Protein AF-A0A7J6KYU4-F1 (afdb_monomer)

Secondary structure (DSSP, 8-state):
-HHHHHHHHHHHHHHHHHHHHHHHHHHHHHHHHHHHHHHHHHHTTSS--HHHHHHHHHHHHHHHHHHHHHHHHHHHHHHHHHHHHGGG-TT-HHHHHHHHHHHHHHHHHHHHHHHHHHHHHHHHHHHHHHHHHHHHHHHHHHHHHHHHHHHHHHHHHHHHHHHHHHHHHHHHHHHHHHHHHHHHHHHTTTS---HHHHHHHHHHHHHHS-S------TTSTT-EEEE--HHHHHHHHHHHHHGGGGGGS-SS-EEHHHHHT-SS--TTSHHHH-TTEEEEEEE-----TT---TTS--EEEEEETTSEEEEEE---SSHHHHHHHTTSPEEEEE-S-TT-TT-EEEEEHHHHHHHHHHHHHHHHHHHHHHHHT-TT-EEEEEEETHHHHHHHHHHHHHHTTS-TTSEEEEEEESPPP-B-S-THHHHS-SS--SS-TTEEEEEEEETT-SGGG--HHHHHHHHHHHHGGGS-------PPPPBEEEEEEEESS-TT-TTEEEEEEETSGGGSTTHHHHHHHHHHHHT-------SHHHHHHHHHHHHHT--TT-

Solvent-accessible surface area (backbone atoms only — not comparable to full-atom values): 29736 Å² total; per-residue (Å²): 109,74,73,59,54,55,50,52,53,51,52,52,51,52,52,51,51,49,52,56,51,49,53,53,50,53,54,53,51,53,52,51,52,56,50,51,55,50,54,55,53,62,67,66,69,70,86,80,52,74,65,58,56,51,52,49,54,53,52,54,53,53,51,51,53,51,54,52,51,52,51,52,53,50,53,53,49,54,52,49,54,54,60,58,65,64,73,80,58,97,81,53,63,74,66,49,51,57,49,51,52,54,50,50,52,52,50,49,54,52,49,54,51,51,51,52,52,50,51,52,52,51,53,51,52,52,52,50,49,55,52,52,52,50,53,52,51,51,53,48,52,53,51,52,51,52,48,50,53,53,49,51,52,51,51,51,51,50,50,52,51,52,51,51,52,47,52,51,50,53,41,48,51,41,50,54,38,53,51,47,53,50,43,54,60,35,67,75,56,89,50,97,64,55,72,68,56,52,52,52,52,51,49,48,51,35,63,66,49,73,89,75,61,77,81,78,51,61,84,46,83,71,32,37,86,39,82,57,60,42,68,66,49,49,58,50,46,31,44,20,53,29,26,71,30,61,82,71,52,74,93,59,66,46,42,46,71,60,57,69,69,46,92,78,70,59,78,61,27,48,58,62,58,30,73,58,45,43,32,37,67,40,62,58,76,87,51,51,97,89,57,53,54,81,46,56,60,48,33,36,34,32,31,31,78,87,42,36,27,37,39,20,23,14,37,56,84,45,71,47,58,44,56,61,44,44,71,48,62,70,37,78,44,74,49,63,62,92,87,54,82,86,40,63,41,39,20,33,36,44,45,45,46,19,13,52,47,47,44,67,67,46,45,65,56,49,52,53,46,31,63,76,39,48,89,64,20,36,40,40,28,19,7,30,34,55,9,5,32,19,20,50,51,23,40,58,45,44,42,67,74,44,62,80,62,36,40,32,37,15,45,19,32,35,28,29,36,36,33,33,66,64,49,71,73,58,75,67,59,86,79,72,89,80,73,49,91,42,48,46,48,37,31,39,33,49,67,89,48,60,50,36,16,45,39,52,59,13,50,50,44,49,55,48,63,68,51,52,84,61,86,58,88,73,78,74,76,93,69,64,67,45,21,37,74,50,43,31,33,39,29,51,82,46,58,92,42,26,47,44,24,41,37,33,41,28,81,35,60,74,30,28,48,61,21,40,47,54,50,53,24,50,36,63,66,68,70,49,80,86,69,81,68,70,46,61,70,54,49,56,48,51,50,50,34,24,42,70,27,67,69,83,85,127

Radius of gyration: 40.89 Å; Cα contacts (8 Å, |Δi|>4): 725; chains: 1; bounding box: 122×78×105 Å

Structure (mmCIF, N/CA/C/O backbone):
data_AF-A0A7J6KYU4-F1
#
_entry.id   AF-A0A7J6KYU4-F1
#
loop_
_atom_site.group_PDB
_atom_site.id
_atom_site.type_symbol
_atom_site.label_atom_id
_atom_site.label_alt_id
_atom_site.label_comp_id
_atom_site.label_asym_id
_atom_site.label_entity_id
_atom_site.label_seq_id
_atom_site.pdbx_PDB_ins_code
_atom_site.Cartn_x
_atom_site.Cartn_y
_atom_site.Cartn_z
_atom_site.occupancy
_atom_site.B_iso_or_equiv
_atom_site.auth_seq_id
_atom_site.auth_comp_id
_atom_site.auth_asym_id
_atom_site.auth_atom_id
_atom_site.pdbx_PDB_model_num
ATOM 1 N N . MET A 1 1 ? -4.358 27.054 -44.755 1.00 35.22 1 MET A N 1
ATOM 2 C CA . MET A 1 1 ? -4.736 26.045 -43.740 1.00 35.22 1 MET A CA 1
ATOM 3 C C . MET A 1 1 ? -4.065 26.305 -42.394 1.00 35.22 1 MET A C 1
ATOM 5 O O . MET A 1 1 ? -4.800 26.564 -41.459 1.00 35.22 1 MET A O 1
ATOM 9 N N . LEU A 1 2 ? -2.733 26.402 -42.296 1.00 28.89 2 LEU A N 1
ATOM 10 C CA . LEU A 1 2 ? -2.026 26.701 -41.029 1.00 28.89 2 LEU A CA 1
ATOM 11 C C . LEU A 1 2 ? -2.449 28.008 -40.315 1.00 28.89 2 LEU A C 1
ATOM 13 O O . LEU A 1 2 ? -2.556 28.034 -39.096 1.00 28.89 2 LEU A O 1
ATOM 17 N N . LEU A 1 3 ? -2.775 29.083 -41.045 1.00 27.23 3 LEU A N 1
ATOM 18 C CA . LEU A 1 3 ? -3.286 30.327 -40.435 1.00 27.23 3 LEU A CA 1
ATOM 19 C C . LEU A 1 3 ? -4.737 30.215 -39.918 1.00 27.23 3 LEU A C 1
ATOM 21 O O . LEU A 1 3 ? -5.135 30.980 -39.044 1.00 27.23 3 LEU A O 1
ATOM 25 N N . PHE A 1 4 ? -5.515 29.249 -40.420 1.00 29.77 4 PHE A N 1
ATOM 26 C CA . PHE A 1 4 ? -6.890 28.993 -39.971 1.00 29.77 4 PHE A CA 1
ATOM 27 C C . PHE A 1 4 ? -6.909 28.149 -38.679 1.00 29.77 4 PHE A C 1
ATOM 29 O O . PHE A 1 4 ? -7.741 28.381 -37.806 1.00 29.77 4 PHE A O 1
ATOM 36 N N . GLU A 1 5 ? -5.945 27.238 -38.507 1.00 34.97 5 GLU A N 1
ATOM 37 C CA . GLU A 1 5 ? -5.788 26.426 -37.286 1.00 34.97 5 GLU A CA 1
ATOM 38 C C . GLU A 1 5 ? -5.236 27.234 -36.101 1.00 34.97 5 GLU A C 1
ATOM 40 O O . GLU A 1 5 ? -5.725 27.100 -34.979 1.00 34.97 5 GLU A O 1
ATOM 45 N N . VAL A 1 6 ? -4.301 28.163 -36.338 1.00 38.41 6 VAL A N 1
ATOM 46 C CA . VAL A 1 6 ? -3.796 29.059 -35.276 1.00 38.41 6 VAL A CA 1
ATOM 47 C C . VAL A 1 6 ? -4.888 30.023 -34.789 1.00 38.41 6 VAL A C 1
ATOM 49 O O . VAL A 1 6 ? -4.987 30.295 -33.592 1.00 38.41 6 VAL A O 1
ATOM 52 N N . SER A 1 7 ? -5.767 30.483 -35.687 1.00 31.53 7 SER A N 1
ATOM 53 C CA . SER A 1 7 ? -6.923 31.317 -35.329 1.00 31.53 7 SER A CA 1
ATOM 54 C C . SER A 1 7 ? -7.958 30.554 -34.487 1.00 31.53 7 SER A C 1
ATOM 56 O O . SER A 1 7 ? -8.479 31.103 -33.515 1.00 31.53 7 SER A O 1
ATOM 58 N N . SER A 1 8 ? -8.193 29.271 -34.792 1.00 34.00 8 SER A N 1
ATOM 59 C CA . SER A 1 8 ? -9.068 28.383 -34.012 1.00 34.00 8 SER A CA 1
ATOM 60 C C . SER A 1 8 ? -8.556 28.159 -32.582 1.00 34.00 8 SER A C 1
ATOM 62 O O . SER A 1 8 ? -9.330 28.239 -31.624 1.00 34.00 8 SER A O 1
ATOM 64 N N . HIS A 1 9 ? -7.250 27.944 -32.406 1.00 39.84 9 HIS A N 1
ATOM 65 C CA . HIS A 1 9 ? -6.659 27.736 -31.083 1.00 39.84 9 HIS A CA 1
ATOM 66 C C . HIS A 1 9 ? -6.580 29.016 -30.242 1.00 39.84 9 HIS A C 1
ATOM 68 O O . HIS A 1 9 ? -6.842 28.953 -29.037 1.00 39.84 9 HIS A O 1
ATOM 74 N N . LEU A 1 10 ? -6.324 30.183 -30.853 1.00 39.00 10 LEU A N 1
ATOM 75 C CA . LEU A 1 10 ? -6.428 31.463 -30.140 1.00 39.00 10 LEU A CA 1
ATOM 76 C C . LEU A 1 10 ? -7.869 31.740 -29.691 1.00 39.00 10 LEU A C 1
ATOM 78 O O . LEU A 1 10 ? -8.074 32.138 -28.548 1.00 39.00 10 LEU A O 1
ATOM 82 N N . ALA A 1 11 ? -8.867 31.462 -30.538 1.00 37.16 11 ALA A N 1
ATOM 83 C CA . ALA A 1 11 ? -10.276 31.632 -30.181 1.00 37.16 11 ALA A CA 1
ATOM 84 C C . ALA A 1 11 ? -10.691 30.731 -29.000 1.00 37.16 11 ALA A C 1
ATOM 86 O O . ALA A 1 11 ? -11.354 31.199 -28.072 1.00 37.16 11 ALA A O 1
ATOM 87 N N . CYS A 1 12 ? -10.239 29.472 -28.967 1.00 40.00 12 CYS A N 1
ATOM 88 C CA . CYS A 1 12 ? -10.467 28.571 -27.830 1.00 40.00 12 CYS A CA 1
ATOM 89 C C . CYS A 1 12 ? -9.789 29.056 -26.537 1.00 40.00 12 CYS A C 1
ATOM 91 O O . CYS A 1 12 ? -10.395 28.982 -25.465 1.00 40.00 12 CYS A O 1
ATOM 93 N N . ALA A 1 13 ? -8.569 29.597 -26.620 1.00 38.53 13 ALA A N 1
ATOM 94 C CA . ALA A 1 13 ? -7.863 30.152 -25.464 1.00 38.53 13 ALA A CA 1
ATOM 95 C C . ALA A 1 13 ? -8.551 31.416 -24.915 1.00 38.53 13 ALA A C 1
ATOM 97 O O . ALA A 1 13 ? -8.692 31.567 -23.699 1.00 38.53 13 ALA A O 1
ATOM 98 N N . THR A 1 14 ? -9.056 32.292 -25.788 1.00 40.69 14 THR A N 1
ATOM 99 C CA . THR A 1 14 ? -9.817 33.485 -25.385 1.00 40.69 14 THR A CA 1
ATOM 100 C C . THR A 1 14 ? -11.151 33.116 -24.727 1.00 40.69 14 THR A C 1
ATOM 102 O O . THR A 1 14 ? -11.513 33.711 -23.712 1.00 40.69 14 THR A O 1
ATOM 105 N N . VAL A 1 15 ? -11.853 32.088 -25.222 1.00 46.72 15 VAL A N 1
ATOM 106 C CA . VAL A 1 15 ? -13.086 31.573 -24.592 1.00 46.72 15 VAL A CA 1
ATOM 107 C C . VAL A 1 15 ? -12.796 30.931 -23.229 1.00 46.72 15 VAL A C 1
ATOM 109 O O . VAL A 1 15 ? -13.562 31.130 -22.284 1.00 46.72 15 VAL A O 1
ATOM 112 N N . ALA A 1 16 ? -11.682 30.208 -23.084 1.00 42.34 16 ALA A N 1
ATOM 113 C CA . ALA A 1 16 ? -11.272 29.626 -21.805 1.00 42.34 16 ALA A CA 1
ATOM 114 C C . ALA A 1 16 ? -10.929 30.707 -20.764 1.00 42.34 16 ALA A C 1
ATOM 116 O O . ALA A 1 16 ? -11.392 30.634 -19.625 1.00 42.34 16 ALA A O 1
ATOM 117 N N . LEU A 1 17 ? -10.196 31.750 -21.164 1.00 42.00 17 LEU A N 1
ATOM 118 C CA . LEU A 1 17 ? -9.858 32.884 -20.297 1.00 42.00 17 LEU A CA 1
ATOM 119 C C . LEU A 1 17 ? -11.089 33.723 -19.929 1.00 42.00 17 LEU A C 1
ATOM 121 O O . LEU A 1 17 ? -11.232 34.112 -18.771 1.00 42.00 17 LEU A O 1
ATOM 125 N N . SER A 1 18 ? -12.019 33.928 -20.866 1.00 39.62 18 SER A N 1
ATOM 126 C CA . SER A 1 18 ? -13.302 34.589 -20.597 1.00 39.62 18 SER A CA 1
ATOM 127 C C . SER A 1 18 ? -14.148 33.797 -19.592 1.00 39.62 18 SER A C 1
ATOM 129 O O . SER A 1 18 ? -14.686 34.390 -18.663 1.00 39.62 18 SER A O 1
ATOM 131 N N . ARG A 1 19 ? -14.178 32.457 -19.673 1.00 44.88 19 ARG A N 1
ATOM 132 C CA . ARG A 1 19 ? -14.871 31.599 -18.688 1.00 44.88 19 ARG A CA 1
ATOM 133 C C . ARG A 1 19 ? -14.231 31.635 -17.299 1.00 44.88 19 ARG A C 1
ATOM 135 O O . ARG A 1 19 ? -14.954 31.604 -16.305 1.00 44.88 19 ARG A O 1
ATOM 142 N N . VAL A 1 20 ? -12.902 31.712 -17.211 1.00 47.94 20 VAL A N 1
ATOM 143 C CA . VAL A 1 20 ? -12.186 31.870 -15.929 1.00 47.94 20 VAL A CA 1
ATOM 144 C C . VAL A 1 20 ? -12.456 33.249 -15.322 1.00 47.94 20 VAL A C 1
ATOM 146 O O . VAL A 1 20 ? -12.681 33.352 -14.116 1.00 47.94 20 VAL A O 1
ATOM 149 N N . TYR A 1 21 ? -12.496 34.297 -16.148 1.00 41.00 21 TYR A N 1
ATOM 150 C CA . TYR A 1 21 ? -12.811 35.651 -15.702 1.00 41.00 21 TYR A CA 1
ATOM 151 C C . TYR A 1 21 ? -14.275 35.777 -15.253 1.00 41.00 21 TYR A C 1
ATOM 153 O O . TYR A 1 21 ? -14.523 36.252 -14.148 1.00 41.00 21 TYR A O 1
ATOM 161 N N . SER A 1 22 ? -15.235 35.246 -16.021 1.00 42.56 22 SER A N 1
ATOM 162 C CA . SER A 1 22 ? -16.652 35.202 -15.632 1.00 42.56 22 SER A CA 1
ATOM 163 C C . SER A 1 22 ? -16.868 34.439 -14.325 1.00 42.56 22 SER A C 1
ATOM 165 O O . SER A 1 22 ? -17.581 34.936 -13.467 1.00 42.56 22 SER A O 1
ATOM 167 N N . ARG A 1 23 ? -16.189 33.302 -14.101 1.00 47.69 23 ARG A N 1
ATOM 168 C CA . ARG A 1 23 ? -16.279 32.566 -12.821 1.00 47.69 23 ARG A CA 1
ATOM 169 C C . ARG A 1 23 ? -15.744 33.356 -11.624 1.00 47.69 23 ARG A C 1
ATOM 171 O O . ARG A 1 23 ? -16.259 33.196 -10.523 1.00 47.69 23 ARG A O 1
ATOM 178 N N . ARG A 1 24 ? -14.729 34.204 -11.819 1.00 45.91 24 ARG A N 1
ATOM 179 C CA . ARG A 1 24 ? -14.230 35.110 -10.770 1.00 45.91 24 ARG A CA 1
ATOM 180 C C . ARG A 1 24 ? -15.214 36.237 -10.462 1.00 45.91 24 ARG A C 1
ATOM 182 O O . ARG A 1 24 ? -15.358 36.587 -9.297 1.00 45.91 24 ARG A O 1
ATOM 189 N N . VAL A 1 25 ? -15.892 36.768 -11.480 1.00 52.66 25 VAL A N 1
ATOM 190 C CA . VAL A 1 25 ? -16.927 37.800 -11.309 1.00 52.66 25 VAL A CA 1
ATOM 191 C C . VAL A 1 25 ? -18.145 37.225 -10.581 1.00 52.66 25 VAL A C 1
ATOM 193 O O . VAL A 1 25 ? -18.539 37.787 -9.566 1.00 52.66 25 VAL A O 1
ATOM 196 N N . THR A 1 26 ? -18.642 36.049 -10.985 1.00 55.28 26 THR A N 1
ATOM 197 C CA . THR A 1 26 ? -19.772 35.377 -10.313 1.00 55.28 26 THR A CA 1
ATOM 198 C C . THR A 1 26 ? -19.462 35.050 -8.850 1.00 55.28 26 THR A C 1
ATOM 200 O O . THR A 1 26 ? -20.310 35.232 -7.988 1.00 55.28 26 THR A O 1
ATOM 203 N N . TYR A 1 27 ? -18.224 34.651 -8.534 1.00 48.34 27 TYR A N 1
ATOM 204 C CA . TYR A 1 27 ? -17.806 34.408 -7.149 1.00 48.34 27 TYR A CA 1
ATOM 205 C C . TYR A 1 27 ? -17.796 35.688 -6.294 1.00 48.34 27 TYR A C 1
ATOM 207 O O . TYR A 1 27 ? -18.160 35.653 -5.121 1.00 48.34 27 TYR A O 1
ATOM 215 N N . CYS A 1 28 ? -17.400 36.832 -6.861 1.00 50.03 28 CYS A N 1
ATOM 216 C CA . CYS A 1 28 ? -17.471 38.117 -6.160 1.00 50.03 28 CYS A CA 1
ATOM 217 C C . CYS A 1 28 ? -18.918 38.607 -5.981 1.00 50.03 28 CYS A C 1
ATOM 219 O O . CYS A 1 28 ? -19.239 39.136 -4.917 1.00 50.03 28 CYS A O 1
ATOM 221 N N . GLU A 1 29 ? -19.787 38.389 -6.970 1.00 56.81 29 GLU A N 1
ATOM 222 C CA . GLU A 1 29 ? -21.220 38.706 -6.885 1.00 56.81 29 GLU A CA 1
ATOM 223 C C . GLU A 1 29 ? -21.928 37.836 -5.831 1.00 56.81 29 GLU A C 1
ATOM 225 O O . GLU A 1 29 ? -22.673 38.363 -5.010 1.00 56.81 29 GLU A O 1
ATOM 230 N N . GLU A 1 30 ? -21.618 36.536 -5.754 1.00 61.12 30 GLU A N 1
ATOM 231 C CA . GLU A 1 30 ? -22.144 35.629 -4.718 1.00 61.12 30 GLU A CA 1
ATOM 232 C C . GLU A 1 30 ? -21.706 36.033 -3.300 1.00 61.12 30 GLU A C 1
ATOM 234 O O . GLU A 1 30 ? -22.487 35.919 -2.353 1.00 61.12 30 GLU A O 1
ATOM 239 N N . GLN A 1 31 ? -20.478 36.538 -3.131 1.00 65.00 31 GLN A N 1
ATOM 240 C CA . GLN A 1 31 ? -20.000 37.046 -1.838 1.00 65.00 31 GLN A CA 1
ATOM 241 C C . GLN A 1 31 ? -20.701 38.351 -1.434 1.00 65.00 31 GLN A C 1
ATOM 243 O O . GLN A 1 31 ? -21.065 38.506 -0.268 1.00 65.00 31 GLN A O 1
ATOM 248 N N . GLN A 1 32 ? -20.955 39.262 -2.380 1.00 63.25 32 GLN A N 1
ATOM 249 C CA . GLN A 1 32 ? -21.741 40.473 -2.111 1.00 63.25 32 GLN A CA 1
ATOM 250 C C . GLN A 1 32 ? -23.198 40.145 -1.771 1.00 63.25 32 GLN A C 1
ATOM 252 O O . GLN A 1 32 ? -23.746 40.710 -0.827 1.00 63.25 32 GLN A O 1
ATOM 257 N N . GLN A 1 33 ? -23.802 39.177 -2.463 1.00 61.59 33 GLN A N 1
ATOM 258 C CA . GLN A 1 33 ? -25.176 38.748 -2.202 1.00 61.59 33 GLN A CA 1
ATOM 259 C C . GLN A 1 33 ? -25.315 38.065 -0.829 1.00 61.59 33 GLN A C 1
ATOM 261 O O . GLN A 1 33 ? -26.285 38.303 -0.113 1.00 61.59 33 GLN A O 1
ATOM 266 N N . GLN A 1 34 ? -24.320 37.278 -0.402 1.00 60.97 34 GLN A N 1
ATOM 267 C CA . GLN A 1 34 ? -24.288 36.685 0.945 1.00 60.97 34 GLN A CA 1
ATOM 268 C C . GLN A 1 34 ? -24.109 37.723 2.058 1.00 60.97 34 GLN A C 1
ATOM 270 O O . GLN A 1 34 ? -24.632 37.531 3.158 1.00 60.97 34 GLN A O 1
ATOM 275 N N . GLN A 1 35 ? -23.381 38.807 1.793 1.00 65.12 35 GLN A N 1
ATOM 276 C CA . GLN A 1 35 ? -23.207 39.887 2.757 1.00 65.12 35 GLN A CA 1
ATOM 277 C C . GLN A 1 35 ? -24.474 40.744 2.884 1.00 65.12 35 GLN A C 1
ATOM 279 O O . GLN A 1 35 ? -24.899 41.021 4.001 1.00 65.12 35 GLN A O 1
ATOM 284 N N . GLN A 1 36 ? -25.149 41.030 1.769 1.00 64.31 36 GLN A N 1
ATOM 285 C CA . GLN A 1 36 ? -26.426 41.743 1.769 1.00 64.31 36 GLN A CA 1
ATOM 286 C C . GLN A 1 36 ? -27.531 40.963 2.507 1.00 64.31 36 GLN A C 1
ATOM 288 O O . GLN A 1 36 ? -28.262 41.538 3.305 1.00 64.31 36 GLN A O 1
ATOM 293 N N . VAL A 1 37 ? -27.595 39.634 2.343 1.00 62.78 37 VAL A N 1
ATOM 294 C CA . VAL A 1 37 ? -28.536 38.774 3.094 1.00 62.78 37 VAL A CA 1
ATOM 295 C C . VAL A 1 37 ? -28.235 38.755 4.600 1.00 62.78 37 VAL A C 1
ATOM 297 O O . VAL A 1 37 ? -29.153 38.611 5.406 1.00 62.78 37 VAL A O 1
ATOM 300 N N . ARG A 1 38 ? -26.967 38.901 5.009 1.00 55.62 38 ARG A N 1
ATOM 301 C CA . ARG A 1 38 ? -26.602 39.019 6.432 1.00 55.62 38 ARG A CA 1
ATOM 302 C C . ARG A 1 38 ? -27.013 40.364 7.018 1.00 55.62 38 ARG A C 1
ATOM 304 O O . ARG A 1 38 ? -27.556 40.384 8.115 1.00 55.62 38 ARG A O 1
ATOM 311 N N . GLU A 1 39 ? -26.796 41.446 6.281 1.00 60.03 39 GLU A N 1
ATOM 312 C CA . GLU A 1 39 ? -27.163 42.800 6.708 1.00 60.03 39 GLU A CA 1
ATOM 313 C C . GLU A 1 39 ? -28.699 42.957 6.785 1.00 60.03 39 GLU A C 1
ATOM 315 O O . GLU A 1 39 ? -29.214 43.452 7.786 1.00 60.03 39 GLU A O 1
ATOM 320 N N . GLU A 1 40 ? -29.454 42.393 5.833 1.00 55.66 40 GLU A N 1
ATOM 321 C CA . GLU A 1 40 ? -30.930 42.355 5.870 1.00 55.66 40 GLU A CA 1
ATOM 322 C C . GLU A 1 40 ? -31.497 41.451 6.986 1.00 55.66 40 GLU A C 1
ATOM 324 O O . GLU A 1 40 ? -32.599 41.691 7.492 1.00 55.66 40 GLU A O 1
ATOM 329 N N . ALA A 1 41 ? -30.766 40.408 7.396 1.00 52.25 41 ALA A N 1
ATOM 330 C CA . ALA A 1 41 ? -31.149 39.549 8.519 1.00 52.25 41 ALA A CA 1
ATOM 331 C C . ALA A 1 41 ? -30.901 40.217 9.883 1.00 52.25 41 ALA A C 1
ATOM 333 O O . ALA A 1 41 ? -31.644 39.957 10.833 1.00 52.25 41 ALA A O 1
ATOM 334 N N . GLU A 1 42 ? -29.893 41.088 9.979 1.00 52.47 42 GLU A N 1
ATOM 335 C CA . GLU A 1 42 ? -29.599 41.874 11.183 1.00 52.47 42 GLU A CA 1
ATOM 336 C C . GLU A 1 42 ? -30.544 43.082 11.329 1.00 52.47 42 GLU A C 1
ATOM 338 O O . GLU A 1 42 ? -30.963 43.391 12.444 1.00 52.47 42 GLU A O 1
ATOM 343 N N . GLU A 1 43 ? -30.987 43.705 10.230 1.00 48.19 43 GLU A N 1
ATOM 344 C CA . GLU A 1 43 ? -31.963 44.810 10.276 1.00 48.19 43 GLU A CA 1
ATOM 345 C C . GLU A 1 43 ? -33.396 44.357 10.625 1.00 48.19 43 GLU A C 1
ATOM 347 O O . GLU A 1 43 ? -34.134 45.073 11.307 1.00 48.19 43 GLU A O 1
ATOM 352 N N . ASN A 1 44 ? -33.792 43.137 10.244 1.00 46.41 44 ASN A N 1
ATOM 353 C CA . ASN A 1 44 ? -35.141 42.612 10.504 1.00 46.41 44 ASN A CA 1
ATOM 354 C C . ASN A 1 44 ? -35.330 41.977 11.897 1.00 46.41 44 ASN A C 1
ATOM 356 O O . ASN A 1 44 ? -36.426 41.508 12.217 1.00 46.41 44 ASN A O 1
ATOM 360 N N . SER A 1 45 ? -34.310 41.967 12.764 1.00 45.91 45 SER A N 1
ATOM 361 C CA . SER A 1 45 ? -34.400 41.346 14.096 1.00 45.91 45 SER A CA 1
ATOM 362 C C . SER A 1 45 ? -35.023 42.246 15.175 1.00 45.91 45 SER A C 1
ATOM 364 O O . SER A 1 45 ? -35.040 41.868 16.350 1.00 45.91 45 SER A O 1
ATOM 366 N N . SER A 1 46 ? -35.538 43.430 14.820 1.00 49.34 46 SER A N 1
ATOM 367 C CA . SER A 1 46 ? -36.187 44.338 15.772 1.00 49.34 46 SER A CA 1
ATOM 368 C C . SER A 1 46 ? -37.719 44.336 15.634 1.00 49.34 46 SER A C 1
ATOM 370 O O . SER A 1 46 ? -38.315 44.917 14.735 1.00 49.34 46 SER A O 1
ATOM 372 N N . SER A 1 47 ? -38.371 43.701 16.612 1.00 50.88 47 SER A N 1
ATOM 373 C CA . SER A 1 47 ? -39.793 43.843 16.970 1.00 50.88 47 SER A CA 1
ATOM 374 C C . SER A 1 47 ? -40.855 43.258 16.018 1.00 50.88 47 SER A C 1
ATOM 376 O O . SER A 1 47 ? -41.474 43.956 15.223 1.00 50.88 47 SER A O 1
ATOM 378 N N . ASN A 1 48 ? -41.151 41.965 16.188 1.00 57.25 48 ASN A N 1
ATOM 379 C CA . ASN A 1 48 ? -42.507 41.373 16.205 1.00 57.25 48 ASN A CA 1
ATOM 380 C C . ASN A 1 48 ? -42.402 39.859 16.008 1.00 57.25 48 ASN A C 1
ATOM 382 O O . ASN A 1 48 ? -42.885 39.306 15.015 1.00 57.25 48 ASN A O 1
ATOM 386 N N . THR A 1 49 ? -41.784 39.151 16.954 1.00 69.00 49 THR A N 1
ATOM 387 C CA . THR A 1 49 ? -41.918 37.696 16.908 1.00 69.00 49 THR A CA 1
ATOM 388 C C . THR A 1 49 ? -43.359 37.321 17.292 1.00 69.00 49 THR A C 1
ATOM 390 O O . THR A 1 49 ? -43.971 37.985 18.136 1.00 69.00 49 THR A O 1
ATOM 393 N N . PRO A 1 50 ? -43.944 36.258 16.713 1.00 57.72 50 PRO A N 1
ATOM 394 C CA . PRO A 1 50 ? -45.240 35.732 17.151 1.00 57.72 50 PRO A CA 1
ATOM 395 C C . PRO A 1 50 ? -45.303 35.467 18.667 1.00 57.72 50 PRO A C 1
ATOM 397 O O . PRO A 1 50 ? -46.349 35.649 19.285 1.00 57.72 50 PRO A O 1
ATOM 400 N N . SER A 1 51 ? -44.160 35.130 19.279 1.00 57.47 51 SER A N 1
ATOM 401 C CA . SER A 1 51 ? -43.989 35.001 20.731 1.00 57.47 51 SER A CA 1
ATOM 402 C C . SER A 1 51 ? -44.266 36.313 21.479 1.00 57.47 51 SER A C 1
ATOM 404 O O . SER A 1 51 ? -44.943 36.298 22.504 1.00 57.47 51 SER A O 1
ATOM 406 N N . ASP A 1 52 ? -43.803 37.458 20.971 1.00 59.28 52 ASP A N 1
ATOM 407 C CA . ASP A 1 52 ? -44.018 38.759 21.625 1.00 59.28 52 ASP A CA 1
ATOM 408 C C . ASP A 1 52 ? -45.490 39.187 21.568 1.00 59.28 52 ASP A C 1
ATOM 410 O O . ASP A 1 52 ? -46.024 39.734 22.535 1.00 59.28 52 ASP A O 1
ATOM 414 N N . ARG A 1 53 ? -46.184 38.861 20.469 1.00 61.81 53 ARG A N 1
ATOM 415 C CA . ARG A 1 53 ? -47.632 39.088 20.340 1.00 61.81 53 ARG A CA 1
ATOM 416 C C . ARG A 1 53 ? -48.437 38.229 21.316 1.00 61.81 53 ARG A C 1
ATOM 418 O O . ARG A 1 53 ? -49.362 38.741 21.939 1.00 61.81 53 ARG A O 1
ATOM 425 N N . LEU A 1 54 ? -48.071 36.957 21.483 1.00 59.66 54 LEU A N 1
ATOM 426 C CA . LEU A 1 54 ? -48.733 36.057 22.433 1.00 59.66 54 LEU A CA 1
ATOM 427 C C . LEU A 1 54 ? -48.496 36.478 23.890 1.00 59.66 54 LEU A C 1
ATOM 429 O O . LEU A 1 54 ? -49.441 36.484 24.675 1.00 59.66 54 LEU A O 1
ATOM 433 N N . LYS A 1 55 ? -47.276 36.909 24.240 1.00 62.12 55 LYS A N 1
ATOM 434 C CA . LYS A 1 55 ? -46.974 37.461 25.574 1.00 62.12 55 LYS A CA 1
ATOM 435 C C . LYS A 1 55 ? -47.791 38.714 25.881 1.00 62.12 55 LYS A C 1
ATOM 437 O O . LYS A 1 55 ? -48.284 38.858 26.994 1.00 62.12 55 LYS A O 1
ATOM 442 N N . LYS A 1 56 ? -47.971 39.599 24.895 1.00 71.50 56 LYS A N 1
ATOM 443 C CA . LYS A 1 56 ? -48.808 40.792 25.055 1.00 71.50 56 LYS A CA 1
ATOM 444 C C . LYS A 1 56 ? -50.271 40.427 25.329 1.00 71.50 56 LYS A C 1
ATOM 446 O O . LYS A 1 56 ? -50.839 40.930 26.287 1.00 71.50 56 LYS A O 1
ATOM 451 N N . ILE A 1 57 ? -50.847 39.510 24.546 1.00 65.19 57 ILE A N 1
ATOM 452 C CA . ILE A 1 57 ? -52.234 39.052 24.742 1.00 65.19 57 ILE A CA 1
ATOM 453 C C . ILE A 1 57 ? -52.417 38.413 26.127 1.00 65.19 57 ILE A C 1
ATOM 455 O O . ILE A 1 57 ? -53.427 38.659 26.781 1.00 65.19 57 ILE A O 1
ATOM 459 N N . ALA A 1 58 ? -51.443 37.625 26.594 1.00 62.62 58 ALA A N 1
ATOM 460 C CA . ALA A 1 58 ? -51.485 37.030 27.929 1.00 62.62 58 ALA A CA 1
ATOM 461 C C . ALA A 1 58 ? -51.490 38.095 29.044 1.00 62.62 58 ALA A C 1
ATOM 463 O O . ALA A 1 58 ? -52.328 38.024 29.941 1.00 62.62 58 ALA A O 1
ATOM 464 N N . ASN A 1 59 ? -50.626 39.112 28.948 1.00 66.38 59 ASN A N 1
ATOM 465 C CA . ASN A 1 59 ? -50.585 40.218 29.912 1.00 66.38 59 ASN A CA 1
ATOM 466 C C . ASN A 1 59 ? -51.872 41.063 29.897 1.00 66.38 59 ASN A C 1
ATOM 468 O O . ASN A 1 59 ? -52.343 41.487 30.954 1.00 66.38 59 ASN A O 1
ATOM 472 N N . ASP A 1 60 ? -52.450 41.300 28.715 1.00 71.56 60 ASP A N 1
ATOM 473 C CA . ASP A 1 60 ? -53.701 42.055 28.571 1.00 71.56 60 ASP A CA 1
ATOM 474 C C . ASP A 1 60 ? -54.873 41.302 29.245 1.00 71.56 60 ASP A C 1
ATOM 476 O O . ASP A 1 60 ? -55.681 41.909 29.948 1.00 71.56 60 ASP A O 1
ATOM 480 N N . LEU A 1 61 ? -54.929 39.968 29.110 1.00 65.75 61 LEU A N 1
ATOM 481 C CA . LEU A 1 61 ? -55.937 39.122 29.769 1.00 65.75 61 LEU A CA 1
ATOM 482 C C . LEU A 1 61 ? -55.770 39.062 31.295 1.00 65.75 61 LEU A C 1
ATOM 484 O O . LEU A 1 61 ? -56.766 39.096 32.019 1.00 65.75 61 LEU A O 1
ATOM 488 N N . GLU A 1 62 ? -54.536 38.984 31.795 1.00 70.81 62 GLU A N 1
ATOM 489 C CA . GLU A 1 62 ? -54.257 39.002 33.238 1.00 70.81 62 GLU A CA 1
ATOM 490 C C . GLU A 1 62 ? -54.660 40.344 33.869 1.00 70.81 62 GLU A C 1
ATOM 492 O O . GLU A 1 62 ? -55.308 40.375 34.919 1.00 70.81 62 GLU A O 1
ATOM 497 N N . THR A 1 63 ? -54.366 41.451 33.179 1.00 75.00 63 THR A N 1
ATOM 498 C CA . THR A 1 63 ? -54.750 42.806 33.603 1.00 75.00 63 THR A CA 1
ATOM 499 C C . THR A 1 63 ? -56.272 42.964 33.672 1.00 75.00 63 THR A C 1
ATOM 501 O O . THR A 1 63 ? -56.794 43.481 34.662 1.00 75.00 63 THR A O 1
ATOM 504 N N . GLU A 1 64 ? -57.003 42.480 32.663 1.00 72.00 64 GLU A N 1
ATOM 505 C CA . GLU A 1 64 ? -58.470 42.540 32.663 1.00 72.00 64 GLU A CA 1
ATOM 506 C C . GLU A 1 64 ? -59.079 41.644 33.756 1.00 72.00 64 GLU A C 1
ATOM 508 O O . GLU A 1 64 ? -60.044 42.034 34.413 1.00 72.00 64 GLU A O 1
ATOM 513 N N . SER A 1 65 ? -58.480 40.479 34.031 1.00 63.59 65 SER A N 1
ATOM 514 C CA . SER A 1 65 ? -58.911 39.603 35.129 1.00 63.59 65 SER A CA 1
ATOM 515 C C . SER A 1 65 ? -58.764 40.267 36.503 1.00 63.59 65 SER A C 1
ATOM 517 O O . SER A 1 65 ? -59.659 40.130 37.339 1.00 63.59 65 SER A O 1
ATOM 519 N N . LEU A 1 66 ? -57.657 40.975 36.752 1.00 72.19 66 LEU A N 1
ATOM 520 C CA . LEU A 1 66 ? -57.439 41.738 37.989 1.00 72.19 66 LEU A CA 1
ATOM 521 C C . LEU A 1 66 ? -58.477 42.855 38.136 1.00 72.19 66 LEU A C 1
ATOM 523 O O . LEU A 1 66 ? -59.140 42.954 39.167 1.00 72.19 66 LEU A O 1
ATOM 527 N N . ARG A 1 67 ? -58.704 43.621 37.064 1.00 78.38 67 ARG A N 1
ATOM 528 C CA . ARG A 1 67 ? -59.696 44.704 37.027 1.00 78.38 67 ARG A CA 1
ATOM 529 C C . ARG A 1 67 ? -61.120 44.211 37.318 1.00 78.38 67 ARG A C 1
ATOM 531 O O . ARG A 1 67 ? -61.866 44.876 38.036 1.00 78.38 67 ARG A O 1
ATOM 538 N N . LEU A 1 68 ? -61.510 43.053 36.782 1.00 68.88 68 LEU A N 1
ATOM 539 C CA . LEU A 1 68 ? -62.817 42.443 37.059 1.00 68.88 68 LEU A CA 1
ATOM 540 C C . LEU A 1 68 ? -62.934 41.949 38.509 1.00 68.88 68 LEU A C 1
ATOM 542 O O . LEU A 1 68 ? -63.999 42.089 39.113 1.00 68.88 68 LEU A O 1
ATOM 546 N N . SER A 1 69 ? -61.850 41.415 39.079 1.00 68.00 69 SER A N 1
ATOM 547 C CA . SER A 1 69 ? -61.795 41.008 40.489 1.00 68.00 69 SER A CA 1
ATOM 548 C C . SER A 1 69 ? -61.976 42.201 41.432 1.00 68.00 69 SER A C 1
ATOM 550 O O . SER A 1 69 ? -62.774 42.124 42.369 1.00 68.00 69 SER A O 1
ATOM 552 N N . ASP A 1 70 ? -61.297 43.318 41.163 1.00 76.12 70 ASP A N 1
ATOM 553 C CA . ASP A 1 70 ? -61.429 44.547 41.953 1.00 76.12 70 ASP A CA 1
ATOM 554 C C . ASP A 1 70 ? -62.860 45.097 41.876 1.00 76.12 70 ASP A C 1
ATOM 556 O O . ASP A 1 70 ? -63.468 45.406 42.902 1.00 76.12 70 ASP A O 1
ATOM 560 N N . ARG A 1 71 ? -63.463 45.109 40.678 1.00 74.75 71 ARG A N 1
ATOM 561 C CA . ARG A 1 71 ? -64.852 45.560 40.503 1.00 74.75 71 ARG A CA 1
ATOM 562 C C . ARG A 1 71 ? -65.861 44.678 41.243 1.00 74.75 71 ARG A C 1
ATOM 564 O O . ARG A 1 71 ? -66.851 45.186 41.765 1.00 74.75 71 ARG A O 1
ATOM 571 N N . ALA A 1 72 ? -65.628 43.369 41.305 1.00 64.88 72 ALA A N 1
ATOM 572 C CA . ALA A 1 72 ? -66.464 42.462 42.088 1.00 64.88 72 ALA A CA 1
ATOM 573 C C . ALA A 1 72 ? -66.358 42.742 43.599 1.00 64.88 72 ALA A C 1
ATOM 575 O O . ALA A 1 72 ? -67.368 42.688 44.303 1.00 64.88 72 ALA A O 1
ATOM 576 N N . ALA A 1 73 ? -65.163 43.079 44.097 1.00 71.81 73 ALA A N 1
ATOM 577 C CA . ALA A 1 73 ? -64.965 43.473 45.492 1.00 71.81 73 ALA A CA 1
ATOM 578 C C . ALA A 1 73 ? -65.662 44.806 45.821 1.00 71.81 73 ALA A C 1
ATOM 580 O O . ALA A 1 73 ? -66.319 44.901 46.859 1.00 71.81 73 ALA A O 1
ATOM 581 N N . GLU A 1 74 ? -65.595 45.792 44.920 1.00 77.38 74 GLU A N 1
ATOM 582 C CA . GLU A 1 74 ? -66.323 47.064 45.046 1.00 77.38 74 GLU A CA 1
ATOM 583 C C . GLU A 1 74 ? -67.837 46.849 45.118 1.00 77.38 74 GLU A C 1
ATOM 585 O O . GLU A 1 74 ? -68.478 47.322 46.052 1.00 77.38 74 GLU A O 1
ATOM 590 N N . LEU A 1 75 ? -68.412 46.080 44.187 1.00 72.81 75 LEU A N 1
ATOM 591 C CA . LEU A 1 75 ? -69.853 45.795 44.169 1.00 72.81 75 LEU A CA 1
ATOM 592 C C . LEU A 1 75 ? -70.313 45.055 45.432 1.00 72.81 75 LEU A C 1
ATOM 594 O O . LEU A 1 75 ? -71.417 45.286 45.924 1.00 72.81 75 LEU A O 1
ATOM 598 N N . LYS A 1 76 ? -69.465 44.179 45.984 1.00 71.38 76 LYS A N 1
ATOM 599 C CA . LYS A 1 76 ? -69.737 43.499 47.255 1.00 71.38 76 LYS A CA 1
ATOM 600 C C . LYS A 1 76 ? -69.768 44.483 48.426 1.00 71.38 76 LYS A C 1
ATOM 602 O O . LYS A 1 76 ? -70.618 44.337 49.302 1.00 71.38 76 LYS A O 1
ATOM 607 N N . GLN A 1 77 ? -68.868 45.465 48.440 1.00 74.75 77 GLN A N 1
ATOM 608 C CA . GLN A 1 77 ? -68.850 46.517 49.454 1.00 74.75 77 GLN A CA 1
ATOM 609 C C . GLN A 1 77 ? -70.062 47.447 49.310 1.00 74.75 77 GLN A C 1
ATOM 611 O O . GLN A 1 77 ? -70.746 47.688 50.299 1.00 74.75 77 GLN A O 1
ATOM 616 N N . GLU A 1 78 ? -70.395 47.875 48.087 1.00 77.31 78 GLU A N 1
ATOM 617 C CA . GLU A 1 78 ? -71.591 48.680 47.797 1.00 77.31 78 GLU A CA 1
ATOM 618 C C . GLU A 1 78 ? -72.873 47.968 48.265 1.00 77.31 78 GLU A C 1
ATOM 620 O O . GLU A 1 78 ? -73.726 48.579 48.906 1.00 77.31 78 GLU A O 1
ATOM 625 N N . ALA A 1 79 ? -72.996 46.659 48.015 1.00 66.75 79 ALA A N 1
ATOM 626 C CA . ALA A 1 79 ? -74.122 45.862 48.502 1.00 66.75 79 ALA A CA 1
ATOM 627 C C . ALA A 1 79 ? -74.176 45.791 50.040 1.00 66.75 79 ALA A C 1
ATOM 629 O O . ALA A 1 79 ? -75.262 45.834 50.621 1.00 66.75 79 ALA A O 1
ATOM 630 N N . PHE A 1 80 ? -73.019 45.707 50.706 1.00 69.69 80 PHE A N 1
ATOM 631 C CA . PHE A 1 80 ? -72.928 45.695 52.168 1.00 69.69 80 PHE A CA 1
ATOM 632 C C . PHE A 1 80 ? -73.329 47.047 52.773 1.00 69.69 80 PHE A C 1
ATOM 634 O O . PHE A 1 80 ? -74.065 47.094 53.759 1.00 69.69 80 PHE A O 1
ATOM 641 N N . ASP A 1 81 ? -72.898 48.144 52.151 1.00 73.75 81 ASP A N 1
ATOM 642 C CA . ASP A 1 81 ? -73.219 49.505 52.578 1.00 73.75 81 ASP A CA 1
ATOM 643 C C . ASP A 1 81 ? -74.709 49.824 52.362 1.00 73.75 81 ASP A C 1
ATOM 645 O O . ASP A 1 81 ? -75.343 50.433 53.227 1.00 73.75 81 ASP A O 1
ATOM 649 N N . LEU A 1 82 ? -75.305 49.350 51.260 1.00 71.44 82 LEU A N 1
ATOM 650 C CA . LEU A 1 82 ? -76.749 49.451 51.013 1.00 71.44 82 LEU A CA 1
ATOM 651 C C . LEU A 1 82 ? -77.563 48.659 52.048 1.00 71.44 82 LEU A C 1
ATOM 653 O O . LEU A 1 82 ? -78.535 49.184 52.591 1.00 71.44 82 LEU A O 1
ATOM 657 N N . ALA A 1 83 ? -77.133 47.440 52.389 1.00 63.28 83 ALA A N 1
ATOM 658 C CA . ALA A 1 83 ? -77.769 46.638 53.437 1.00 63.28 83 ALA A CA 1
ATOM 659 C C . ALA A 1 83 ? -77.654 47.293 54.829 1.00 63.28 83 ALA A C 1
ATOM 661 O O . ALA A 1 83 ? -78.564 47.179 55.651 1.00 63.28 83 ALA A O 1
ATOM 662 N N . ALA A 1 84 ? -76.559 48.014 55.097 1.00 66.25 84 ALA A N 1
ATOM 663 C CA . ALA A 1 84 ? -76.379 48.766 56.337 1.00 66.25 84 ALA A CA 1
ATOM 664 C C . ALA A 1 84 ? -77.296 50.003 56.416 1.00 66.25 84 ALA A C 1
ATOM 666 O O . ALA A 1 84 ? -77.800 50.318 57.498 1.00 66.25 84 ALA A O 1
ATOM 667 N N . GLN A 1 85 ? -77.560 50.674 55.289 1.00 66.62 85 GLN A N 1
ATOM 668 C CA . GLN A 1 85 ? -78.446 51.846 55.220 1.00 66.62 85 GLN A CA 1
ATOM 669 C C . GLN A 1 85 ? -79.937 51.507 55.406 1.00 66.62 85 GLN A C 1
ATOM 671 O O . GLN A 1 85 ? -80.690 52.344 55.899 1.00 66.62 85 GLN A O 1
ATOM 676 N N . GLU A 1 86 ? -80.373 50.280 55.108 1.00 57.16 86 GLU A N 1
ATOM 677 C CA . GLU A 1 86 ? -81.760 49.841 55.351 1.00 57.16 86 GLU A CA 1
ATOM 678 C C . GLU A 1 86 ? -82.077 49.529 56.828 1.00 57.16 86 GLU A C 1
ATOM 680 O O . GLU A 1 86 ? -83.236 49.298 57.180 1.00 57.16 86 GLU A O 1
ATOM 685 N N . SER A 1 87 ? -81.085 49.577 57.726 1.00 50.91 87 SER A N 1
ATOM 686 C CA . SER A 1 87 ? -81.281 49.287 59.154 1.00 50.91 87 SER A CA 1
ATOM 687 C C . SER A 1 87 ? -81.963 50.406 59.969 1.00 50.91 87 SER A C 1
ATOM 689 O O . SER A 1 87 ? -82.271 50.179 61.139 1.00 50.91 87 SER A O 1
ATOM 691 N N . ASP A 1 88 ? -82.290 51.561 59.363 1.00 53.16 88 ASP A N 1
ATOM 692 C CA . ASP A 1 88 ? -82.856 52.739 60.057 1.00 53.16 88 ASP A CA 1
ATOM 693 C C . ASP A 1 88 ? -84.230 53.210 59.526 1.00 53.16 88 ASP A C 1
ATOM 695 O O . ASP A 1 88 ? -84.544 54.400 59.481 1.00 53.16 88 ASP A O 1
ATOM 699 N N . ILE A 1 89 ? -85.094 52.272 59.110 1.00 52.78 89 ILE A N 1
ATOM 700 C CA . ILE A 1 89 ? -86.504 52.565 58.783 1.00 52.78 89 ILE A CA 1
ATOM 701 C C . ILE A 1 89 ? -87.437 51.550 59.461 1.00 52.78 89 ILE A C 1
ATOM 703 O O . ILE A 1 89 ? -88.027 50.653 58.851 1.00 52.78 89 ILE A O 1
ATOM 707 N N . THR A 1 90 ? -87.651 51.721 60.765 1.00 50.88 90 THR A N 1
ATOM 708 C CA . THR A 1 90 ? -88.790 51.118 61.475 1.00 50.88 90 THR A CA 1
ATOM 709 C C . THR A 1 90 ? -90.091 51.820 61.088 1.00 50.88 90 THR A C 1
ATOM 711 O O . THR A 1 90 ? -90.570 52.698 61.799 1.00 50.88 90 THR A O 1
ATOM 714 N N . SER A 1 91 ? -90.679 51.423 59.955 1.00 51.94 91 SER A N 1
ATOM 715 C CA . SER A 1 91 ? -92.116 51.625 59.688 1.00 51.94 91 SER A CA 1
ATOM 716 C C . SER A 1 91 ? -92.705 50.716 58.597 1.00 51.94 91 SER A C 1
ATOM 718 O O . SER A 1 91 ? -93.921 50.585 58.534 1.00 51.94 91 SER A O 1
ATOM 720 N N . HIS A 1 92 ? -91.919 50.044 57.744 1.00 54.00 92 HIS A N 1
ATOM 721 C CA . HIS A 1 92 ? -92.450 49.192 56.652 1.00 54.00 92 HIS A CA 1
ATOM 722 C C . HIS A 1 92 ? -91.756 47.813 56.571 1.00 54.00 92 HIS A C 1
ATOM 724 O O . HIS A 1 92 ? -91.450 47.305 55.492 1.00 54.00 92 HIS A O 1
ATOM 730 N N . LYS A 1 93 ? -91.526 47.198 57.738 1.00 53.72 93 LYS A N 1
ATOM 731 C CA . LYS A 1 93 ? -90.677 46.008 57.930 1.00 53.72 93 LYS A CA 1
ATOM 732 C C . LYS A 1 93 ? -91.047 44.807 57.041 1.00 53.72 93 LYS A C 1
ATOM 734 O O . LYS A 1 93 ? -90.151 44.170 56.508 1.00 53.72 93 LYS A O 1
ATOM 739 N N . ASP A 1 94 ? -92.335 44.556 56.802 1.00 56.22 94 ASP A N 1
ATOM 740 C CA . ASP A 1 94 ? -92.773 43.349 56.078 1.00 56.22 94 ASP A CA 1
ATOM 741 C C . ASP A 1 94 ? -92.686 43.470 54.546 1.00 56.22 94 ASP A C 1
ATOM 743 O O . ASP A 1 94 ? -92.478 42.475 53.858 1.00 56.22 94 ASP A O 1
ATOM 747 N N . LYS A 1 95 ? -92.792 44.686 53.987 1.00 58.44 95 LYS A N 1
ATOM 748 C CA . LYS A 1 95 ? -92.598 44.909 52.539 1.00 58.44 95 LYS A CA 1
ATOM 749 C C . LYS A 1 95 ? -91.119 45.008 52.170 1.00 58.44 95 LYS A C 1
ATOM 751 O O . LYS A 1 95 ? -90.738 44.575 51.089 1.00 58.44 95 LYS A O 1
ATOM 756 N N . ILE A 1 96 ? -90.304 45.551 53.076 1.00 58.81 96 ILE A N 1
ATOM 757 C CA . ILE A 1 96 ? -88.852 45.656 52.902 1.00 58.81 96 ILE A CA 1
ATOM 758 C C . ILE A 1 96 ? -88.205 44.274 53.030 1.00 58.81 96 ILE A C 1
ATOM 760 O O . ILE A 1 96 ? -87.376 43.944 52.195 1.00 58.81 96 ILE A O 1
ATOM 764 N N . LEU A 1 97 ? -88.640 43.419 53.971 1.00 60.06 97 LEU A N 1
ATOM 765 C CA . LEU A 1 97 ? -88.104 42.054 54.079 1.00 60.06 97 LEU A CA 1
ATOM 766 C C . LEU A 1 97 ? -88.287 41.256 52.780 1.00 60.06 97 LEU A C 1
ATOM 768 O O . LEU A 1 97 ? -87.347 40.626 52.313 1.00 60.06 97 LEU A O 1
ATOM 772 N N . HIS A 1 98 ? -89.478 41.323 52.176 1.00 64.44 98 HIS A N 1
ATOM 773 C CA . HIS A 1 98 ? -89.778 40.561 50.964 1.00 64.44 98 HIS A CA 1
ATOM 774 C C . HIS A 1 98 ? -89.040 41.106 49.726 1.00 64.44 98 HIS A C 1
ATOM 776 O O . HIS A 1 98 ? -88.647 40.332 48.855 1.00 64.44 98 HIS A O 1
ATOM 782 N N . ALA A 1 99 ? -88.820 42.424 49.652 1.00 64.12 99 ALA A N 1
ATOM 783 C CA . ALA A 1 99 ? -88.026 43.045 48.592 1.00 64.12 99 ALA A CA 1
ATOM 784 C C . ALA A 1 99 ? -86.519 42.778 48.768 1.00 64.12 99 ALA A C 1
ATOM 786 O O . ALA A 1 99 ? -85.838 42.480 47.792 1.00 64.12 99 ALA A O 1
ATOM 787 N N . ALA A 1 100 ? -86.006 42.822 50.000 1.00 63.34 100 ALA A N 1
ATOM 788 C CA . ALA A 1 100 ? -84.613 42.513 50.318 1.00 63.34 100 ALA A CA 1
ATOM 789 C C . ALA A 1 100 ? -84.280 41.035 50.057 1.00 63.34 100 ALA A C 1
ATOM 791 O O . ALA A 1 100 ? -83.198 40.728 49.565 1.00 63.34 100 ALA A O 1
ATOM 792 N N . GLU A 1 101 ? -85.217 40.120 50.317 1.00 71.44 101 GLU A N 1
ATOM 793 C CA . GLU A 1 101 ? -85.055 38.692 50.022 1.00 71.44 101 GLU A CA 1
ATOM 794 C C . GLU A 1 101 ? -85.073 38.421 48.505 1.00 71.44 101 GLU A C 1
ATOM 796 O O . GLU A 1 101 ? -84.251 37.658 47.995 1.00 71.44 101 GLU A O 1
ATOM 801 N N . GLU A 1 102 ? -85.930 39.111 47.744 1.00 71.44 102 GLU A N 1
ATOM 802 C CA . GLU A 1 102 ? -85.952 39.021 46.278 1.00 71.44 102 GLU A CA 1
ATOM 803 C C . GLU A 1 102 ? -84.691 39.633 45.639 1.00 71.44 102 GLU A C 1
ATOM 805 O O . GLU A 1 102 ? -84.107 39.046 44.724 1.00 71.44 102 GLU A O 1
ATOM 810 N N . VAL A 1 103 ? -84.213 40.773 46.149 1.00 70.19 103 VAL A N 1
ATOM 811 C CA . VAL A 1 103 ? -82.944 41.386 45.723 1.00 70.19 103 VAL A CA 1
ATOM 812 C C . VAL A 1 103 ? -81.761 40.494 46.099 1.00 70.19 103 VAL A C 1
ATOM 814 O O . VAL A 1 103 ? -80.904 40.255 45.252 1.00 70.19 103 VAL A O 1
ATOM 817 N N . GLY A 1 104 ? -81.736 39.931 47.308 1.00 69.38 104 GLY A N 1
ATOM 818 C CA . GLY A 1 104 ? -80.701 38.999 47.759 1.00 69.38 104 GLY A CA 1
ATOM 819 C C . GLY A 1 104 ? -80.609 37.753 46.878 1.00 69.38 104 GLY A C 1
ATOM 820 O O . GLY A 1 104 ? -79.512 37.376 46.465 1.00 69.38 104 GLY A O 1
ATOM 821 N N . ASN A 1 105 ? -81.750 37.171 46.499 1.00 70.94 105 ASN A N 1
ATOM 822 C CA . ASN A 1 105 ? -81.795 36.019 45.597 1.00 70.94 105 ASN A CA 1
ATOM 823 C C . ASN A 1 105 ? -81.304 36.366 44.183 1.00 70.94 105 ASN A C 1
ATOM 825 O O . ASN A 1 105 ? -80.512 35.619 43.612 1.00 70.94 105 ASN A O 1
ATOM 829 N N . ARG A 1 106 ? -81.693 37.525 43.632 1.00 68.81 106 ARG A N 1
ATOM 830 C CA . ARG A 1 106 ? -81.224 37.970 42.303 1.00 68.81 106 ARG A CA 1
ATOM 831 C C . ARG A 1 106 ? -79.738 38.325 42.300 1.00 68.81 106 ARG A C 1
ATOM 833 O O . ARG A 1 106 ? -79.047 38.040 41.323 1.00 68.81 106 ARG A O 1
ATOM 840 N N . VAL A 1 107 ? -79.232 38.918 43.382 1.00 69.25 107 VAL A N 1
ATOM 841 C CA . VAL A 1 107 ? -77.800 39.196 43.556 1.00 69.25 107 VAL A CA 1
ATOM 842 C C . VAL A 1 107 ? -77.021 37.887 43.684 1.00 69.25 107 VAL A C 1
ATOM 844 O O . VAL A 1 107 ? -76.017 37.737 42.995 1.00 69.25 107 VAL A O 1
ATOM 847 N N . SER A 1 108 ? -77.502 36.918 44.471 1.00 71.31 108 SER A N 1
ATOM 848 C CA . SER A 1 108 ? -76.869 35.596 44.591 1.00 71.31 108 SER A CA 1
ATOM 849 C C . SER A 1 108 ? -76.798 34.879 43.244 1.00 71.31 108 SER A C 1
ATOM 851 O O . SER A 1 108 ? -75.729 34.423 42.856 1.00 71.31 108 SER A O 1
ATOM 853 N N . GLU A 1 109 ? -77.896 34.851 42.484 1.00 75.00 109 GLU A N 1
ATOM 854 C CA . GLU A 1 109 ? -77.930 34.209 41.165 1.00 75.00 109 GLU A CA 1
ATOM 855 C C . GLU A 1 109 ? -76.991 34.902 40.163 1.00 75.00 109 GLU A C 1
ATOM 857 O O . GLU A 1 109 ? -76.284 34.243 39.400 1.00 75.00 109 GLU A O 1
ATOM 862 N N . THR A 1 110 ? -76.917 36.236 40.202 1.00 72.44 110 THR A N 1
ATOM 863 C CA . THR A 1 110 ? -75.995 37.008 39.354 1.00 72.44 110 THR A CA 1
ATOM 864 C C . THR A 1 110 ? -74.533 36.748 39.734 1.00 72.44 110 THR A C 1
ATOM 866 O O . THR A 1 110 ? -73.679 36.630 38.853 1.00 72.44 110 THR A O 1
ATOM 869 N N . VAL A 1 111 ? -74.233 36.620 41.031 1.00 69.94 111 VAL A N 1
ATOM 870 C CA . VAL A 1 111 ? -72.892 36.281 41.530 1.00 69.94 111 VAL A CA 1
ATOM 871 C C . VAL A 1 111 ? -72.508 34.859 41.121 1.00 69.94 111 VAL A C 1
ATOM 873 O O . VAL A 1 111 ? -71.412 34.668 40.600 1.00 69.94 111 VAL A O 1
ATOM 876 N N . ASP A 1 112 ? -73.402 33.880 41.255 1.00 73.06 112 ASP A N 1
ATOM 877 C CA . ASP A 1 112 ? -73.136 32.490 40.862 1.00 73.06 112 ASP A CA 1
ATOM 878 C C . ASP A 1 112 ? -72.922 32.350 39.344 1.00 73.06 112 ASP A C 1
ATOM 880 O O . ASP A 1 112 ? -72.017 31.636 38.890 1.00 73.06 112 ASP A O 1
ATOM 884 N N . GLN A 1 113 ? -73.692 33.090 38.538 1.00 75.06 113 GLN A N 1
ATOM 885 C CA . GLN A 1 113 ? -73.475 33.175 37.091 1.00 75.06 113 GLN A CA 1
ATOM 886 C C . GLN A 1 113 ? -72.126 33.828 36.761 1.00 75.06 113 GLN A C 1
ATOM 888 O O . GLN A 1 113 ? -71.384 33.305 35.925 1.00 75.06 113 GLN A O 1
ATOM 893 N N . ALA A 1 114 ? -71.761 34.920 37.439 1.00 66.94 114 ALA A N 1
ATOM 894 C CA . ALA A 1 114 ? -70.474 35.585 37.245 1.00 66.94 114 ALA A CA 1
ATOM 895 C C . ALA A 1 114 ? -69.288 34.685 37.637 1.00 66.94 114 ALA A C 1
ATOM 897 O O . ALA A 1 114 ? -68.304 34.617 36.899 1.00 66.94 114 ALA A O 1
ATOM 898 N N . VAL A 1 115 ? -69.396 33.937 38.740 1.00 72.44 115 VAL A N 1
ATOM 899 C CA . VAL A 1 115 ? -68.387 32.955 39.176 1.00 72.44 115 VAL A CA 1
ATOM 900 C C . VAL A 1 115 ? -68.246 31.834 38.148 1.00 72.44 115 VAL A C 1
ATOM 902 O O . VAL A 1 115 ? -67.128 31.492 37.764 1.00 72.44 115 VAL A O 1
ATOM 905 N N . THR A 1 116 ? -69.357 31.312 37.626 1.00 77.19 116 THR A N 1
ATOM 906 C CA . THR A 1 116 ? -69.338 30.257 36.599 1.00 77.19 116 THR A CA 1
ATOM 907 C C . THR A 1 116 ? -68.669 30.738 35.306 1.00 77.19 116 THR A C 1
ATOM 909 O O . THR A 1 116 ? -67.845 30.026 34.722 1.00 77.19 116 THR A O 1
ATOM 912 N N . VAL A 1 117 ? -68.971 31.965 34.867 1.00 74.31 117 VAL A N 1
ATOM 913 C CA . VAL A 1 117 ? -68.334 32.582 33.692 1.00 74.31 117 VAL A CA 1
ATOM 914 C C . VAL A 1 117 ? -66.840 32.810 33.938 1.00 74.31 117 VAL A C 1
ATOM 916 O O . VAL A 1 117 ? -66.031 32.487 33.066 1.00 74.31 117 VAL A O 1
ATOM 919 N N . ALA A 1 118 ? -66.453 33.284 35.125 1.00 67.88 118 ALA A N 1
ATOM 920 C CA . ALA A 1 118 ? -65.053 33.489 35.495 1.00 67.88 118 ALA A CA 1
ATOM 921 C C . ALA A 1 118 ? -64.261 32.169 35.541 1.00 67.88 118 ALA A C 1
ATOM 923 O O . ALA A 1 118 ? -63.149 32.091 35.013 1.00 67.88 118 ALA A O 1
ATOM 924 N N . GLU A 1 119 ? -64.834 31.099 36.097 1.00 77.81 119 GLU A N 1
ATOM 925 C CA . GLU A 1 119 ? -64.209 29.775 36.086 1.00 77.81 119 GLU A CA 1
ATOM 926 C C . GLU A 1 119 ? -64.061 29.212 34.671 1.00 77.81 119 GLU A C 1
ATOM 928 O O . GLU A 1 119 ? -63.018 28.641 34.339 1.00 77.81 119 GLU A O 1
ATOM 933 N N . SER A 1 120 ? -65.081 29.379 33.826 1.00 76.56 120 SER A N 1
ATOM 934 C CA . SER A 1 120 ? -65.025 28.954 32.426 1.00 76.56 120 SER A CA 1
ATOM 935 C C . SER A 1 120 ? -63.942 29.718 31.658 1.00 76.56 120 SER A C 1
ATOM 937 O O . SER A 1 120 ? -63.159 29.105 30.929 1.00 76.56 120 SER A O 1
ATOM 939 N N . ALA A 1 121 ? -63.840 31.035 31.862 1.00 68.44 121 ALA A N 1
ATOM 940 C CA . ALA A 1 121 ? -62.794 31.865 31.269 1.00 68.44 121 ALA A CA 1
ATOM 941 C C . ALA A 1 121 ? -61.393 31.443 31.743 1.00 68.44 121 ALA A C 1
ATOM 943 O O . ALA A 1 121 ? -60.486 31.297 30.925 1.00 68.44 121 ALA A O 1
ATOM 944 N N . LYS A 1 122 ? -61.228 31.141 33.038 1.00 78.12 122 LYS A N 1
ATOM 945 C CA . LYS A 1 122 ? -59.968 30.633 33.600 1.00 78.12 122 LYS A CA 1
ATOM 946 C C . LYS A 1 122 ? -59.554 29.293 32.984 1.00 78.12 122 LYS A C 1
ATOM 948 O O . LYS A 1 122 ? -58.391 29.119 32.626 1.00 78.12 122 LYS A O 1
ATOM 953 N N . ARG A 1 123 ? -60.490 28.348 32.822 1.00 79.44 123 ARG A N 1
ATOM 954 C CA . ARG A 1 123 ? -60.212 27.047 32.178 1.00 79.44 123 ARG A CA 1
ATOM 955 C C . ARG A 1 123 ? -59.839 27.214 30.703 1.00 79.44 123 ARG A C 1
ATOM 957 O O . ARG A 1 123 ? -58.921 26.544 30.237 1.00 79.44 123 ARG A O 1
ATOM 964 N N . ALA A 1 124 ? -60.510 28.116 29.985 1.00 71.69 124 ALA A N 1
ATOM 965 C CA . ALA A 1 124 ? -60.189 28.422 28.592 1.00 71.69 124 ALA A CA 1
ATOM 966 C C . ALA A 1 124 ? -58.800 29.070 28.447 1.00 71.69 124 ALA A C 1
ATOM 968 O O . ALA A 1 124 ? -58.038 28.681 27.561 1.00 71.69 124 ALA A O 1
ATOM 969 N N . ALA A 1 125 ? -58.443 29.996 29.342 1.00 69.00 125 ALA A N 1
ATOM 970 C CA . ALA A 1 125 ? -57.120 30.616 29.375 1.00 69.00 125 ALA A CA 1
ATOM 971 C C . ALA A 1 125 ? -56.008 29.587 29.647 1.00 69.00 125 ALA A C 1
ATOM 973 O O . ALA A 1 125 ? -54.996 29.578 28.948 1.00 69.00 125 ALA A O 1
ATOM 974 N N . GLU A 1 126 ? -56.217 28.666 30.593 1.00 80.06 126 GLU A N 1
ATOM 975 C CA . GLU A 1 126 ? -55.239 27.613 30.891 1.00 80.06 126 GLU A CA 1
ATOM 976 C C . GLU A 1 126 ? -55.087 26.617 29.730 1.00 80.06 126 GLU A C 1
ATOM 978 O O . GLU A 1 126 ? -53.969 26.250 29.368 1.00 80.06 126 GLU A O 1
ATOM 983 N N . ALA A 1 127 ? -56.186 26.233 29.073 1.00 76.19 127 ALA A N 1
ATOM 984 C CA . ALA A 1 127 ? -56.132 25.384 27.882 1.00 76.19 127 ALA A CA 1
ATOM 985 C C . ALA A 1 127 ? -55.378 26.060 26.721 1.00 76.19 127 ALA A C 1
ATOM 987 O O . ALA A 1 127 ? -54.568 25.415 26.049 1.00 76.19 127 ALA A O 1
ATOM 988 N N . ALA A 1 128 ? -55.593 27.363 26.509 1.00 69.56 128 ALA A N 1
ATOM 989 C CA . ALA A 1 128 ? -54.869 28.141 25.506 1.00 69.56 128 ALA A CA 1
ATOM 990 C C . ALA A 1 128 ? -53.369 28.240 25.826 1.00 69.56 128 ALA A C 1
ATOM 992 O O . ALA A 1 128 ? -52.541 28.104 24.923 1.00 69.56 128 ALA A O 1
ATOM 993 N N . ARG A 1 129 ? -53.009 28.404 27.107 1.00 80.88 129 ARG A N 1
ATOM 994 C CA . ARG A 1 129 ? -51.614 28.414 27.571 1.00 80.88 129 ARG A CA 1
ATOM 995 C C . ARG A 1 129 ? -50.916 27.083 27.287 1.00 80.88 129 ARG A C 1
ATOM 997 O O . ARG A 1 129 ? -49.856 27.073 26.668 1.00 80.88 129 ARG A O 1
ATOM 1004 N N . VAL A 1 130 ? -51.541 25.960 27.649 1.00 82.56 130 VAL A N 1
ATOM 1005 C CA . VAL A 1 130 ? -50.999 24.610 27.394 1.00 82.56 130 VAL A CA 1
ATOM 1006 C C . VAL A 1 130 ? -50.828 24.344 25.893 1.00 82.56 130 VAL A C 1
ATOM 1008 O O . VAL A 1 130 ? -49.811 23.788 25.472 1.00 82.56 130 VAL A O 1
ATOM 1011 N N . ALA A 1 131 ? -51.783 24.774 25.063 1.00 74.44 131 ALA A N 1
ATOM 1012 C CA . ALA A 1 131 ? -51.672 24.652 23.610 1.00 74.44 131 ALA A CA 1
ATOM 1013 C C . ALA A 1 131 ? -50.518 25.500 23.042 1.00 74.44 131 ALA A C 1
ATOM 1015 O O . ALA A 1 131 ? -49.754 25.017 22.203 1.00 74.44 131 ALA A O 1
ATOM 1016 N N . ALA A 1 132 ? -50.345 26.735 23.524 1.00 69.75 132 ALA A N 1
ATOM 1017 C CA . ALA A 1 132 ? -49.245 27.608 23.116 1.00 69.75 132 ALA A CA 1
ATOM 1018 C C . ALA A 1 132 ? -47.871 27.038 23.514 1.00 69.75 132 ALA A C 1
ATOM 1020 O O . ALA A 1 132 ? -46.937 27.063 22.705 1.00 69.75 132 ALA A O 1
ATOM 1021 N N . ASP A 1 133 ? -47.754 26.462 24.714 1.00 75.94 133 ASP A N 1
ATOM 1022 C CA . ASP A 1 133 ? -46.532 25.800 25.186 1.00 75.94 133 ASP A CA 1
ATOM 1023 C C . ASP A 1 133 ? -46.197 24.562 24.332 1.00 75.94 133 ASP A C 1
ATOM 1025 O O . ASP A 1 133 ? -45.033 24.342 23.974 1.00 75.94 133 ASP A O 1
ATOM 1029 N N . SER A 1 134 ? -47.211 23.786 23.930 1.00 79.75 134 SER A N 1
ATOM 1030 C CA . SER A 1 134 ? -47.052 22.621 23.048 1.00 79.75 134 SER A CA 1
ATOM 1031 C C . SER A 1 134 ? -46.576 23.012 21.645 1.00 79.75 134 SER A C 1
ATOM 1033 O O . SER A 1 134 ? -45.589 22.456 21.157 1.00 79.75 134 SER A O 1
ATOM 1035 N N . VAL A 1 135 ? -47.201 24.019 21.023 1.00 73.25 135 VAL A N 1
ATOM 1036 C CA . VAL A 1 135 ? -46.796 24.529 19.699 1.00 73.25 135 VAL A CA 1
ATOM 1037 C C . VAL A 1 135 ? -45.384 25.112 19.746 1.00 73.25 135 VAL A C 1
ATOM 1039 O O . VAL A 1 135 ? -44.574 24.835 18.863 1.00 73.25 135 VAL A O 1
ATOM 1042 N N . THR A 1 136 ? -45.052 25.864 20.798 1.00 73.38 136 THR A N 1
ATOM 1043 C CA . THR A 1 136 ? -43.706 26.431 20.980 1.00 73.38 136 THR A CA 1
ATOM 1044 C C . THR A 1 136 ? -42.654 25.334 21.137 1.00 73.38 136 THR A C 1
ATOM 1046 O O . THR A 1 136 ? -41.569 25.429 20.562 1.00 73.38 136 THR A O 1
ATOM 1049 N N . SER A 1 137 ? -42.969 24.269 21.877 1.00 72.56 137 SER A N 1
ATOM 1050 C CA . SER A 1 137 ? -42.071 23.124 22.061 1.00 72.56 137 SER A CA 1
ATOM 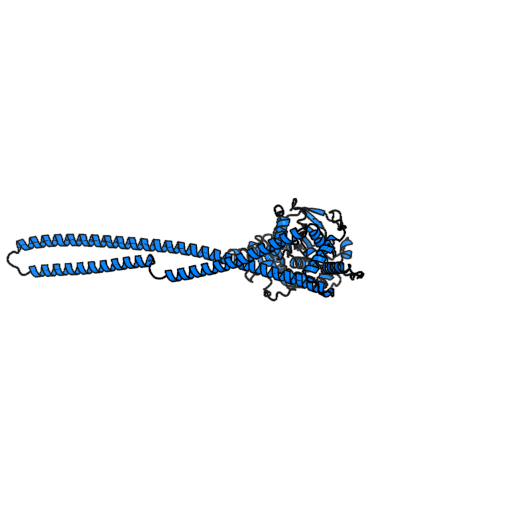1051 C C . SER A 1 137 ? -41.870 22.339 20.761 1.00 72.56 137 SER A C 1
ATOM 1053 O O . SER A 1 137 ? -40.737 22.003 20.424 1.00 72.56 137 SER A O 1
ATOM 1055 N N . ALA A 1 138 ? -42.939 22.111 19.991 1.00 70.56 138 ALA A N 1
ATOM 1056 C CA . ALA A 1 138 ? -42.865 21.448 18.689 1.00 70.56 138 ALA A CA 1
ATOM 1057 C C . ALA A 1 138 ? -42.067 22.270 17.660 1.00 70.56 138 ALA A C 1
ATOM 1059 O O . ALA A 1 138 ? -41.222 21.722 16.952 1.00 70.56 138 ALA A O 1
ATOM 1060 N N . ALA A 1 139 ? -42.276 23.589 17.623 1.00 65.69 139 ALA A N 1
ATOM 1061 C CA . ALA A 1 139 ? -41.531 24.492 16.749 1.00 65.69 139 ALA A CA 1
ATOM 1062 C C . ALA A 1 139 ? -40.034 24.532 17.100 1.00 65.69 139 ALA A C 1
ATOM 1064 O O . ALA A 1 139 ? -39.197 24.519 16.199 1.00 65.69 139 ALA A O 1
ATOM 1065 N N . ARG A 1 140 ? -39.680 24.524 18.395 1.00 71.12 140 ARG A N 1
ATOM 1066 C CA . ARG A 1 140 ? -38.278 24.419 18.841 1.00 71.12 140 ARG A CA 1
ATOM 1067 C C . ARG A 1 140 ? -37.642 23.098 18.418 1.00 71.12 140 ARG A C 1
ATOM 1069 O O . ARG A 1 140 ? -36.556 23.123 17.857 1.00 71.12 140 ARG A O 1
ATOM 1076 N N . ALA A 1 141 ? -38.338 21.976 18.606 1.00 74.38 141 ALA A N 1
ATOM 1077 C CA . ALA A 1 141 ? -37.832 20.663 18.208 1.00 74.38 141 ALA A CA 1
ATOM 1078 C C . ALA A 1 141 ? -37.551 20.577 16.695 1.00 74.38 141 ALA A C 1
ATOM 1080 O O . ALA A 1 141 ? -36.478 20.127 16.296 1.00 74.38 141 ALA A O 1
ATOM 1081 N N . GLN A 1 142 ? -38.464 21.080 15.853 1.00 69.38 142 GLN A N 1
ATOM 1082 C CA . GLN A 1 142 ? -38.246 21.140 14.401 1.00 69.38 142 GLN A CA 1
ATOM 1083 C C . GLN A 1 142 ? -37.085 22.067 14.017 1.00 69.38 142 GLN A C 1
ATOM 1085 O O . GLN A 1 142 ? -36.309 21.751 13.114 1.00 69.38 142 GLN A O 1
ATOM 1090 N N . TRP A 1 143 ? -36.941 23.205 14.701 1.00 69.62 143 TRP A N 1
ATOM 1091 C CA . TRP A 1 143 ? -35.836 24.131 14.455 1.00 69.62 143 TRP A CA 1
ATOM 1092 C C . TRP A 1 143 ? -34.480 23.534 14.848 1.00 69.62 143 TRP A C 1
ATOM 1094 O O . TRP A 1 143 ? -33.494 23.701 14.128 1.00 69.62 143 TRP A O 1
ATOM 1104 N N . ASP A 1 144 ? -34.429 22.792 15.953 1.00 76.81 144 ASP A N 1
ATOM 1105 C CA . ASP A 1 144 ? -33.224 22.102 16.411 1.00 76.81 144 ASP A CA 1
ATOM 1106 C C . ASP A 1 144 ? -32.813 20.973 15.455 1.00 76.81 144 ASP A C 1
ATOM 1108 O O . ASP A 1 144 ? -31.623 20.841 15.148 1.00 76.81 144 ASP A O 1
ATOM 1112 N N . GLU A 1 145 ? -33.777 20.215 14.923 1.00 77.56 145 GLU A N 1
ATOM 1113 C CA . GLU A 1 145 ? -33.555 19.167 13.916 1.00 77.56 145 GLU A CA 1
ATOM 1114 C C . GLU A 1 145 ? -33.046 19.744 12.584 1.00 77.56 145 GLU A C 1
ATOM 1116 O O . GLU A 1 145 ? -32.049 19.269 12.021 1.00 77.56 145 GLU A O 1
ATOM 1121 N N . PHE A 1 146 ? -33.667 20.828 12.106 1.00 77.31 146 PHE A N 1
ATOM 1122 C CA . PHE A 1 146 ? -33.204 21.537 10.913 1.00 77.31 146 PHE A CA 1
ATOM 1123 C C . PHE A 1 146 ? -31.800 22.117 11.124 1.00 77.31 146 PHE A C 1
ATOM 1125 O O . PHE A 1 146 ? -30.916 21.962 10.277 1.00 77.31 146 PHE A O 1
ATOM 1132 N N . GLY A 1 147 ? -31.554 22.711 12.295 1.00 80.31 147 GLY A N 1
ATOM 1133 C CA . GLY A 1 147 ? -30.243 23.209 12.692 1.00 80.31 147 GLY A CA 1
ATOM 1134 C C . GLY A 1 147 ? -29.185 22.106 12.747 1.00 80.31 147 GLY A C 1
ATOM 1135 O O . GLY A 1 147 ? -28.056 22.325 12.306 1.00 80.31 147 GLY A O 1
ATOM 1136 N N . ALA A 1 148 ? -29.522 20.915 13.247 1.00 73.25 148 ALA A N 1
ATOM 1137 C CA . ALA A 1 148 ? -28.613 19.771 13.290 1.00 73.25 148 ALA A CA 1
ATOM 1138 C C . ALA A 1 148 ? -28.245 19.288 11.879 1.00 73.25 148 ALA A C 1
ATOM 1140 O O . ALA A 1 148 ? -27.061 19.124 11.577 1.00 73.25 148 ALA A O 1
ATOM 1141 N N . THR A 1 149 ? -29.237 19.164 10.996 1.00 75.06 149 THR A N 1
ATOM 1142 C CA . THR A 1 149 ? -29.037 18.766 9.594 1.00 75.06 149 THR A CA 1
ATOM 1143 C C . THR A 1 149 ? -28.184 19.786 8.836 1.00 75.06 149 THR A C 1
ATOM 1145 O O . THR A 1 149 ? -27.216 19.419 8.168 1.00 75.06 149 THR A O 1
ATOM 1148 N N . ALA A 1 150 ? -28.471 21.082 8.993 1.00 68.56 150 ALA A N 1
ATOM 1149 C CA . ALA A 1 150 ? -27.688 22.152 8.378 1.00 68.56 150 ALA A CA 1
ATOM 1150 C C . ALA A 1 150 ? -26.238 22.175 8.895 1.00 68.56 150 ALA A C 1
ATOM 1152 O O . ALA A 1 150 ? -25.302 22.307 8.103 1.00 68.56 150 ALA A O 1
ATOM 1153 N N . ARG A 1 151 ? -26.021 21.980 10.205 1.00 74.69 151 ARG A N 1
ATOM 1154 C CA . ARG A 1 151 ? -24.672 21.876 10.791 1.00 74.69 151 ARG A CA 1
ATOM 1155 C C . ARG A 1 151 ? -23.900 20.676 10.239 1.00 74.69 151 ARG A C 1
ATOM 1157 O O . ARG A 1 151 ? -22.732 20.841 9.890 1.00 74.69 151 ARG A O 1
ATOM 1164 N N . ALA A 1 152 ? -24.539 19.513 10.101 1.00 69.00 152 ALA A N 1
ATOM 1165 C CA . ALA A 1 152 ? -23.923 18.324 9.509 1.00 69.00 152 ALA A CA 1
ATOM 1166 C C . ALA A 1 152 ? -23.552 18.544 8.030 1.00 69.00 152 ALA A C 1
ATOM 1168 O O . ALA A 1 152 ? -22.437 18.222 7.613 1.00 69.00 152 ALA A O 1
ATOM 1169 N N . ALA A 1 153 ? -24.437 19.171 7.248 1.00 64.44 153 ALA A N 1
ATOM 1170 C CA . ALA A 1 153 ? -24.171 19.512 5.851 1.00 64.44 153 ALA A CA 1
ATOM 1171 C C . ALA A 1 153 ? -22.995 20.495 5.710 1.00 64.44 153 ALA A C 1
ATOM 1173 O O . ALA A 1 153 ? -22.105 20.281 4.885 1.00 64.44 153 ALA A O 1
ATOM 1174 N N . VAL A 1 154 ? -22.938 21.534 6.553 1.00 70.81 154 VAL A N 1
ATOM 1175 C CA . VAL A 1 154 ? -21.822 22.495 6.583 1.00 70.81 154 VAL A CA 1
ATOM 1176 C C . VAL A 1 154 ? -20.518 21.821 7.013 1.00 70.81 154 VAL A C 1
ATOM 1178 O O . VAL A 1 154 ? -19.474 22.100 6.422 1.00 70.81 154 VAL A O 1
ATOM 1181 N N . ALA A 1 155 ? -20.547 20.924 8.001 1.00 67.12 155 ALA A N 1
ATOM 1182 C CA . ALA A 1 155 ? -19.370 20.165 8.424 1.00 67.12 155 ALA A CA 1
ATOM 1183 C C . ALA A 1 155 ? -18.836 19.268 7.292 1.00 67.12 155 ALA A C 1
ATOM 1185 O O . ALA A 1 155 ? -17.642 19.305 6.994 1.00 67.12 155 ALA A O 1
ATOM 1186 N N . ASN A 1 156 ? -19.719 18.549 6.592 1.00 64.06 156 ASN A N 1
ATOM 1187 C CA . ASN A 1 156 ? -19.353 17.717 5.443 1.00 64.06 156 ASN A CA 1
ATOM 1188 C C . ASN A 1 156 ? -18.807 18.566 4.277 1.00 64.06 156 ASN A C 1
ATOM 1190 O O . ASN A 1 156 ? -17.775 18.243 3.691 1.00 64.06 156 ASN A O 1
ATOM 1194 N N . ALA A 1 157 ? -19.429 19.711 3.979 1.00 63.03 157 ALA A N 1
ATOM 1195 C CA . ALA A 1 157 ? -18.935 20.640 2.961 1.00 63.03 157 ALA A CA 1
ATOM 1196 C C . ALA A 1 157 ? -17.546 21.204 3.311 1.00 63.03 157 ALA A C 1
ATOM 1198 O O . ALA A 1 157 ? -16.665 21.237 2.450 1.00 63.03 157 ALA A O 1
ATOM 1199 N N . LYS A 1 158 ? -17.313 21.585 4.576 1.00 68.94 158 LYS A N 1
ATOM 1200 C CA . LYS A 1 158 ? -15.993 22.021 5.067 1.00 68.94 158 LYS A CA 1
ATOM 1201 C C . LYS A 1 158 ? -14.948 20.916 4.943 1.00 68.94 158 LYS A C 1
ATOM 1203 O O . LYS A 1 158 ? -13.839 21.192 4.491 1.00 68.94 158 LYS A O 1
ATOM 1208 N N . LEU A 1 159 ? -15.304 19.678 5.284 1.00 66.69 159 LEU A N 1
ATOM 1209 C CA . LEU A 1 159 ? -14.429 18.516 5.137 1.00 66.69 159 LEU A CA 1
ATOM 1210 C C . LEU A 1 159 ? -14.060 18.273 3.663 1.00 66.69 159 LEU A C 1
ATOM 1212 O O . LEU A 1 159 ? -12.880 18.138 3.343 1.00 66.69 159 LEU A O 1
ATOM 1216 N N . LYS A 1 160 ? -15.038 18.301 2.748 1.00 61.94 160 LYS A N 1
ATOM 1217 C CA . LYS A 1 160 ? -14.796 18.179 1.297 1.00 61.94 160 LYS A CA 1
ATOM 1218 C C . LYS A 1 160 ? -13.922 19.314 0.756 1.00 61.94 160 LYS A C 1
ATOM 1220 O O . LYS A 1 160 ? -13.021 19.058 -0.039 1.00 61.94 160 LYS A O 1
ATOM 1225 N N . ALA A 1 161 ? -14.146 20.551 1.199 1.00 62.50 161 ALA A N 1
ATOM 1226 C CA . ALA A 1 161 ? -13.337 21.702 0.801 1.00 62.50 161 ALA A CA 1
ATOM 1227 C C . ALA A 1 161 ? -11.889 21.596 1.311 1.00 62.50 161 ALA A C 1
ATOM 1229 O O . ALA A 1 161 ? -10.952 21.864 0.558 1.00 62.50 161 ALA A O 1
ATOM 1230 N N . ALA A 1 162 ? -11.692 21.152 2.556 1.00 62.47 162 ALA A N 1
ATOM 1231 C CA . ALA A 1 162 ? -10.366 20.894 3.114 1.00 62.47 162 ALA A CA 1
ATOM 1232 C C . ALA A 1 162 ? -9.623 19.803 2.324 1.00 62.47 162 ALA A C 1
ATOM 1234 O O . ALA A 1 162 ? -8.468 19.996 1.953 1.00 62.47 162 ALA A O 1
ATOM 1235 N N . GLN A 1 163 ? -10.305 18.709 1.972 1.00 60.88 163 GLN A N 1
ATOM 1236 C CA . GLN A 1 163 ? -9.739 17.639 1.141 1.00 60.88 163 GLN A CA 1
ATOM 1237 C C . GLN A 1 163 ? -9.382 18.116 -0.269 1.00 60.88 163 GLN A C 1
ATOM 1239 O O . GLN A 1 163 ? -8.333 17.753 -0.792 1.00 60.88 163 GLN A O 1
ATOM 1244 N N . ALA A 1 164 ? -10.232 18.932 -0.897 1.00 57.69 164 ALA A N 1
ATOM 1245 C CA . ALA A 1 164 ? -9.944 19.496 -2.212 1.00 57.69 164 ALA A CA 1
ATOM 1246 C C . ALA A 1 164 ? -8.707 20.408 -2.176 1.00 57.69 164 ALA A C 1
ATOM 1248 O O . ALA A 1 164 ? -7.862 20.334 -3.069 1.00 57.69 164 ALA A O 1
ATOM 1249 N N . LYS A 1 165 ? -8.570 21.221 -1.121 1.00 66.00 165 LYS A N 1
ATOM 1250 C CA . LYS A 1 165 ? -7.395 22.070 -0.900 1.00 66.00 165 LYS A CA 1
ATOM 1251 C C . LYS A 1 165 ? -6.125 21.242 -0.683 1.00 66.00 165 LYS A C 1
ATOM 1253 O O . LYS A 1 165 ? -5.090 21.589 -1.245 1.00 66.00 165 LYS A O 1
ATOM 1258 N N . GLU A 1 166 ? -6.209 20.147 0.070 1.00 59.62 166 GLU A N 1
ATOM 1259 C CA . GLU A 1 166 ? -5.071 19.245 0.277 1.00 59.62 166 GLU A CA 1
ATOM 1260 C C . GLU A 1 166 ? -4.651 18.562 -1.028 1.00 59.62 166 GLU A C 1
ATOM 1262 O O . GLU A 1 166 ? -3.486 18.635 -1.404 1.00 59.62 166 GLU A O 1
ATOM 1267 N N . ARG A 1 167 ? -5.603 18.038 -1.813 1.00 58.03 167 ARG A N 1
ATOM 1268 C CA . ARG A 1 167 ? -5.318 17.488 -3.154 1.00 58.03 167 ARG A CA 1
ATOM 1269 C C . ARG A 1 167 ? -4.665 18.515 -4.076 1.00 58.03 167 ARG A C 1
ATOM 1271 O O . ARG A 1 167 ? -3.774 18.171 -4.846 1.00 58.03 167 ARG A O 1
ATOM 1278 N N . GLN A 1 168 ? -5.094 19.777 -4.017 1.00 61.59 168 GLN A N 1
ATOM 1279 C CA . GLN A 1 168 ? -4.484 20.847 -4.807 1.00 61.59 168 GLN A CA 1
ATOM 1280 C C . GLN A 1 168 ? -3.041 21.122 -4.365 1.00 61.59 168 GLN A C 1
ATOM 1282 O O . GLN A 1 168 ? -2.170 21.318 -5.212 1.00 61.59 168 GLN A O 1
ATOM 1287 N N . ARG A 1 169 ? -2.776 21.113 -3.055 1.00 63.22 169 ARG A N 1
ATOM 1288 C CA . ARG A 1 169 ? -1.426 21.257 -2.503 1.00 63.22 169 ARG A CA 1
ATOM 1289 C C . ARG A 1 169 ? -0.537 20.077 -2.906 1.00 63.22 169 ARG A C 1
ATOM 1291 O O . ARG A 1 169 ? 0.564 20.312 -3.393 1.00 63.22 169 ARG A O 1
ATOM 1298 N N . GLU A 1 170 ? -1.018 18.842 -2.783 1.00 53.16 170 GLU A N 1
ATOM 1299 C CA . GLU A 1 170 ? -0.316 17.636 -3.246 1.00 53.16 170 GLU A CA 1
ATOM 1300 C C . GLU A 1 170 ? -0.011 17.702 -4.749 1.00 53.16 170 GLU A C 1
ATOM 1302 O O . GLU A 1 170 ? 1.110 17.422 -5.172 1.00 53.16 170 GLU A O 1
ATOM 1307 N N . ALA A 1 171 ? -0.985 18.112 -5.568 1.00 50.91 171 ALA A N 1
ATOM 1308 C CA . ALA A 1 171 ? -0.795 18.285 -7.004 1.00 50.91 171 ALA A CA 1
ATOM 1309 C C . ALA A 1 171 ? 0.272 19.344 -7.315 1.00 50.91 171 ALA A C 1
ATOM 1311 O O . ALA A 1 171 ? 1.125 19.102 -8.167 1.00 50.91 171 ALA A O 1
ATOM 1312 N N . GLN A 1 172 ? 0.273 20.478 -6.606 1.00 61.19 172 GLN A N 1
ATOM 1313 C CA . GLN A 1 172 ? 1.283 21.522 -6.786 1.00 61.19 172 GLN A CA 1
ATOM 1314 C C . GLN A 1 172 ? 2.680 21.042 -6.377 1.00 61.19 172 GLN A C 1
ATOM 1316 O O . GLN A 1 172 ? 3.620 21.230 -7.140 1.00 61.19 172 GLN A O 1
ATOM 1321 N N . VAL A 1 173 ? 2.815 20.353 -5.238 1.00 54.25 173 VAL A N 1
ATOM 1322 C CA . VAL A 1 173 ? 4.090 19.753 -4.801 1.00 54.25 173 VAL A CA 1
ATOM 1323 C C . VAL A 1 173 ? 4.598 18.747 -5.835 1.00 54.25 173 VAL A C 1
ATOM 1325 O O . VAL A 1 173 ? 5.776 18.768 -6.186 1.00 54.25 173 VAL A O 1
ATOM 1328 N N . ASN A 1 174 ? 3.717 17.906 -6.383 1.00 50.34 174 ASN A N 1
ATOM 1329 C CA . ASN A 1 174 ? 4.082 16.963 -7.440 1.00 50.34 174 ASN A CA 1
ATOM 1330 C C . ASN A 1 174 ? 4.515 17.684 -8.727 1.00 50.34 174 ASN A C 1
ATOM 1332 O O . ASN A 1 174 ? 5.494 17.269 -9.341 1.00 50.34 174 ASN A O 1
ATOM 1336 N N . ILE A 1 175 ? 3.835 18.767 -9.126 1.00 54.66 175 ILE A N 1
ATOM 1337 C CA . ILE A 1 175 ? 4.222 19.594 -10.282 1.00 54.66 175 ILE A CA 1
ATOM 1338 C C . ILE A 1 175 ? 5.593 20.235 -10.052 1.00 54.66 175 ILE A C 1
ATOM 1340 O O . ILE A 1 175 ? 6.466 20.105 -10.908 1.00 54.66 175 ILE A O 1
ATOM 1344 N N . ASP A 1 176 ? 5.806 20.882 -8.907 1.00 56.56 176 ASP A N 1
ATOM 1345 C CA . ASP A 1 176 ? 7.063 21.556 -8.569 1.00 56.56 176 ASP A CA 1
ATOM 1346 C C . ASP A 1 176 ? 8.226 20.560 -8.489 1.00 56.56 176 ASP A C 1
ATOM 1348 O O . ASP A 1 176 ? 9.346 20.866 -8.899 1.00 56.56 176 ASP A O 1
ATOM 1352 N N . MET A 1 177 ? 7.957 19.344 -8.010 1.00 57.06 177 MET A N 1
ATOM 1353 C CA . MET A 1 177 ? 8.923 18.255 -7.911 1.00 57.06 177 MET A CA 1
ATOM 1354 C C . MET A 1 177 ? 9.247 17.649 -9.272 1.00 57.06 177 MET A C 1
ATOM 1356 O O . MET A 1 177 ? 10.423 17.534 -9.601 1.00 57.06 177 MET A O 1
ATOM 1360 N N . VAL A 1 178 ? 8.246 17.371 -10.112 1.00 54.91 178 VAL A N 1
ATOM 1361 C CA . VAL A 1 178 ? 8.463 16.999 -11.517 1.00 54.91 178 VAL A CA 1
ATOM 1362 C C . VAL A 1 178 ? 9.305 18.079 -12.195 1.00 54.91 178 VAL A C 1
ATOM 1364 O O . VAL A 1 178 ? 10.327 17.770 -12.797 1.00 54.91 178 VAL A O 1
ATOM 1367 N N . GLN A 1 179 ? 8.970 19.358 -12.014 1.00 58.28 179 GLN A N 1
ATOM 1368 C CA . GLN A 1 179 ? 9.764 20.478 -12.525 1.00 58.28 179 GLN A CA 1
ATOM 1369 C C . GLN A 1 179 ? 11.169 20.573 -11.913 1.00 58.28 179 GLN A C 1
ATOM 1371 O O . GLN A 1 179 ? 12.070 21.059 -12.586 1.00 58.28 179 GLN A O 1
ATOM 1376 N N . SER A 1 180 ? 11.375 20.168 -10.660 1.00 57.19 180 SER A N 1
ATOM 1377 C CA . SER A 1 180 ? 12.680 20.148 -9.983 1.00 57.19 180 SER A CA 1
ATOM 1378 C C . SER A 1 180 ? 13.556 19.008 -10.494 1.00 57.19 180 SER A C 1
ATOM 1380 O O . SER A 1 180 ? 14.721 19.230 -10.810 1.00 57.19 180 SER A O 1
ATOM 1382 N N . VAL A 1 181 ? 12.989 17.810 -10.658 1.00 59.81 181 VAL A N 1
ATOM 1383 C CA . VAL A 1 181 ? 13.642 16.671 -11.312 1.00 59.81 181 VAL A CA 1
ATOM 1384 C C . VAL A 1 181 ? 14.005 17.063 -12.739 1.00 59.81 181 VAL A C 1
ATOM 1386 O O . VAL A 1 181 ? 15.169 16.972 -13.101 1.00 59.81 181 VAL A O 1
ATOM 1389 N N . TRP A 1 182 ? 13.069 17.616 -13.516 1.00 60.97 182 TRP A N 1
ATOM 1390 C CA . TRP A 1 182 ? 13.352 18.106 -14.868 1.00 60.97 182 TRP A CA 1
ATOM 1391 C C . TRP A 1 182 ? 14.377 19.240 -14.899 1.00 60.97 182 TRP A C 1
ATOM 1393 O O . TRP A 1 182 ? 15.208 19.251 -15.801 1.00 60.97 182 TRP A O 1
ATOM 1403 N N . ARG A 1 183 ? 14.368 20.161 -13.924 1.00 62.50 183 ARG A N 1
ATOM 1404 C CA . ARG A 1 183 ? 15.411 21.188 -13.783 1.00 62.50 183 ARG A CA 1
ATOM 1405 C C . ARG A 1 183 ? 16.764 20.558 -13.522 1.00 62.50 183 ARG A C 1
ATOM 1407 O O . ARG A 1 183 ? 17.681 20.854 -14.261 1.00 62.50 183 ARG A O 1
ATOM 1414 N N . ARG A 1 184 ? 16.879 19.622 -12.577 1.00 62.41 184 ARG A N 1
ATOM 1415 C CA . ARG A 1 184 ? 18.133 18.895 -12.331 1.00 62.41 184 ARG A CA 1
ATOM 1416 C C . ARG A 1 184 ? 18.594 18.158 -13.583 1.00 62.41 184 ARG A C 1
ATOM 1418 O O . ARG A 1 184 ? 19.765 18.245 -13.926 1.00 62.41 184 ARG A O 1
ATOM 1425 N N . ILE A 1 185 ? 17.687 17.490 -14.296 1.00 57.84 185 ILE A N 1
ATOM 1426 C CA . ILE A 1 185 ? 18.00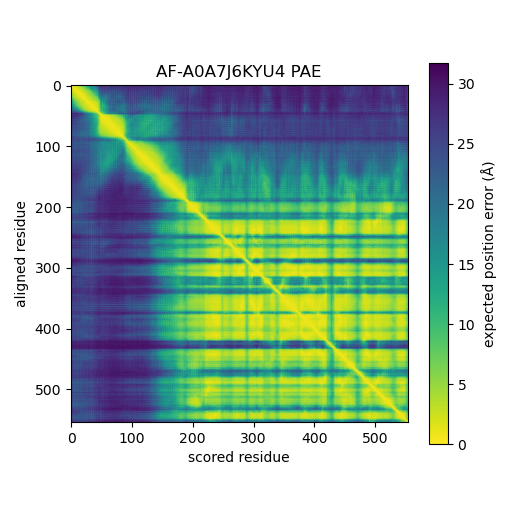1 16.837 -15.572 1.00 57.84 185 ILE A CA 1
ATOM 1427 C C . ILE A 1 185 ? 18.511 17.868 -16.603 1.00 57.84 185 ILE A C 1
ATOM 1429 O O . ILE A 1 185 ? 19.490 17.592 -17.297 1.00 57.84 185 ILE A O 1
ATOM 1433 N N . GLY A 1 186 ? 17.886 19.049 -16.684 1.00 54.97 186 GLY A N 1
ATOM 1434 C CA . GLY A 1 186 ? 18.280 20.153 -17.567 1.00 54.97 186 GLY A CA 1
ATOM 1435 C C . GLY A 1 186 ? 19.616 20.806 -17.189 1.00 54.97 186 GLY A C 1
ATOM 1436 O O . GLY A 1 186 ? 20.473 20.983 -18.051 1.00 54.97 186 GLY A O 1
ATOM 1437 N N . ASP A 1 187 ? 19.846 21.067 -15.901 1.00 61.97 187 ASP A N 1
ATOM 1438 C CA . ASP A 1 187 ? 21.086 21.616 -15.333 1.00 61.97 187 ASP A CA 1
ATOM 1439 C C . ASP A 1 187 ? 22.279 20.697 -15.629 1.00 61.97 187 ASP A C 1
ATOM 1441 O O . ASP A 1 187 ? 23.398 21.143 -15.899 1.00 61.97 187 ASP A O 1
ATOM 1445 N N . TYR A 1 188 ? 22.027 19.388 -15.667 1.00 53.91 188 TYR A N 1
ATOM 1446 C CA . TYR A 1 188 ? 22.995 18.375 -16.070 1.00 53.91 188 TYR A CA 1
ATOM 1447 C C . TYR A 1 188 ? 23.419 18.484 -17.547 1.00 53.91 188 TYR A C 1
ATOM 1449 O O . TYR A 1 188 ? 24.391 17.838 -17.949 1.00 53.91 188 TYR A O 1
ATOM 1457 N N . GLY A 1 189 ? 22.729 19.286 -18.359 1.00 54.91 189 GLY A N 1
ATOM 1458 C CA . GLY A 1 189 ? 22.964 19.448 -19.786 1.00 54.91 189 GLY A CA 1
ATOM 1459 C C . GLY A 1 189 ? 23.227 20.877 -20.250 1.00 54.91 189 GLY A C 1
ATOM 1460 O O . GLY A 1 189 ? 22.872 21.145 -21.377 1.00 54.91 189 GLY A O 1
ATOM 1461 N N . LYS A 1 190 ? 23.860 21.771 -19.469 1.00 56.69 190 LYS A N 1
ATOM 1462 C CA . LYS A 1 190 ? 24.449 23.083 -19.887 1.00 56.69 190 LYS A CA 1
ATOM 1463 C C . LYS A 1 190 ? 23.596 24.067 -20.730 1.00 56.69 190 LYS A C 1
ATOM 1465 O O . LYS A 1 190 ? 24.069 25.172 -20.985 1.00 56.69 190 LYS A O 1
ATOM 1470 N N . GLU A 1 191 ? 22.389 23.722 -21.155 1.00 61.53 191 GLU A N 1
ATOM 1471 C CA . GLU A 1 191 ? 21.509 24.524 -22.000 1.00 61.53 191 GLU A CA 1
ATOM 1472 C C . GLU A 1 191 ? 20.299 24.973 -21.182 1.00 61.53 191 GLU A C 1
ATOM 1474 O O . GLU A 1 191 ? 19.617 24.160 -20.561 1.00 61.53 191 GLU A O 1
ATOM 1479 N N . ASP A 1 192 ? 20.023 26.275 -21.214 1.00 71.56 192 ASP A N 1
ATOM 1480 C CA . ASP A 1 192 ? 18.971 26.958 -20.453 1.00 71.56 192 ASP A CA 1
ATOM 1481 C C . ASP A 1 192 ? 17.577 26.690 -21.069 1.00 71.56 192 ASP A C 1
ATOM 1483 O O . ASP A 1 192 ? 16.877 27.580 -21.559 1.00 71.56 192 ASP A O 1
ATOM 1487 N N . LYS A 1 193 ? 17.196 25.411 -21.164 1.00 73.38 193 LYS A N 1
ATOM 1488 C CA . LYS A 1 193 ? 15.927 24.964 -21.752 1.00 73.38 193 LYS A CA 1
ATOM 1489 C C . LYS A 1 193 ? 14.827 24.953 -20.695 1.00 73.38 193 LYS A C 1
ATOM 1491 O O . LYS A 1 193 ? 14.923 24.277 -19.675 1.00 73.38 193 LYS A O 1
ATOM 1496 N N . GLY A 1 194 ? 13.720 25.641 -20.975 1.00 74.62 194 GLY A N 1
ATOM 1497 C CA . GLY A 1 194 ? 12.528 25.591 -20.125 1.00 74.62 194 GLY A CA 1
ATOM 1498 C C . GLY A 1 194 ? 11.873 24.192 -20.100 1.00 74.62 194 GLY A C 1
ATOM 1499 O O . GLY A 1 194 ? 11.937 23.473 -21.100 1.00 74.62 194 GLY A O 1
ATOM 1500 N N . PRO A 1 195 ? 11.157 23.806 -19.021 1.00 64.06 195 PRO A N 1
ATOM 1501 C CA . PRO A 1 195 ? 10.549 22.472 -18.867 1.00 64.06 195 PRO A CA 1
ATOM 1502 C C . PRO A 1 195 ? 9.626 22.034 -20.017 1.00 64.06 195 PRO A C 1
ATOM 1504 O O . PRO A 1 195 ? 9.513 20.850 -20.324 1.00 64.06 195 PRO A O 1
ATOM 1507 N N . GLN A 1 196 ? 8.963 22.989 -20.673 1.00 71.31 196 GLN A N 1
ATOM 1508 C CA . GLN A 1 196 ? 8.085 22.730 -21.820 1.00 71.31 196 GLN A CA 1
ATOM 1509 C C . GLN A 1 196 ? 8.874 22.264 -23.049 1.00 71.31 196 GLN A C 1
ATOM 1511 O O . GLN A 1 196 ? 8.452 21.334 -23.731 1.00 71.31 196 GLN A O 1
ATOM 1516 N N . GLN A 1 197 ? 10.031 22.881 -23.303 1.00 76.50 197 GLN A N 1
ATOM 1517 C CA . GLN A 1 197 ? 10.922 22.510 -24.400 1.00 76.50 197 GLN A CA 1
ATOM 1518 C C . GLN A 1 197 ? 11.515 21.118 -24.160 1.00 76.50 197 GLN A C 1
ATOM 1520 O O . GLN A 1 197 ? 11.533 20.292 -25.068 1.00 76.50 197 GLN A O 1
ATOM 1525 N N . VAL A 1 198 ? 11.914 20.836 -22.917 1.00 70.19 198 VAL A N 1
ATOM 1526 C CA . VAL A 1 198 ? 12.382 19.515 -22.476 1.00 70.19 198 VAL A CA 1
ATOM 1527 C C . VAL A 1 198 ? 11.332 18.434 -22.734 1.00 70.19 198 VAL A C 1
ATOM 1529 O O . VAL A 1 198 ? 11.622 17.421 -23.367 1.00 70.19 198 VAL A O 1
ATOM 1532 N N . MET A 1 199 ? 10.088 18.673 -22.314 1.00 71.94 199 MET A N 1
ATOM 1533 C CA . MET A 1 199 ? 8.987 17.736 -22.541 1.00 71.94 199 MET A CA 1
ATOM 1534 C C . MET A 1 199 ? 8.694 17.542 -24.037 1.00 71.94 199 MET A C 1
ATOM 1536 O O . MET A 1 199 ? 8.457 16.422 -24.483 1.00 71.94 199 MET A O 1
ATOM 1540 N N . TYR A 1 200 ? 8.735 18.615 -24.831 1.00 80.25 200 TYR A N 1
ATOM 1541 C CA . TYR A 1 200 ? 8.545 18.543 -26.281 1.00 80.25 200 TYR A CA 1
ATOM 1542 C C . TYR A 1 200 ? 9.634 17.703 -26.968 1.00 80.25 200 TYR A C 1
ATOM 1544 O O . TYR A 1 200 ? 9.323 16.832 -27.784 1.00 80.25 200 TYR A O 1
ATOM 1552 N N . GLU A 1 201 ? 10.903 17.916 -26.616 1.00 81.12 201 GLU A N 1
ATOM 1553 C CA . GLU A 1 201 ? 12.033 17.124 -27.119 1.00 81.12 201 GLU A CA 1
ATOM 1554 C C . GLU A 1 201 ? 11.921 15.654 -26.708 1.00 81.12 201 GLU A C 1
ATOM 1556 O O . GLU A 1 201 ? 12.111 14.768 -27.544 1.00 81.12 201 GLU A O 1
ATOM 1561 N N . PHE A 1 202 ? 11.530 15.391 -25.460 1.00 78.75 202 PHE A N 1
ATOM 1562 C CA . PHE A 1 202 ? 11.295 14.045 -24.951 1.00 78.75 202 PHE A CA 1
ATOM 1563 C C . PHE A 1 202 ? 10.191 13.310 -25.731 1.00 78.75 202 PHE A C 1
ATOM 1565 O O . PHE A 1 202 ? 10.395 12.192 -26.211 1.00 78.75 202 PHE A O 1
ATOM 1572 N N . VAL A 1 203 ? 9.038 13.954 -25.936 1.00 80.56 203 VAL A N 1
ATOM 1573 C CA . VAL A 1 203 ? 7.930 13.391 -26.724 1.00 80.56 203 VAL A CA 1
ATOM 1574 C C . VAL A 1 203 ? 8.365 13.113 -28.166 1.00 80.56 203 VAL A C 1
ATOM 1576 O O . VAL A 1 203 ? 8.030 12.064 -28.720 1.00 80.56 203 VAL A O 1
ATOM 1579 N N . ASN A 1 204 ? 9.142 14.011 -28.775 1.00 82.25 204 ASN A N 1
ATOM 1580 C CA . ASN A 1 204 ? 9.658 13.814 -30.130 1.00 82.25 204 ASN A CA 1
ATOM 1581 C C . ASN A 1 204 ? 10.659 12.662 -30.218 1.00 82.25 204 ASN A C 1
ATOM 1583 O O . ASN A 1 204 ? 10.562 11.862 -31.147 1.00 82.25 204 ASN A O 1
ATOM 1587 N N . MET A 1 205 ? 11.564 12.530 -29.245 1.00 84.38 205 MET A N 1
ATOM 1588 C CA . MET A 1 205 ? 12.450 11.368 -29.126 1.00 84.38 205 MET A CA 1
ATOM 1589 C C . MET A 1 205 ? 11.636 10.072 -29.024 1.00 84.38 205 MET A C 1
ATOM 1591 O O . MET A 1 205 ? 11.922 9.094 -29.711 1.00 84.38 205 MET A O 1
ATOM 1595 N N . CYS A 1 206 ? 10.583 10.056 -28.209 1.00 82.38 206 CYS A N 1
ATOM 1596 C CA . CYS A 1 206 ? 9.728 8.882 -28.084 1.00 82.38 206 CYS A CA 1
ATOM 1597 C C . CYS A 1 206 ? 8.990 8.519 -29.379 1.00 82.38 206 CYS A C 1
ATOM 1599 O O . CYS A 1 206 ? 8.8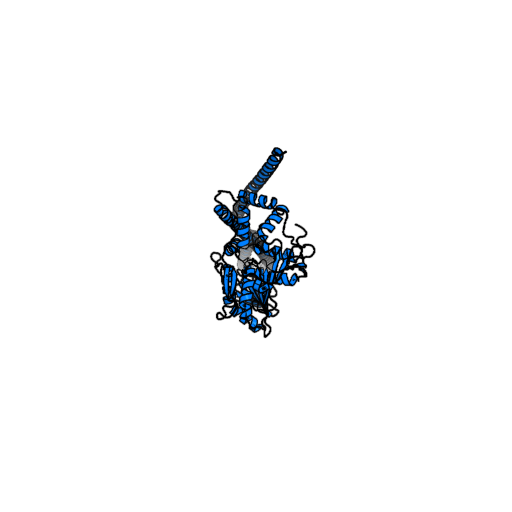38 7.336 -29.697 1.00 82.38 206 CYS A O 1
ATOM 1601 N N . ARG A 1 207 ? 8.563 9.524 -30.150 1.00 84.06 207 ARG A N 1
ATOM 1602 C CA . ARG A 1 207 ? 7.933 9.334 -31.464 1.00 84.06 207 ARG A CA 1
ATOM 1603 C C . ARG A 1 207 ? 8.922 8.866 -32.531 1.00 84.06 207 ARG A C 1
ATOM 1605 O O . ARG A 1 207 ? 8.527 8.088 -33.394 1.00 84.06 207 ARG A O 1
ATOM 1612 N N . SER A 1 208 ? 10.176 9.318 -32.481 1.00 82.00 208 SER A N 1
ATOM 1613 C CA . SER A 1 208 ? 11.211 8.957 -33.460 1.00 82.00 208 SER A CA 1
ATOM 1614 C C . SER A 1 208 ? 11.902 7.626 -33.163 1.00 82.00 208 SER A C 1
ATOM 1616 O O . SER A 1 208 ? 12.441 7.003 -34.079 1.00 82.00 208 SER A O 1
ATOM 1618 N N . ARG A 1 209 ? 11.880 7.160 -31.906 1.00 80.19 209 ARG A N 1
ATOM 1619 C CA . ARG A 1 209 ? 12.436 5.858 -31.522 1.00 80.19 209 ARG A CA 1
ATOM 1620 C C . ARG A 1 209 ? 11.731 4.747 -32.318 1.00 80.19 209 ARG A C 1
ATOM 1622 O O . ARG A 1 209 ? 10.497 4.680 -32.253 1.00 80.19 209 ARG A O 1
ATOM 1629 N N . PRO A 1 210 ? 12.472 3.864 -33.021 1.00 78.69 210 PRO A N 1
ATOM 1630 C CA . PRO A 1 210 ? 11.888 2.767 -33.787 1.00 78.69 210 PRO A CA 1
ATOM 1631 C C . PRO A 1 210 ? 10.914 1.959 -32.933 1.00 78.69 210 PRO A C 1
ATOM 1633 O O . PRO A 1 210 ? 11.165 1.740 -31.746 1.00 78.69 210 PRO A O 1
ATOM 1636 N N . SER A 1 211 ? 9.833 1.466 -33.536 1.00 67.50 211 SER A N 1
ATOM 1637 C CA . SER A 1 211 ? 8.841 0.602 -32.880 1.00 67.50 211 SER A CA 1
ATOM 1638 C C . SER A 1 211 ? 9.380 -0.794 -32.545 1.00 67.50 211 SER A C 1
ATOM 1640 O O . SER A 1 211 ? 8.605 -1.730 -32.381 1.00 67.50 211 SER A O 1
ATOM 1642 N N . ASN A 1 212 ? 10.699 -0.947 -32.418 1.00 65.12 212 ASN A N 1
ATOM 1643 C CA . ASN A 1 212 ? 11.359 -2.145 -31.918 1.00 65.12 212 ASN A CA 1
ATOM 1644 C C . ASN A 1 212 ? 11.168 -2.231 -30.397 1.00 65.12 212 ASN A C 1
ATOM 1646 O O . ASN A 1 212 ? 12.123 -2.476 -29.660 1.00 65.12 212 ASN A O 1
ATOM 1650 N N . THR A 1 213 ? 9.949 -1.962 -29.918 1.00 59.59 213 THR A N 1
ATOM 1651 C CA . THR A 1 213 ? 9.551 -2.294 -28.558 1.00 59.59 213 THR A CA 1
ATOM 1652 C C . THR A 1 213 ? 9.937 -3.748 -28.335 1.00 59.59 213 THR A C 1
ATOM 1654 O O . THR A 1 213 ? 9.644 -4.573 -29.214 1.00 59.59 213 THR A O 1
ATOM 1657 N N . PRO A 1 214 ? 10.614 -4.068 -27.220 1.00 61.88 214 PRO A N 1
ATOM 1658 C CA . PRO A 1 214 ? 10.856 -5.450 -26.857 1.00 61.88 214 PRO A CA 1
ATOM 1659 C C . PRO A 1 214 ? 9.546 -6.212 -27.029 1.00 61.88 214 PRO A C 1
ATOM 1661 O O . PRO A 1 214 ? 8.489 -5.727 -26.635 1.00 61.88 214 PRO A O 1
ATOM 1664 N N . ASP A 1 215 ? 9.585 -7.350 -27.712 1.00 64.69 215 ASP A N 1
ATOM 1665 C CA . ASP A 1 215 ? 8.397 -8.182 -27.845 1.00 64.69 215 ASP A CA 1
ATOM 1666 C C . ASP A 1 215 ? 8.001 -8.654 -26.438 1.00 64.69 215 ASP A C 1
ATOM 1668 O O . ASP A 1 215 ? 8.583 -9.590 -25.889 1.00 64.69 215 ASP A O 1
ATOM 1672 N N . TRP A 1 216 ? 7.041 -7.944 -25.849 1.00 65.75 216 TRP A N 1
ATOM 1673 C CA . TRP A 1 216 ? 6.488 -8.169 -24.519 1.00 65.75 216 TRP A CA 1
ATOM 1674 C C . TRP A 1 216 ? 5.485 -9.325 -24.498 1.00 65.75 216 TRP A C 1
ATOM 1676 O O . TRP A 1 216 ? 4.709 -9.450 -23.544 1.00 65.75 216 TRP A O 1
ATOM 1686 N N . SER A 1 217 ? 5.450 -10.154 -25.549 1.00 63.44 217 SER A N 1
ATOM 1687 C CA . SER A 1 217 ? 4.488 -11.241 -25.646 1.00 63.44 217 SER A CA 1
ATOM 1688 C C . SER A 1 217 ? 4.524 -12.143 -24.405 1.00 63.44 217 SER A C 1
ATOM 1690 O O . SER A 1 217 ? 5.589 -12.380 -23.821 1.00 63.44 217 SER A O 1
ATOM 1692 N N . PRO A 1 218 ? 3.365 -12.703 -24.007 1.00 58.19 218 PRO A N 1
ATOM 1693 C CA . PRO A 1 218 ? 3.238 -13.532 -22.809 1.00 58.19 218 PRO A CA 1
ATOM 1694 C C . PRO A 1 218 ? 4.158 -14.758 -22.759 1.00 58.19 218 PRO A C 1
ATOM 1696 O O . PRO A 1 218 ? 4.254 -15.380 -21.716 1.00 58.19 218 PRO A O 1
ATOM 1699 N N . ASN A 1 219 ? 4.828 -15.130 -23.853 1.00 62.03 219 ASN A N 1
ATOM 1700 C CA . ASN A 1 219 ? 5.696 -16.308 -23.905 1.00 62.03 219 ASN A CA 1
ATOM 1701 C C . ASN A 1 219 ? 7.172 -15.997 -23.604 1.00 62.03 219 ASN A C 1
ATOM 1703 O O . ASN A 1 219 ? 7.984 -16.919 -23.513 1.00 62.03 219 ASN A O 1
ATOM 1707 N N . LYS A 1 220 ? 7.541 -14.720 -23.442 1.00 63.84 220 LYS A N 1
ATOM 1708 C CA . LYS A 1 220 ? 8.907 -14.303 -23.097 1.00 63.84 220 LYS A CA 1
ATOM 1709 C C . LYS A 1 220 ? 9.031 -14.006 -21.600 1.00 63.84 220 LYS A C 1
ATOM 1711 O O . LYS A 1 220 ? 8.056 -13.701 -20.923 1.00 63.84 220 LYS A O 1
ATOM 1716 N N . PHE A 1 221 ? 10.243 -14.171 -21.065 1.00 69.06 221 PHE A N 1
ATOM 1717 C CA . PHE A 1 221 ? 10.593 -13.901 -19.657 1.00 69.06 221 PHE A CA 1
ATOM 1718 C C . PHE A 1 221 ? 9.814 -14.704 -18.597 1.00 69.06 221 PHE A C 1
ATOM 1720 O O . PHE A 1 221 ? 9.830 -14.365 -17.417 1.00 69.06 221 PHE A O 1
ATOM 1727 N N . GLY A 1 222 ? 9.182 -15.815 -18.990 1.00 77.94 222 GLY A N 1
ATOM 1728 C CA . GLY A 1 222 ? 8.432 -16.670 -18.068 1.00 77.94 222 GLY A CA 1
ATOM 1729 C C . GLY A 1 222 ? 7.076 -16.098 -17.653 1.00 77.94 222 GLY A C 1
ATOM 1730 O O . GLY A 1 222 ? 6.507 -16.575 -16.668 1.00 77.94 222 GLY A O 1
ATOM 1731 N N . ARG A 1 223 ? 6.561 -15.115 -18.403 1.00 87.50 223 ARG A N 1
ATOM 1732 C CA . ARG A 1 223 ? 5.204 -14.592 -18.251 1.00 87.50 223 ARG A CA 1
ATOM 1733 C C . ARG A 1 223 ? 4.177 -15.714 -18.413 1.00 87.50 223 ARG A C 1
ATOM 1735 O O . ARG A 1 223 ? 4.339 -16.625 -19.224 1.00 87.50 223 ARG A O 1
ATOM 1742 N N . LYS A 1 224 ? 3.128 -15.691 -17.596 1.00 91.19 224 LYS A N 1
ATOM 1743 C CA . LYS A 1 224 ? 2.010 -16.641 -17.668 1.00 91.19 224 LYS A CA 1
ATOM 1744 C C . LYS A 1 224 ? 0.718 -15.925 -17.335 1.00 91.19 224 LYS A C 1
ATOM 1746 O O . LYS A 1 224 ? 0.633 -15.287 -16.293 1.00 91.19 224 LYS A O 1
ATOM 1751 N N . LEU A 1 225 ? -0.297 -16.072 -18.178 1.00 92.25 225 LEU A N 1
ATOM 1752 C CA . LEU A 1 225 ? -1.638 -15.623 -17.825 1.00 92.25 225 LEU A CA 1
ATOM 1753 C C . LEU A 1 225 ? -2.199 -16.554 -16.743 1.00 92.25 225 LEU A C 1
ATOM 1755 O O . LEU A 1 225 ? -2.254 -17.769 -16.941 1.00 92.25 225 LEU A O 1
ATOM 1759 N N . VAL A 1 226 ? -2.585 -16.000 -15.598 1.00 94.81 226 VAL A N 1
ATOM 1760 C CA . VAL A 1 226 ? -3.106 -16.758 -14.453 1.00 94.81 226 VAL A CA 1
ATOM 1761 C C . VAL A 1 226 ? -4.384 -16.129 -13.924 1.00 94.81 226 VAL A C 1
ATOM 1763 O O . VAL A 1 226 ? -4.587 -14.924 -14.046 1.00 94.81 226 VAL A O 1
ATOM 1766 N N . ASP A 1 227 ? -5.230 -16.950 -13.308 1.00 95.81 227 ASP A N 1
ATOM 1767 C CA . ASP A 1 227 ? -6.344 -16.462 -12.502 1.00 95.81 227 ASP A CA 1
ATOM 1768 C C . ASP A 1 227 ? -5.833 -15.906 -11.169 1.00 95.81 227 ASP A C 1
ATOM 1770 O O . ASP A 1 227 ? -4.988 -16.512 -10.499 1.00 95.81 227 ASP A O 1
ATOM 1774 N N . ILE A 1 228 ? -6.372 -14.759 -10.775 1.00 96.19 228 ILE A N 1
ATOM 1775 C CA . ILE A 1 228 ? -6.215 -14.179 -9.442 1.00 96.19 228 ILE A CA 1
ATOM 1776 C C . ILE A 1 228 ? -7.554 -14.226 -8.705 1.00 96.19 228 ILE A C 1
ATOM 1778 O O . ILE A 1 228 ? -8.598 -14.469 -9.302 1.00 96.19 228 ILE A O 1
ATOM 1782 N N . ASN A 1 229 ? -7.526 -14.016 -7.388 1.00 96.38 229 ASN A N 1
ATOM 1783 C CA . ASN A 1 229 ? -8.732 -13.848 -6.579 1.00 96.38 229 ASN A CA 1
ATOM 1784 C C . ASN A 1 229 ? -8.899 -12.352 -6.266 1.00 96.38 229 ASN A C 1
ATOM 1786 O O . ASN A 1 229 ? -8.268 -11.878 -5.316 1.00 96.38 229 ASN A O 1
ATOM 1790 N N . PRO A 1 230 ? -9.717 -11.602 -7.034 1.00 94.94 230 PRO A N 1
ATOM 1791 C CA . PRO A 1 230 ? -9.854 -10.162 -6.846 1.00 94.94 230 PRO A CA 1
ATOM 1792 C C . PRO A 1 230 ? -10.320 -9.793 -5.442 1.00 94.94 230 PRO A C 1
ATOM 1794 O O . PRO A 1 230 ? -9.789 -8.855 -4.867 1.00 94.94 230 PRO A O 1
ATOM 1797 N N . SER A 1 231 ? -11.237 -10.562 -4.847 1.00 95.19 231 SER A N 1
ATOM 1798 C CA . SER A 1 231 ? -11.755 -10.292 -3.499 1.00 95.19 231 SER A CA 1
ATOM 1799 C C . SER A 1 231 ? -10.655 -10.367 -2.433 1.00 95.19 231 SER A C 1
ATOM 1801 O O . SER A 1 231 ? -10.503 -9.444 -1.632 1.00 95.19 231 SER A O 1
ATOM 1803 N N . ALA A 1 232 ? -9.823 -11.413 -2.462 1.00 95.31 232 ALA A N 1
ATOM 1804 C CA . ALA A 1 232 ? -8.699 -11.542 -1.532 1.00 95.31 232 ALA A CA 1
ATOM 1805 C C . ALA A 1 232 ? -7.640 -10.445 -1.748 1.00 95.31 232 ALA A C 1
ATOM 1807 O O . ALA A 1 232 ? -7.079 -9.908 -0.785 1.00 95.31 232 ALA A O 1
ATOM 1808 N N . THR A 1 233 ? -7.380 -10.087 -3.007 1.00 96.56 233 THR A N 1
ATOM 1809 C CA . THR A 1 233 ? -6.448 -9.010 -3.357 1.00 96.56 233 THR A CA 1
ATOM 1810 C C . THR A 1 233 ? -6.971 -7.646 -2.906 1.00 96.56 233 THR A C 1
ATOM 1812 O O . THR A 1 233 ? -6.220 -6.898 -2.290 1.00 96.56 233 THR A O 1
ATOM 1815 N N . LEU A 1 234 ? -8.254 -7.347 -3.124 1.00 96.12 234 LEU A N 1
ATOM 1816 C CA . LEU A 1 234 ? -8.917 -6.115 -2.686 1.00 96.12 234 LEU A CA 1
ATOM 1817 C C . LEU A 1 234 ? -8.946 -5.994 -1.161 1.00 96.12 234 LEU A C 1
ATOM 1819 O O . LEU A 1 234 ? -8.630 -4.931 -0.641 1.00 96.12 234 LEU A O 1
ATOM 1823 N N . SER A 1 235 ? -9.234 -7.081 -0.439 1.00 95.88 235 SER A N 1
ATOM 1824 C CA . SER A 1 235 ? -9.141 -7.115 1.031 1.00 95.88 235 SER A CA 1
ATOM 1825 C C . SER A 1 235 ? -7.726 -6.760 1.513 1.00 95.88 235 SER A C 1
ATOM 1827 O O . SER A 1 235 ? -7.550 -5.997 2.460 1.00 95.88 235 SER A O 1
ATOM 1829 N N . THR A 1 236 ? -6.692 -7.240 0.815 1.00 97.50 236 THR A N 1
ATOM 1830 C CA . THR A 1 236 ? -5.297 -6.907 1.147 1.00 97.50 236 THR A CA 1
ATOM 1831 C C . THR A 1 236 ? -4.923 -5.473 0.755 1.00 97.50 236 THR A C 1
ATOM 1833 O O . THR A 1 236 ? -4.160 -4.820 1.469 1.00 97.50 236 THR A O 1
ATOM 1836 N N . LEU A 1 237 ? -5.463 -4.965 -0.356 1.00 96.88 237 LEU A N 1
ATOM 1837 C CA . LEU A 1 237 ? -5.290 -3.577 -0.783 1.00 96.88 237 LEU A CA 1
ATOM 1838 C C . LEU A 1 237 ? -5.954 -2.608 0.202 1.00 96.88 237 LEU A C 1
ATOM 1840 O O . LEU A 1 237 ? -5.357 -1.588 0.526 1.00 96.88 237 LEU A O 1
ATOM 1844 N N . ALA A 1 238 ? -7.128 -2.951 0.738 1.00 96.19 238 ALA A N 1
ATOM 1845 C CA . ALA A 1 238 ? -7.813 -2.170 1.767 1.00 96.19 238 ALA A CA 1
ATOM 1846 C C . ALA A 1 238 ? -6.962 -2.035 3.042 1.00 96.19 238 ALA A C 1
ATOM 1848 O O . ALA A 1 238 ? -6.905 -0.963 3.634 1.00 96.19 238 ALA A O 1
ATOM 1849 N N . LEU A 1 239 ? -6.214 -3.079 3.425 1.00 96.75 239 LEU A N 1
ATOM 1850 C CA . LEU A 1 239 ? -5.249 -2.989 4.529 1.00 96.75 239 LEU A CA 1
ATOM 1851 C C . LEU A 1 239 ? -4.125 -1.988 4.223 1.00 96.75 239 LEU A C 1
ATOM 1853 O O . LEU A 1 239 ? -3.736 -1.225 5.109 1.00 96.75 239 LEU A O 1
ATOM 1857 N N . ALA A 1 240 ? -3.607 -1.975 2.990 1.00 95.94 240 ALA A N 1
ATOM 1858 C CA . ALA A 1 240 ? -2.596 -1.005 2.559 1.00 95.94 240 ALA A CA 1
ATOM 1859 C C . ALA A 1 240 ? -3.159 0.429 2.502 1.00 95.94 240 ALA A C 1
ATOM 1861 O O . ALA A 1 240 ? -2.471 1.371 2.888 1.00 95.94 240 ALA A O 1
ATOM 1862 N N . GLU A 1 241 ? -4.415 0.594 2.081 1.00 94.19 241 GLU A N 1
ATOM 1863 C CA . GLU A 1 241 ? -5.154 1.863 2.106 1.00 94.19 241 GLU A CA 1
ATOM 1864 C C . GLU A 1 241 ? -5.350 2.375 3.534 1.00 94.19 241 GLU A C 1
ATOM 1866 O O . GLU A 1 241 ? -5.040 3.528 3.822 1.00 94.19 241 GLU A O 1
ATOM 1871 N N . ALA A 1 242 ? -5.756 1.501 4.456 1.00 93.06 242 ALA A N 1
ATOM 1872 C CA . ALA A 1 242 ? -5.967 1.843 5.858 1.00 93.06 242 ALA A CA 1
ATOM 1873 C C . ALA A 1 242 ? -4.702 2.399 6.538 1.00 93.06 242 ALA A C 1
ATOM 1875 O O . ALA A 1 242 ? -4.807 3.194 7.469 1.00 93.06 242 ALA A O 1
ATOM 1876 N N . ALA A 1 243 ? -3.501 2.048 6.058 1.00 92.25 243 ALA A N 1
ATOM 1877 C CA . ALA A 1 243 ? -2.254 2.599 6.593 1.00 92.25 243 ALA A CA 1
ATOM 1878 C C . ALA A 1 243 ? -2.068 4.097 6.287 1.00 92.25 243 ALA A C 1
ATOM 1880 O O . ALA A 1 243 ? -1.333 4.781 7.003 1.00 92.25 243 ALA A O 1
ATOM 1881 N N . TYR A 1 244 ? -2.734 4.628 5.255 1.00 87.94 244 TYR A N 1
ATOM 1882 C CA . TYR A 1 244 ? -2.771 6.069 4.978 1.00 87.94 244 TYR A CA 1
ATOM 1883 C C . TYR A 1 244 ? -3.670 6.832 5.951 1.00 87.94 244 TYR A C 1
ATOM 1885 O O . TYR A 1 244 ? -3.440 8.017 6.172 1.00 87.94 244 TYR A O 1
ATOM 1893 N N . GLU A 1 245 ? -4.622 6.148 6.584 1.00 84.25 245 GLU A N 1
ATOM 1894 C CA . GLU A 1 245 ? -5.582 6.730 7.528 1.00 84.25 245 GLU A CA 1
ATOM 1895 C C . GLU A 1 245 ? -5.184 6.490 8.998 1.00 84.25 245 GLU A C 1
ATOM 1897 O O . GLU A 1 245 ? -5.959 6.757 9.916 1.00 84.25 245 GLU A O 1
ATOM 1902 N N . CYS A 1 246 ? -3.947 6.042 9.256 1.00 74.19 246 CYS A N 1
ATOM 1903 C CA . CYS A 1 246 ? -3.394 5.918 10.612 1.00 74.19 246 CYS A CA 1
ATOM 1904 C C . CYS A 1 246 ? -3.422 7.231 11.418 1.00 74.19 246 CYS A C 1
ATOM 1906 O O . CYS A 1 246 ? -3.294 7.196 12.636 1.00 74.19 246 CYS A O 1
ATOM 1908 N N . ASP A 1 247 ? -3.572 8.382 10.763 1.00 67.44 247 ASP A N 1
ATOM 1909 C CA . ASP A 1 247 ? -3.635 9.690 11.424 1.00 67.44 247 ASP A CA 1
ATOM 1910 C C . ASP A 1 247 ? -5.038 9.997 11.986 1.00 67.44 247 ASP A C 1
ATOM 1912 O O . ASP A 1 247 ? -5.205 10.905 12.795 1.00 67.44 247 ASP A O 1
ATOM 1916 N N . ALA A 1 248 ? -6.061 9.237 11.579 1.00 58.81 248 ALA A N 1
ATOM 1917 C CA . ALA A 1 248 ? -7.458 9.500 11.923 1.00 58.81 248 ALA A CA 1
ATOM 1918 C C . ALA A 1 248 ? -7.948 8.774 13.193 1.00 58.81 248 ALA A C 1
ATOM 1920 O O . ALA A 1 248 ? -9.119 8.912 13.549 1.00 58.81 248 ALA A O 1
ATOM 1921 N N . ILE A 1 249 ? -7.100 7.985 13.866 1.00 57.81 249 ILE A N 1
ATOM 1922 C CA . ILE A 1 249 ? -7.484 7.183 15.040 1.00 57.81 249 ILE A CA 1
ATOM 1923 C C . ILE A 1 249 ? -6.716 7.638 16.287 1.00 57.81 249 ILE A C 1
ATOM 1925 O O . ILE A 1 249 ? -5.586 8.118 16.214 1.00 57.81 249 ILE A O 1
ATOM 1929 N N . SER A 1 250 ? -7.370 7.475 17.442 1.00 55.62 250 SER A N 1
ATOM 1930 C CA . SER A 1 250 ? -6.774 7.496 18.781 1.00 55.62 250 SER A CA 1
ATOM 1931 C C . SER A 1 250 ? -5.370 6.874 18.798 1.00 55.62 250 SER A C 1
ATOM 1933 O O . SER A 1 250 ? -5.153 5.800 18.246 1.00 55.62 250 SER A O 1
ATOM 1935 N N . LYS A 1 251 ? -4.420 7.531 19.474 1.00 62.72 251 LYS A N 1
ATOM 1936 C CA . LYS A 1 251 ? -3.012 7.099 19.583 1.00 62.72 251 LYS A CA 1
ATOM 1937 C C . LYS A 1 251 ? -2.822 5.779 20.344 1.00 62.72 251 LYS A C 1
ATOM 1939 O O . LYS A 1 251 ? -1.694 5.300 20.441 1.00 62.72 251 LYS A O 1
ATOM 1944 N N . GLU A 1 252 ? -3.891 5.214 20.895 1.00 75.75 252 GLU A N 1
ATOM 1945 C CA . GLU A 1 252 ? -3.849 4.015 21.724 1.00 75.75 252 GLU A CA 1
ATOM 1946 C C . GLU A 1 252 ? -4.360 2.776 20.970 1.00 75.75 252 GLU A C 1
ATOM 1948 O O . GLU A 1 252 ? -5.287 2.890 20.162 1.00 75.75 252 GLU A O 1
ATOM 1953 N N . PRO A 1 253 ? -3.774 1.588 21.233 1.00 81.19 253 PRO A N 1
ATOM 1954 C CA . PRO A 1 253 ? -4.326 0.309 20.798 1.00 81.19 253 PRO A CA 1
ATOM 1955 C C . PRO A 1 253 ? -5.816 0.217 21.132 1.00 81.19 253 PRO A C 1
ATOM 1957 O O . PRO A 1 253 ? -6.243 0.640 22.203 1.00 81.19 253 PRO A O 1
ATOM 1960 N N . MET A 1 254 ? -6.603 -0.323 20.207 1.00 87.62 254 MET A N 1
ATOM 1961 C CA . MET A 1 254 ? -8.059 -0.329 20.311 1.00 87.62 254 MET A CA 1
ATOM 1962 C C . MET A 1 254 ? -8.615 -1.628 19.738 1.00 87.62 254 MET A C 1
ATOM 1964 O O . MET A 1 254 ? -8.131 -2.137 18.725 1.00 87.62 254 MET A O 1
ATOM 1968 N N . SER A 1 255 ? -9.651 -2.158 20.372 1.00 89.50 255 SER A N 1
ATOM 1969 C CA . SER A 1 255 ? -10.457 -3.269 19.874 1.00 89.50 255 SER A CA 1
ATOM 1970 C C . SER A 1 255 ? -11.642 -2.781 19.038 1.00 89.50 255 SER A C 1
ATOM 1972 O O . SER A 1 255 ? -12.122 -1.654 19.183 1.00 89.50 255 SER A O 1
ATOM 1974 N N . ARG A 1 256 ? -12.176 -3.665 18.193 1.00 87.81 256 ARG A N 1
ATOM 1975 C CA . ARG A 1 256 ? -13.421 -3.446 17.447 1.00 87.81 256 ARG A CA 1
ATOM 1976 C C . ARG A 1 256 ? -14.565 -3.041 18.373 1.00 87.81 256 ARG A C 1
ATOM 1978 O O . ARG A 1 256 ? -15.297 -2.113 18.064 1.00 87.81 256 ARG A O 1
ATOM 1985 N N . GLU A 1 257 ? -14.693 -3.710 19.516 1.00 87.31 257 GLU A N 1
ATOM 1986 C CA . GLU A 1 257 ? -15.755 -3.448 20.489 1.00 87.31 257 GLU A CA 1
ATOM 1987 C C . GLU A 1 257 ? -15.659 -2.050 21.107 1.00 87.31 257 GLU A C 1
ATOM 1989 O O . GLU A 1 257 ? -16.682 -1.423 21.380 1.00 87.31 257 GLU A O 1
ATOM 1994 N N . GLU A 1 258 ? -14.444 -1.559 21.354 1.00 85.88 258 GLU A N 1
ATOM 1995 C CA . GLU A 1 258 ? -14.213 -0.195 21.837 1.00 85.88 258 GLU A CA 1
ATOM 1996 C C . GLU A 1 258 ? -14.517 0.829 20.750 1.00 85.88 258 GLU A C 1
ATOM 1998 O O . GLU A 1 258 ? -15.234 1.795 21.012 1.00 85.88 258 GLU A O 1
ATOM 2003 N N . TYR A 1 259 ? -14.053 0.579 19.522 1.00 82.62 259 TYR A N 1
ATOM 2004 C CA . TYR A 1 259 ? -14.386 1.408 18.366 1.00 82.62 259 TYR A CA 1
ATOM 2005 C C . TYR A 1 259 ? -15.902 1.479 18.145 1.00 82.62 259 TYR A C 1
ATOM 2007 O O . TYR A 1 259 ? -16.457 2.547 17.885 1.00 82.62 259 TYR A O 1
ATOM 2015 N N . ASP A 1 260 ? -16.601 0.356 18.310 1.00 85.06 260 ASP A N 1
ATOM 2016 C CA . ASP A 1 260 ? -18.035 0.287 18.073 1.00 85.06 260 ASP A CA 1
ATOM 2017 C C . ASP A 1 260 ? -18.879 1.048 19.097 1.00 85.06 260 ASP A C 1
ATOM 2019 O O . ASP A 1 260 ? -20.016 1.415 18.782 1.00 85.06 260 ASP A O 1
ATOM 2023 N N . LYS A 1 261 ? -18.314 1.326 20.275 1.00 87.25 261 LYS A N 1
ATOM 2024 C CA . LYS A 1 261 ? -18.924 2.139 21.336 1.00 87.25 261 LYS A CA 1
ATOM 2025 C C . LYS A 1 261 ? -18.693 3.641 21.151 1.00 87.25 261 LYS A C 1
ATOM 2027 O O . LYS A 1 261 ? -19.303 4.425 21.877 1.00 87.25 261 LYS A O 1
ATOM 2032 N N . LEU A 1 262 ? -17.838 4.059 20.213 1.00 81.88 262 LEU A N 1
ATOM 2033 C CA . LEU A 1 262 ? -17.622 5.477 19.928 1.00 81.88 262 LEU A CA 1
ATOM 2034 C C . LEU A 1 262 ? -18.890 6.091 19.322 1.00 81.88 262 LEU A C 1
ATOM 2036 O O . LEU A 1 262 ? -19.468 5.553 18.378 1.00 81.88 262 LEU A O 1
ATOM 2040 N N . SER A 1 263 ? -19.313 7.234 19.865 1.00 67.62 263 SER A N 1
ATOM 2041 C CA . SER A 1 263 ? -20.476 7.984 19.376 1.00 67.62 263 SER A CA 1
ATOM 2042 C C . SER A 1 263 ? -20.222 8.675 18.034 1.00 67.62 263 SER A C 1
ATOM 2044 O O . SER A 1 263 ? -21.169 8.911 17.291 1.00 67.62 263 SER A O 1
ATOM 2046 N N . ASP A 1 264 ? -18.958 8.976 17.720 1.00 77.06 264 ASP A N 1
ATOM 2047 C CA . ASP A 1 264 ? -18.522 9.601 16.469 1.00 77.06 264 ASP A CA 1
ATOM 2048 C C . ASP A 1 264 ? -17.552 8.668 15.729 1.00 77.06 264 ASP A C 1
ATOM 2050 O O . ASP A 1 264 ? -16.331 8.701 15.912 1.00 77.06 264 ASP A O 1
ATOM 2054 N N . LYS A 1 265 ? -18.117 7.745 14.943 1.00 77.12 265 LYS A N 1
ATOM 2055 C CA . LYS A 1 265 ? -17.341 6.790 14.148 1.00 77.12 265 LYS A CA 1
ATOM 2056 C C . LYS A 1 265 ? -16.872 7.458 12.863 1.00 77.12 265 LYS A C 1
ATOM 2058 O O . LYS A 1 265 ? -17.665 7.726 11.966 1.00 77.12 265 LYS A O 1
ATOM 2063 N N . SER A 1 266 ? -15.563 7.651 12.734 1.00 75.88 266 SER A N 1
ATOM 2064 C CA . SER A 1 266 ? -14.976 8.087 11.466 1.00 75.88 266 SER A CA 1
ATOM 2065 C C . SER A 1 266 ? -15.130 7.000 10.394 1.00 75.88 266 SER A C 1
ATOM 2067 O O . SER A 1 266 ? -14.639 5.880 10.564 1.00 75.88 266 SER A O 1
ATOM 2069 N N . GLU A 1 267 ? -15.732 7.343 9.251 1.00 78.06 267 GLU A N 1
ATOM 2070 C CA . GLU A 1 267 ? -15.786 6.484 8.052 1.00 78.06 267 GLU A CA 1
ATOM 2071 C C . GLU A 1 267 ? -14.389 6.098 7.537 1.00 78.06 267 GLU A C 1
ATOM 2073 O O . GLU A 1 267 ? -14.242 5.120 6.811 1.00 78.06 267 GLU A O 1
ATOM 2078 N N . ARG A 1 268 ? -13.353 6.838 7.943 1.00 77.75 268 ARG A N 1
ATOM 2079 C CA . ARG A 1 268 ? -11.955 6.618 7.551 1.00 77.75 268 ARG A CA 1
ATOM 2080 C C . ARG A 1 268 ? -11.146 5.816 8.557 1.00 77.75 268 ARG A C 1
ATOM 2082 O O . ARG A 1 268 ? -9.941 5.675 8.401 1.00 77.75 268 ARG A O 1
ATOM 2089 N N . SER A 1 269 ? -11.772 5.304 9.610 1.00 85.44 269 SER A N 1
ATOM 2090 C CA . SER A 1 269 ? -11.047 4.456 10.547 1.00 85.44 269 SER A CA 1
ATOM 2091 C C . SER A 1 269 ? -10.549 3.174 9.857 1.00 85.44 269 SER A C 1
ATOM 2093 O O . SER A 1 269 ? -11.194 2.645 8.948 1.00 85.44 269 SER A O 1
ATOM 2095 N N . ILE A 1 270 ? -9.438 2.620 10.351 1.00 89.06 270 ILE A N 1
ATOM 2096 C CA . ILE A 1 270 ? -8.940 1.286 9.976 1.00 89.06 270 ILE A CA 1
ATOM 2097 C C . ILE A 1 270 ? -10.064 0.242 10.073 1.00 89.06 270 ILE A C 1
ATOM 2099 O O . ILE A 1 270 ? -10.195 -0.613 9.205 1.00 89.06 270 ILE A O 1
ATOM 2103 N N . PHE A 1 271 ? -10.908 0.343 11.099 1.00 91.31 271 PHE A N 1
ATOM 2104 C CA . PHE A 1 271 ? -12.038 -0.547 11.338 1.00 91.31 271 PHE A CA 1
ATOM 2105 C C . PHE A 1 271 ? -13.123 -0.444 10.254 1.00 91.31 271 PHE A C 1
ATOM 2107 O O . PHE A 1 271 ? -13.693 -1.468 9.871 1.00 91.31 271 PHE A O 1
ATOM 2114 N N . SER A 1 272 ? -13.388 0.755 9.736 1.00 89.56 272 SER A N 1
ATOM 2115 C CA . SER A 1 272 ? -14.357 0.995 8.658 1.00 89.56 272 SER A CA 1
ATOM 2116 C C . SER A 1 272 ? -13.838 0.492 7.311 1.00 89.56 272 SER A C 1
ATOM 2118 O O . SER A 1 272 ? -14.575 -0.140 6.559 1.00 89.56 272 SER A O 1
ATOM 2120 N N . ILE A 1 273 ? -12.554 0.726 7.025 1.00 91.31 273 ILE A N 1
ATOM 2121 C CA . ILE A 1 273 ? -11.906 0.306 5.773 1.00 91.31 273 ILE A CA 1
ATOM 2122 C C . ILE A 1 273 ? -11.692 -1.213 5.755 1.00 91.31 273 ILE A C 1
ATOM 2124 O O . ILE A 1 273 ? -11.841 -1.863 4.722 1.00 91.31 273 ILE A O 1
ATOM 2128 N N . CYS A 1 274 ? -11.343 -1.788 6.907 1.00 94.38 274 CYS A N 1
ATOM 2129 C CA . CYS A 1 274 ? -11.009 -3.198 7.073 1.00 94.38 274 CYS A CA 1
ATOM 2130 C C . CYS A 1 274 ? -11.931 -3.841 8.123 1.00 94.38 274 CYS A C 1
ATOM 2132 O O . CYS A 1 274 ? -11.553 -3.948 9.296 1.00 94.38 274 CYS A O 1
ATOM 2134 N N . PRO A 1 275 ? -13.132 -4.306 7.732 1.00 93.25 275 PRO A N 1
ATOM 2135 C CA . PRO A 1 275 ? -14.097 -4.897 8.663 1.00 93.25 275 PRO A CA 1
ATOM 2136 C C . PRO A 1 275 ? -13.595 -6.195 9.320 1.00 93.25 275 PRO A C 1
ATOM 2138 O O . PRO A 1 275 ? -14.022 -6.524 10.419 1.00 93.25 275 PRO A O 1
ATOM 2141 N N . ASP A 1 276 ? -12.636 -6.887 8.700 1.00 94.25 276 ASP A N 1
ATOM 2142 C CA . ASP A 1 276 ? -12.060 -8.132 9.226 1.00 94.25 276 ASP A CA 1
ATOM 2143 C C . ASP A 1 276 ? -11.052 -7.923 10.372 1.00 94.25 276 ASP A C 1
ATOM 2145 O O . ASP A 1 276 ? -10.554 -8.902 10.930 1.00 94.25 276 ASP A O 1
ATOM 2149 N N . ILE A 1 277 ? -10.685 -6.677 10.698 1.00 95.12 277 ILE A N 1
ATOM 2150 C CA . ILE A 1 277 ? -9.791 -6.380 11.826 1.00 95.12 277 ILE A CA 1
ATOM 2151 C C . ILE A 1 277 ? -10.570 -6.444 13.144 1.00 95.12 277 ILE A C 1
ATOM 2153 O O . ILE A 1 277 ? -11.545 -5.717 13.330 1.00 95.12 277 ILE A O 1
ATOM 2157 N N . ASP A 1 278 ? -10.084 -7.247 14.083 1.00 94.00 278 ASP A N 1
ATOM 2158 C CA . ASP A 1 278 ? -10.640 -7.348 15.435 1.00 94.00 278 ASP A CA 1
ATOM 2159 C C . ASP A 1 278 ? -10.005 -6.340 16.388 1.00 94.00 278 ASP A C 1
ATOM 2161 O O . ASP A 1 278 ? -10.662 -5.806 17.276 1.00 94.00 278 ASP A O 1
ATOM 2165 N N . GLU A 1 279 ? -8.704 -6.103 16.242 1.00 94.19 279 GLU A N 1
ATOM 2166 C CA . GLU A 1 279 ? -7.917 -5.369 17.230 1.00 94.19 279 GLU A CA 1
ATOM 2167 C C . GLU A 1 279 ? -6.700 -4.732 16.566 1.00 94.19 279 GLU A C 1
ATOM 2169 O O . GLU A 1 279 ? -5.961 -5.398 15.836 1.00 94.19 279 GLU A O 1
ATOM 2174 N N . VAL A 1 280 ? -6.464 -3.454 16.843 1.00 94.62 280 VAL A N 1
ATOM 2175 C CA . VAL A 1 280 ? -5.225 -2.755 16.498 1.00 94.62 280 VAL A CA 1
ATOM 2176 C C . VAL A 1 280 ? -4.309 -2.822 17.714 1.00 94.62 280 VAL A C 1
ATOM 2178 O O . VAL A 1 280 ? -4.597 -2.229 18.747 1.00 94.62 280 VAL A O 1
ATOM 2181 N N . LEU A 1 281 ? -3.207 -3.560 17.585 1.00 94.38 281 LEU A N 1
ATOM 2182 C CA . LEU A 1 281 ? -2.238 -3.808 18.656 1.00 94.38 281 LEU A CA 1
ATOM 2183 C C . LEU A 1 281 ? -1.246 -2.655 18.812 1.00 94.38 281 LEU A C 1
ATOM 2185 O O . LEU A 1 281 ? -0.750 -2.398 19.904 1.00 94.38 281 LEU A O 1
ATOM 2189 N N . PHE A 1 282 ? -0.914 -1.991 17.705 1.00 93.81 282 PHE A N 1
ATOM 2190 C CA . PHE A 1 282 ? 0.040 -0.893 17.700 1.00 93.81 282 PHE A CA 1
ATOM 2191 C C . PHE A 1 282 ? -0.140 0.002 16.485 1.00 93.81 282 PHE A C 1
ATOM 2193 O O . PHE A 1 282 ? -0.416 -0.473 15.383 1.00 93.81 282 PHE A O 1
ATOM 2200 N N . MET A 1 283 ? 0.125 1.288 16.674 1.00 91.12 283 MET A N 1
ATOM 2201 C CA . MET A 1 283 ? 0.258 2.265 15.604 1.00 91.12 283 MET A CA 1
ATOM 2202 C C . MET A 1 283 ? 1.539 3.057 15.829 1.00 91.12 283 MET A C 1
ATOM 2204 O O . MET A 1 283 ? 1.797 3.543 16.931 1.00 91.12 283 MET A O 1
ATOM 2208 N N . SER A 1 284 ? 2.359 3.190 14.788 1.00 88.56 284 SER A N 1
ATOM 2209 C CA . SER A 1 284 ? 3.575 3.997 14.882 1.00 88.56 284 SER A CA 1
ATOM 2210 C C . SER A 1 284 ? 3.221 5.459 15.193 1.00 88.56 284 SER A C 1
ATOM 2212 O O . SER A 1 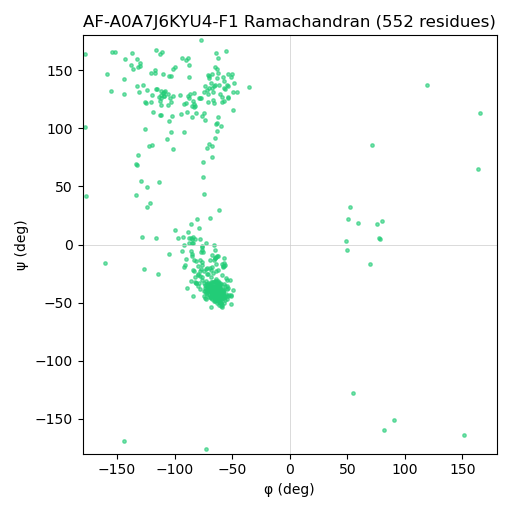284 ? 2.292 5.984 14.568 1.00 88.56 284 SER A O 1
ATOM 2214 N N . PRO A 1 285 ? 3.954 6.132 16.097 1.00 79.56 285 PRO A N 1
ATOM 2215 C CA . PRO A 1 285 ? 3.629 7.483 16.547 1.00 79.56 285 PRO A CA 1
ATOM 2216 C C . PRO A 1 285 ? 3.678 8.510 15.415 1.00 79.56 285 PRO A C 1
ATOM 2218 O O . PRO A 1 285 ? 4.315 8.295 14.382 1.00 79.56 285 PRO A O 1
ATOM 2221 N N . GLU A 1 286 ? 3.023 9.652 15.638 1.00 67.12 286 GLU A N 1
ATOM 2222 C CA . GLU A 1 286 ? 3.101 10.796 14.735 1.00 67.12 286 GLU A CA 1
ATOM 2223 C C . GLU A 1 286 ? 4.520 11.350 14.645 1.00 67.12 286 GLU A C 1
ATOM 2225 O O . GLU A 1 286 ? 4.983 12.058 15.533 1.00 67.12 286 GLU A O 1
ATOM 2230 N N . GLY A 1 287 ? 5.206 11.060 13.535 1.00 54.78 287 GLY A N 1
ATOM 2231 C CA . GLY A 1 287 ? 6.121 12.044 12.973 1.00 54.78 287 GLY A CA 1
ATOM 2232 C C . GLY A 1 287 ? 5.258 13.210 12.513 1.00 54.78 287 GLY A C 1
ATOM 2233 O O . GLY A 1 287 ? 4.312 12.986 11.757 1.00 54.78 287 GLY A O 1
ATOM 2234 N N . GLY A 1 288 ? 5.495 14.417 13.030 1.00 48.19 288 GLY A N 1
ATOM 2235 C CA . GLY A 1 288 ? 4.726 15.593 12.624 1.00 48.19 288 GLY A CA 1
ATOM 2236 C C . GLY A 1 288 ? 4.682 15.701 11.098 1.00 48.19 288 GLY A C 1
ATOM 2237 O O . GLY A 1 288 ? 5.638 15.322 10.427 1.00 48.19 288 GLY A O 1
ATOM 2238 N N . PHE A 1 289 ? 3.583 16.211 10.541 1.00 41.56 289 PHE A N 1
ATOM 2239 C CA . PHE A 1 289 ? 3.403 16.374 9.088 1.00 41.56 289 PHE A CA 1
ATOM 2240 C C . PHE A 1 289 ? 4.516 17.234 8.436 1.00 41.56 289 PHE A C 1
ATOM 2242 O O . PHE A 1 289 ? 4.702 17.197 7.227 1.00 41.56 289 PHE A O 1
ATOM 2249 N N . GLU A 1 290 ? 5.281 17.981 9.245 1.00 43.97 290 GLU A N 1
ATOM 2250 C CA . GLU A 1 290 ? 6.473 18.749 8.850 1.00 43.97 290 GLU A CA 1
ATOM 2251 C C . GLU A 1 290 ? 7.810 17.989 9.007 1.00 43.97 290 GLU A C 1
ATOM 2253 O O . GLU A 1 290 ? 8.875 18.574 8.832 1.00 43.97 290 GLU A O 1
ATOM 2258 N N . GLY A 1 291 ? 7.801 16.695 9.343 1.00 40.34 291 GLY A N 1
ATOM 2259 C CA . GLY A 1 291 ? 9.027 15.971 9.684 1.00 40.34 291 GLY A CA 1
ATOM 2260 C C . GLY A 1 291 ? 8.855 14.483 9.974 1.00 40.34 291 GLY A C 1
ATOM 2261 O O . GLY A 1 291 ? 9.484 13.973 10.905 1.00 40.34 291 GLY A O 1
ATOM 2262 N N . THR A 1 292 ? 8.036 13.755 9.208 1.00 50.91 292 THR A N 1
ATOM 2263 C CA . THR A 1 292 ? 8.221 12.300 9.153 1.00 50.91 292 THR A CA 1
ATOM 2264 C C . THR A 1 292 ? 9.603 12.052 8.572 1.00 50.91 292 THR A C 1
ATOM 2266 O O . THR A 1 292 ? 9.840 12.326 7.400 1.00 50.91 292 THR A O 1
ATOM 2269 N N . ASP A 1 293 ? 10.519 11.582 9.416 1.00 65.88 293 ASP A N 1
ATOM 2270 C CA . ASP A 1 293 ? 11.802 11.053 8.974 1.00 65.88 293 ASP A CA 1
ATOM 2271 C C . ASP A 1 293 ? 11.508 10.044 7.846 1.00 65.88 293 ASP A C 1
ATOM 2273 O O . ASP A 1 293 ? 10.811 9.059 8.114 1.00 65.88 293 ASP A O 1
ATOM 2277 N N . PRO A 1 294 ? 11.944 10.288 6.594 1.00 65.69 294 PRO A N 1
ATOM 2278 C CA . PRO A 1 294 ? 11.602 9.438 5.447 1.00 65.69 294 PRO A CA 1
ATOM 2279 C C . PRO A 1 294 ? 12.047 7.984 5.660 1.00 65.69 294 PRO A C 1
ATOM 2281 O O . PRO A 1 294 ? 11.500 7.048 5.081 1.00 65.69 294 PRO A O 1
ATOM 2284 N N . LEU A 1 295 ? 12.981 7.768 6.589 1.00 80.00 295 LEU A N 1
ATOM 2285 C CA . LEU A 1 295 ? 13.476 6.459 6.996 1.00 80.00 295 LEU A CA 1
ATOM 2286 C C . LEU A 1 295 ? 12.608 5.782 8.077 1.00 80.00 295 LEU A C 1
ATOM 2288 O O . LEU A 1 295 ? 12.982 4.725 8.587 1.00 80.00 295 LEU A O 1
ATOM 2292 N N . LYS A 1 296 ? 11.472 6.373 8.468 1.00 86.19 296 LYS A N 1
ATOM 2293 C CA . LYS A 1 296 ? 10.548 5.880 9.507 1.00 86.19 296 LYS A CA 1
ATOM 2294 C C . LYS A 1 296 ? 9.091 5.931 9.018 1.00 86.19 296 LYS A C 1
ATOM 2296 O O . LYS A 1 296 ? 8.301 6.743 9.509 1.00 86.19 296 LYS A O 1
ATOM 2301 N N . PRO A 1 297 ? 8.721 5.091 8.034 1.00 88.00 297 PRO A N 1
ATOM 2302 C CA . PRO A 1 297 ? 7.386 5.116 7.437 1.00 88.00 297 PRO A CA 1
ATOM 2303 C C . PRO A 1 297 ? 6.303 4.792 8.469 1.00 88.00 297 PRO A C 1
ATOM 2305 O O . PRO A 1 297 ? 6.511 3.989 9.369 1.00 88.00 297 PRO A O 1
ATOM 2308 N N . ARG A 1 298 ? 5.103 5.359 8.340 1.00 88.69 298 ARG A N 1
ATOM 2309 C CA . ARG A 1 298 ? 4.005 4.999 9.251 1.00 88.69 298 ARG A CA 1
ATOM 2310 C C . ARG A 1 298 ? 3.552 3.562 9.027 1.00 88.69 298 ARG A C 1
ATOM 2312 O O . ARG A 1 298 ? 3.529 3.082 7.898 1.00 88.69 298 ARG A O 1
ATOM 2319 N N . PHE A 1 299 ? 3.136 2.891 10.090 1.00 93.88 299 PHE A N 1
ATOM 2320 C CA . PHE A 1 299 ? 2.549 1.560 10.010 1.00 93.88 299 PHE A CA 1
ATOM 2321 C C . PHE A 1 299 ? 1.615 1.283 11.188 1.00 93.88 299 PHE A C 1
ATOM 2323 O O . PHE A 1 299 ? 1.660 1.966 12.216 1.00 93.88 299 PHE A O 1
ATOM 2330 N N . PHE A 1 300 ? 0.807 0.236 11.052 1.00 95.50 300 PHE A N 1
ATOM 2331 C CA . PHE A 1 300 ? 0.067 -0.350 12.163 1.00 95.50 300 PHE A CA 1
ATOM 2332 C C . PHE A 1 300 ? 0.258 -1.866 12.215 1.00 95.50 300 PHE A C 1
ATOM 2334 O O . PHE A 1 300 ? 0.522 -2.515 11.198 1.00 95.50 300 PHE A O 1
ATOM 2341 N N . VAL A 1 301 ? 0.110 -2.419 13.416 1.00 96.88 301 VAL A N 1
ATOM 2342 C CA . VAL A 1 301 ? 0.017 -3.856 13.668 1.00 96.88 301 VAL A CA 1
ATOM 2343 C C . VAL A 1 301 ? -1.385 -4.147 14.177 1.00 96.88 301 VAL A C 1
ATOM 2345 O O . VAL A 1 301 ? -1.836 -3.531 15.140 1.00 96.88 301 VAL A O 1
ATOM 2348 N N . ALA A 1 302 ? -2.072 -5.087 13.544 1.00 96.50 302 ALA A N 1
ATOM 2349 C CA . ALA A 1 302 ? -3.429 -5.473 13.900 1.00 96.50 302 ALA A CA 1
ATOM 2350 C C . ALA A 1 302 ? -3.603 -6.992 13.870 1.00 96.50 302 ALA A C 1
ATOM 2352 O O . ALA A 1 302 ? -2.792 -7.721 13.296 1.00 96.50 302 ALA A O 1
ATOM 2353 N N . ARG A 1 303 ? -4.685 -7.473 14.469 1.00 96.19 303 ARG A N 1
ATOM 2354 C CA . ARG A 1 303 ? -5.129 -8.863 14.400 1.00 96.19 303 ARG A CA 1
ATOM 2355 C C . ARG A 1 303 ? -6.481 -8.925 13.699 1.00 96.19 303 ARG A C 1
ATOM 2357 O O . ARG A 1 303 ? -7.376 -8.139 13.998 1.00 96.19 303 ARG A O 1
ATOM 2364 N N . ARG A 1 304 ? -6.609 -9.862 12.765 1.00 95.50 304 ARG A N 1
ATOM 2365 C CA . ARG A 1 304 ? -7.859 -10.182 12.069 1.00 95.50 304 ARG A CA 1
ATOM 2366 C C . ARG A 1 304 ? -8.682 -11.230 12.820 1.00 95.50 304 ARG A C 1
ATOM 2368 O O . ARG A 1 304 ? -8.113 -12.026 13.570 1.00 95.50 304 ARG A O 1
ATOM 2375 N N . ASN A 1 305 ? -9.974 -11.289 12.509 1.00 93.38 305 ASN A N 1
ATOM 2376 C CA . ASN A 1 305 ? -10.928 -12.298 12.994 1.00 93.38 305 ASN A CA 1
ATOM 2377 C C . ASN A 1 305 ? -10.517 -13.754 12.731 1.00 93.38 305 ASN A C 1
ATOM 2379 O O . ASN A 1 305 ? -10.834 -14.652 13.508 1.00 93.38 305 ASN A O 1
ATOM 2383 N N . ASP A 1 306 ? -9.751 -14.003 11.673 1.00 93.06 306 ASP A N 1
ATOM 2384 C CA . ASP A 1 306 ? -9.221 -15.322 11.326 1.00 93.06 306 ASP A CA 1
ATOM 2385 C C . ASP A 1 306 ? -7.858 -15.631 11.986 1.00 93.06 306 ASP A C 1
ATOM 2387 O O . ASP A 1 306 ? -7.174 -16.597 11.620 1.00 93.06 306 ASP A O 1
ATOM 2391 N N . GLY A 1 307 ? -7.438 -14.798 12.943 1.00 93.88 307 GLY A N 1
ATOM 2392 C CA . GLY A 1 307 ? -6.203 -14.942 13.712 1.00 93.88 307 GLY A CA 1
ATOM 2393 C C . GLY A 1 307 ? -4.929 -14.532 12.968 1.00 93.88 307 GLY A C 1
ATOM 2394 O O . GLY A 1 307 ? -3.834 -14.726 13.497 1.00 93.88 307 GLY A O 1
ATOM 2395 N N . VAL A 1 308 ? -5.030 -13.982 11.752 1.00 97.25 308 VAL A N 1
ATOM 2396 C CA . VAL A 1 308 ? -3.870 -13.430 11.034 1.00 97.25 308 VAL A CA 1
ATOM 2397 C C . VAL A 1 308 ? -3.424 -12.137 11.706 1.00 97.25 308 VAL A C 1
ATOM 2399 O O . VAL A 1 308 ? -4.220 -11.220 11.909 1.00 97.25 308 VAL A O 1
ATOM 2402 N N . VAL A 1 309 ? -2.131 -12.041 12.004 1.00 98.00 309 VAL A N 1
ATOM 2403 C CA . VAL A 1 309 ? -1.502 -10.777 12.388 1.00 98.00 309 VAL A CA 1
ATOM 2404 C C . VAL A 1 309 ? -1.145 -10.022 11.120 1.00 98.00 309 VAL A C 1
ATOM 2406 O O . VAL A 1 309 ? -0.530 -10.583 10.214 1.00 98.00 309 VAL A O 1
ATOM 2409 N N . VAL A 1 310 ? -1.531 -8.757 11.050 1.00 98.06 310 VAL A N 1
ATOM 2410 C CA . VAL A 1 310 ? -1.264 -7.873 9.923 1.00 98.06 310 VAL A CA 1
ATOM 2411 C C . VAL A 1 310 ? -0.284 -6.793 10.350 1.00 98.06 310 VAL A C 1
ATOM 2413 O O . VAL A 1 310 ? -0.488 -6.144 11.371 1.00 98.06 310 VAL A O 1
ATOM 2416 N N . LEU A 1 311 ? 0.743 -6.574 9.537 1.00 98.38 311 LEU A N 1
ATOM 2417 C CA . LEU A 1 311 ? 1.574 -5.378 9.538 1.00 98.38 311 LEU A CA 1
ATOM 2418 C C . LEU A 1 311 ? 1.299 -4.622 8.239 1.00 98.38 311 LEU A C 1
ATOM 2420 O O . LEU A 1 311 ? 1.649 -5.106 7.163 1.00 98.38 311 LEU A O 1
ATOM 2424 N N . SER A 1 312 ? 0.674 -3.453 8.327 1.00 97.69 312 SER A N 1
ATOM 2425 C CA . SER A 1 312 ? 0.419 -2.620 7.152 1.00 97.69 312 SER A CA 1
ATOM 2426 C C . SER A 1 312 ? 1.253 -1.352 7.204 1.00 97.69 312 SER A C 1
ATOM 2428 O O . SER A 1 312 ? 1.220 -0.629 8.202 1.00 97.69 312 SER A O 1
ATOM 2430 N N . ILE A 1 313 ? 2.018 -1.105 6.143 1.00 95.88 313 ILE A N 1
ATOM 2431 C CA . ILE A 1 313 ? 3.010 -0.036 6.053 1.00 95.88 313 ILE A CA 1
ATOM 2432 C C . ILE A 1 313 ? 2.535 0.989 5.029 1.00 95.88 313 ILE A C 1
ATOM 2434 O O . ILE A 1 313 ? 2.293 0.679 3.858 1.00 95.88 313 ILE A O 1
ATOM 2438 N N . ARG A 1 314 ? 2.420 2.232 5.482 1.00 91.81 314 ARG A N 1
ATOM 2439 C CA . ARG A 1 314 ? 2.037 3.377 4.665 1.00 91.81 314 ARG A CA 1
ATOM 2440 C C . ARG A 1 314 ? 3.149 3.681 3.665 1.00 91.81 314 ARG A C 1
ATOM 2442 O O . ARG A 1 314 ? 4.330 3.668 4.013 1.00 91.81 314 ARG A O 1
ATOM 2449 N N . GLY A 1 315 ? 2.767 3.997 2.432 1.00 84.88 315 GLY A N 1
ATOM 2450 C CA . GLY A 1 315 ? 3.682 4.641 1.495 1.00 84.88 315 GLY A CA 1
ATOM 2451 C C . GLY A 1 315 ? 3.943 6.100 1.858 1.00 84.88 315 GLY A C 1
ATOM 2452 O O . GLY A 1 315 ? 3.452 6.619 2.860 1.00 84.88 315 GLY A O 1
ATOM 2453 N N . THR A 1 316 ? 4.700 6.797 1.024 1.00 75.81 316 THR A N 1
ATOM 2454 C CA . THR A 1 316 ? 4.823 8.245 1.178 1.00 75.81 316 THR A CA 1
ATOM 2455 C C . THR A 1 316 ? 3.468 8.917 0.969 1.00 75.81 316 THR A C 1
ATOM 2457 O O . THR A 1 316 ? 2.661 8.483 0.140 1.00 75.81 316 THR A O 1
ATOM 2460 N N . ALA A 1 317 ? 3.198 9.970 1.743 1.00 63.03 317 ALA A N 1
ATOM 2461 C CA . ALA A 1 317 ? 2.003 10.789 1.551 1.00 63.03 317 ALA A CA 1
ATOM 2462 C C . ALA A 1 317 ? 2.060 11.524 0.203 1.00 63.03 317 ALA A C 1
ATOM 2464 O O . ALA A 1 317 ? 1.035 11.689 -0.454 1.00 63.03 317 ALA A O 1
ATOM 2465 N N . THR A 1 318 ? 3.268 11.888 -0.244 1.00 60.09 318 THR A N 1
ATOM 2466 C CA . THR A 1 318 ? 3.493 12.538 -1.533 1.00 60.09 318 THR A CA 1
ATOM 2467 C C . THR A 1 318 ? 4.361 11.679 -2.455 1.00 60.09 318 THR A C 1
ATOM 2469 O O . THR A 1 318 ? 5.250 10.946 -2.021 1.00 60.09 318 THR A O 1
ATOM 2472 N N . VAL A 1 319 ? 4.122 11.770 -3.765 1.00 54.38 319 VAL A N 1
ATOM 2473 C CA . VAL A 1 319 ? 4.985 11.133 -4.777 1.00 54.38 319 VAL A CA 1
ATOM 2474 C C . VAL A 1 319 ? 6.372 11.799 -4.785 1.00 54.38 319 VAL A C 1
ATOM 2476 O O . VAL A 1 319 ? 7.360 11.161 -5.130 1.00 54.38 319 VAL A O 1
ATOM 2479 N N . ALA A 1 320 ? 6.460 13.056 -4.337 1.00 52.88 320 ALA A N 1
ATOM 2480 C CA . ALA A 1 320 ? 7.702 13.810 -4.189 1.00 52.88 320 ALA A CA 1
ATOM 2481 C C . ALA A 1 320 ? 8.680 13.201 -3.179 1.00 52.88 320 ALA A C 1
ATOM 2483 O O . ALA A 1 320 ? 9.872 13.093 -3.482 1.00 52.88 320 ALA A O 1
ATOM 2484 N N . ASP A 1 321 ? 8.180 12.755 -2.027 1.00 60.16 321 ASP A N 1
ATOM 2485 C CA . ASP A 1 321 ? 9.008 12.063 -1.035 1.00 60.16 321 ASP A CA 1
ATOM 2486 C C . ASP A 1 321 ? 9.523 10.738 -1.616 1.00 60.16 321 ASP A C 1
ATOM 2488 O O . ASP A 1 321 ? 10.712 10.451 -1.533 1.00 60.16 321 ASP A O 1
ATOM 2492 N N . ALA A 1 322 ? 8.664 9.990 -2.328 1.00 59.47 322 ALA A N 1
ATOM 2493 C CA . ALA A 1 322 ? 9.055 8.726 -2.953 1.00 59.47 322 ALA A CA 1
ATOM 2494 C C . ALA A 1 322 ? 10.143 8.918 -4.015 1.00 59.47 322 ALA A C 1
ATOM 2496 O O . ALA A 1 322 ? 11.125 8.189 -4.004 1.00 59.47 322 ALA A O 1
ATOM 2497 N N . ILE A 1 323 ? 10.011 9.900 -4.913 1.00 57.81 323 ILE A N 1
ATOM 2498 C CA . ILE A 1 323 ? 11.018 10.131 -5.960 1.00 57.81 323 ILE A CA 1
ATOM 2499 C C . ILE A 1 323 ? 12.336 10.624 -5.359 1.00 57.81 323 ILE A C 1
ATOM 2501 O O . ILE A 1 323 ? 13.396 10.202 -5.810 1.00 57.81 323 ILE A O 1
ATOM 2505 N N . THR A 1 324 ? 12.294 11.477 -4.333 1.00 56.91 324 THR A N 1
ATOM 2506 C CA . THR A 1 324 ? 13.516 11.943 -3.659 1.00 56.91 324 THR A CA 1
ATOM 2507 C C . THR A 1 324 ? 14.214 10.797 -2.930 1.00 56.91 324 THR A C 1
ATOM 2509 O O . THR A 1 324 ? 15.438 10.693 -3.003 1.00 56.91 324 THR A O 1
ATOM 2512 N N . ASP A 1 325 ? 13.449 9.895 -2.311 1.00 60.34 325 ASP A N 1
ATOM 2513 C CA . ASP A 1 325 ? 13.987 8.680 -1.706 1.00 60.34 325 ASP A CA 1
ATOM 2514 C C . ASP A 1 325 ? 14.598 7.762 -2.767 1.00 60.34 325 ASP A C 1
ATOM 2516 O O . ASP A 1 325 ? 15.700 7.272 -2.550 1.00 60.34 325 ASP A O 1
ATOM 2520 N N . MET A 1 326 ? 13.955 7.601 -3.930 1.00 59.59 326 MET A N 1
ATOM 2521 C CA . MET A 1 326 ? 14.409 6.754 -5.050 1.00 59.59 326 MET A CA 1
ATOM 2522 C C . MET A 1 326 ? 15.730 7.190 -5.698 1.00 59.59 326 MET A C 1
ATOM 2524 O O . MET A 1 326 ? 16.296 6.435 -6.491 1.00 59.59 326 ME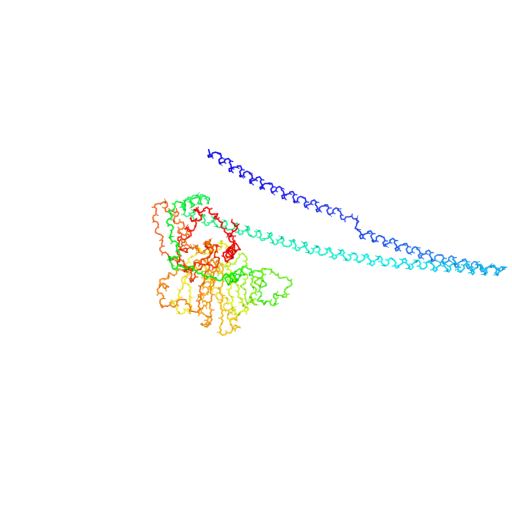T A O 1
ATOM 2528 N N . LEU A 1 327 ? 16.228 8.386 -5.367 1.00 59.00 327 LEU A N 1
ATOM 2529 C CA . LEU A 1 327 ? 17.524 8.897 -5.813 1.00 59.00 327 LEU A CA 1
ATOM 2530 C C . LEU A 1 327 ? 18.699 8.445 -4.916 1.00 59.00 327 LEU A C 1
ATOM 2532 O O . LEU A 1 327 ? 19.768 9.054 -4.960 1.00 59.00 327 LEU A O 1
ATOM 2536 N N . CYS A 1 328 ? 18.530 7.411 -4.090 1.00 62.12 328 CYS A N 1
ATOM 2537 C CA . CYS A 1 328 ? 19.561 6.959 -3.157 1.00 62.12 328 CYS A CA 1
ATOM 2538 C C . CYS A 1 328 ? 20.319 5.715 -3.649 1.00 62.12 328 CYS A C 1
ATOM 2540 O O . CYS A 1 328 ? 19.756 4.853 -4.322 1.00 62.12 328 CYS A O 1
ATOM 2542 N N . ASP A 1 329 ? 21.584 5.603 -3.229 1.00 70.81 329 ASP A N 1
ATOM 2543 C CA . ASP A 1 329 ? 22.415 4.403 -3.390 1.00 70.81 329 ASP A CA 1
ATOM 2544 C C . ASP A 1 329 ? 21.747 3.150 -2.794 1.00 70.81 329 ASP A C 1
ATOM 2546 O O . ASP A 1 329 ? 20.793 3.224 -2.009 1.00 70.81 329 ASP A O 1
ATOM 2550 N N . ASP A 1 330 ? 22.272 1.974 -3.118 1.00 77.19 330 ASP A N 1
ATOM 2551 C CA . ASP A 1 330 ? 21.930 0.746 -2.416 1.00 77.19 330 ASP A CA 1
ATOM 2552 C C . ASP A 1 330 ? 22.826 0.524 -1.183 1.00 77.19 330 ASP A C 1
ATOM 2554 O O . ASP A 1 330 ? 23.941 1.032 -1.070 1.00 77.19 330 ASP A O 1
ATOM 2558 N N . VAL A 1 331 ? 22.311 -0.214 -0.203 1.00 81.69 331 VAL A N 1
ATOM 2559 C CA . VAL A 1 331 ? 23.004 -0.569 1.040 1.00 81.69 331 VAL A CA 1
ATOM 2560 C C . VAL A 1 331 ? 22.776 -2.031 1.368 1.00 81.69 331 VAL A C 1
ATOM 2562 O O . VAL A 1 331 ? 21.729 -2.598 1.058 1.00 81.69 331 VAL A O 1
ATOM 2565 N N . GLU A 1 332 ? 23.743 -2.638 2.043 1.00 83.69 332 GLU A N 1
ATOM 2566 C CA . GLU A 1 332 ? 23.583 -3.980 2.586 1.00 83.69 332 GLU A CA 1
ATOM 2567 C C . GLU A 1 332 ? 22.677 -3.965 3.820 1.00 83.69 332 GLU A C 1
ATOM 2569 O O . GLU A 1 332 ? 22.864 -3.179 4.753 1.00 83.69 332 GLU A O 1
ATOM 2574 N N . VAL A 1 333 ? 21.706 -4.871 3.835 1.00 80.56 333 VAL A N 1
ATOM 2575 C CA . VAL A 1 333 ? 20.841 -5.148 4.975 1.00 80.56 333 VAL A CA 1
ATOM 2576 C C . VAL A 1 333 ? 20.948 -6.628 5.323 1.00 80.56 333 VAL A C 1
ATOM 2578 O O . VAL A 1 333 ? 20.880 -7.503 4.461 1.00 80.56 333 VAL A O 1
ATOM 2581 N N . TYR A 1 334 ? 21.120 -6.906 6.611 1.00 78.38 334 TYR A N 1
ATOM 2582 C CA . TYR A 1 334 ? 21.371 -8.245 7.129 1.00 78.38 334 TYR A CA 1
ATOM 2583 C C . TYR A 1 334 ? 20.070 -9.036 7.290 1.00 78.38 334 TYR A C 1
ATOM 2585 O O . TYR A 1 334 ? 19.196 -8.663 8.076 1.00 78.38 334 TYR A O 1
ATOM 2593 N N . THR A 1 335 ? 19.954 -10.164 6.585 1.00 67.62 335 THR A N 1
ATOM 2594 C CA . THR A 1 335 ? 18.866 -11.133 6.785 1.00 67.62 335 THR A CA 1
ATOM 2595 C C . THR A 1 335 ? 19.362 -12.324 7.603 1.00 67.62 335 THR A C 1
ATOM 2597 O O . THR A 1 335 ? 19.733 -13.362 7.059 1.00 67.62 335 THR A O 1
ATOM 2600 N N . GLY A 1 336 ? 19.398 -12.193 8.929 1.00 64.81 336 GLY A N 1
ATOM 2601 C CA . GLY A 1 336 ? 19.826 -13.284 9.808 1.00 64.81 336 GLY A CA 1
ATOM 2602 C C . GLY A 1 336 ? 20.457 -12.812 11.110 1.00 64.81 336 GLY A C 1
ATOM 2603 O O . GLY A 1 336 ? 20.298 -11.661 11.505 1.00 64.81 336 GLY A O 1
ATOM 2604 N N . ASP A 1 337 ? 21.155 -13.732 11.773 1.00 60.97 337 ASP A N 1
ATOM 2605 C CA . ASP A 1 337 ? 22.009 -13.405 12.912 1.00 60.97 337 ASP A CA 1
ATOM 2606 C C . ASP A 1 337 ? 23.212 -12.577 12.426 1.00 60.97 337 ASP A C 1
ATOM 2608 O O . ASP A 1 337 ? 23.835 -12.932 11.422 1.00 60.97 337 ASP A O 1
ATOM 2612 N N . GLU A 1 338 ? 23.547 -11.492 13.131 1.00 58.12 338 GLU A N 1
ATOM 2613 C CA . GLU A 1 338 ? 24.639 -10.562 12.777 1.00 58.12 338 GLU A CA 1
ATOM 2614 C C . GLU A 1 338 ? 26.001 -11.273 12.648 1.00 58.12 338 GLU A C 1
ATOM 2616 O O . GLU A 1 338 ? 26.932 -10.768 12.018 1.00 58.12 338 GLU A O 1
ATOM 2621 N N . SER A 1 339 ? 26.114 -12.476 13.218 1.00 54.09 339 SER A N 1
ATOM 2622 C CA . SER A 1 339 ? 27.287 -13.346 13.142 1.00 54.09 339 SER A CA 1
ATOM 2623 C C . SER A 1 339 ? 27.510 -13.991 11.761 1.00 54.09 339 SER A C 1
ATOM 2625 O O . SER A 1 339 ? 28.634 -14.400 11.453 1.00 54.09 339 SER A O 1
ATOM 2627 N N . SER A 1 340 ? 26.485 -14.063 10.901 1.00 54.53 340 SER A N 1
ATOM 2628 C CA . SER A 1 340 ? 26.545 -14.722 9.592 1.00 54.53 340 SER A CA 1
ATOM 2629 C C . SER A 1 340 ? 26.580 -13.701 8.449 1.00 54.53 340 SER A C 1
ATOM 2631 O O . SER A 1 340 ? 25.556 -13.305 7.899 1.00 54.53 340 SER A O 1
ATOM 2633 N N . LYS A 1 341 ? 27.791 -13.297 8.044 1.00 55.31 341 LYS A N 1
ATOM 2634 C CA . LYS A 1 341 ? 28.028 -12.372 6.912 1.00 55.31 341 LYS A CA 1
ATOM 2635 C C . LYS A 1 341 ? 27.624 -12.922 5.532 1.00 55.31 341 LYS A C 1
ATOM 2637 O O . LYS A 1 341 ? 27.839 -12.247 4.533 1.00 55.31 341 LYS A O 1
ATOM 2642 N N . SER A 1 342 ? 27.106 -14.149 5.437 1.00 56.22 342 SER A N 1
ATOM 2643 C CA . SER A 1 342 ? 26.797 -14.786 4.149 1.00 56.22 342 SER A CA 1
ATOM 2644 C C . SER A 1 342 ? 25.428 -14.414 3.572 1.00 56.22 342 SER A C 1
ATOM 2646 O O . SER A 1 342 ? 25.150 -14.796 2.441 1.00 56.22 342 SER A O 1
ATOM 2648 N N . ASN A 1 343 ? 24.577 -13.698 4.320 1.00 65.31 343 ASN A N 1
ATOM 2649 C CA . ASN A 1 343 ? 23.192 -13.399 3.932 1.00 65.31 343 ASN A CA 1
ATOM 2650 C C . ASN A 1 343 ? 22.910 -11.886 3.934 1.00 65.31 343 ASN A C 1
ATOM 2652 O O . ASN A 1 343 ? 21.938 -11.424 4.546 1.00 65.31 343 ASN A O 1
ATOM 2656 N N . ASN A 1 344 ? 23.779 -11.112 3.285 1.00 75.00 344 ASN A N 1
ATOM 2657 C CA . ASN A 1 344 ? 23.561 -9.681 3.092 1.00 75.00 344 ASN A CA 1
ATOM 2658 C C . ASN A 1 344 ? 22.724 -9.479 1.828 1.00 75.00 344 ASN A C 1
ATOM 2660 O O . ASN A 1 344 ? 23.040 -10.028 0.778 1.00 75.00 344 ASN A O 1
ATOM 2664 N N . LEU A 1 345 ? 21.651 -8.699 1.935 1.00 82.31 345 LEU A N 1
ATOM 2665 C CA . LEU A 1 345 ? 20.875 -8.248 0.786 1.00 82.31 345 LEU A CA 1
ATOM 2666 C C . LEU A 1 345 ? 21.264 -6.817 0.464 1.00 82.31 345 LEU A C 1
ATOM 2668 O O . LEU A 1 345 ? 21.174 -5.957 1.338 1.00 82.31 345 LEU A O 1
ATOM 2672 N N . ARG A 1 346 ? 21.623 -6.532 -0.785 1.00 86.31 346 ARG A N 1
ATOM 2673 C CA . ARG A 1 346 ? 21.741 -5.146 -1.235 1.00 86.31 346 ARG A CA 1
ATOM 2674 C C . ARG A 1 346 ? 20.368 -4.616 -1.631 1.00 86.31 346 ARG A C 1
ATOM 2676 O O . ARG A 1 346 ? 19.694 -5.164 -2.508 1.00 86.31 346 ARG A O 1
ATOM 2683 N N . VAL A 1 347 ? 19.925 -3.583 -0.925 1.00 88.12 347 VAL A N 1
ATOM 2684 C CA . VAL A 1 347 ? 18.600 -2.983 -1.083 1.00 88.12 347 VAL A CA 1
ATOM 2685 C C . VAL A 1 347 ? 18.725 -1.479 -1.237 1.00 88.12 347 VAL A C 1
ATOM 2687 O O . VAL A 1 347 ? 19.664 -0.867 -0.740 1.00 88.12 347 VAL A O 1
ATOM 2690 N N . HIS A 1 348 ? 17.739 -0.855 -1.859 1.00 87.25 348 HIS A N 1
ATOM 2691 C CA . HIS A 1 348 ? 17.655 0.596 -1.925 1.00 87.25 348 HIS A CA 1
ATOM 2692 C C . HIS A 1 348 ? 17.732 1.242 -0.520 1.00 87.25 348 HIS A C 1
ATOM 2694 O O . HIS A 1 348 ? 16.917 0.917 0.350 1.00 87.25 348 HIS A O 1
ATOM 2700 N N . ARG A 1 349 ? 18.648 2.198 -0.292 1.00 85.31 349 ARG A N 1
ATOM 2701 C CA . ARG A 1 349 ? 18.983 2.739 1.045 1.00 85.31 349 ARG A CA 1
ATOM 2702 C C . ARG A 1 349 ? 17.794 3.200 1.879 1.00 85.31 349 ARG A C 1
ATOM 2704 O O . ARG A 1 349 ? 17.675 2.784 3.030 1.00 85.31 349 ARG A O 1
ATOM 2711 N N . GLY A 1 350 ? 16.925 4.043 1.316 1.00 83.94 350 GLY A N 1
ATOM 2712 C CA . GLY A 1 350 ? 15.760 4.581 2.034 1.00 83.94 350 GLY A CA 1
ATOM 2713 C C . GLY A 1 350 ? 14.797 3.477 2.482 1.00 83.94 350 GLY A C 1
ATOM 2714 O O . GLY A 1 350 ? 14.492 3.334 3.663 1.00 83.94 350 GLY A O 1
ATOM 2715 N N . ILE A 1 351 ? 14.409 2.621 1.535 1.00 89.94 351 ILE A N 1
ATOM 2716 C CA . ILE A 1 351 ? 13.562 1.442 1.754 1.00 89.94 351 ILE A CA 1
ATOM 2717 C C . ILE A 1 351 ? 14.181 0.475 2.768 1.00 89.94 351 ILE A C 1
ATOM 2719 O O . ILE A 1 351 ? 13.477 0.000 3.657 1.00 89.94 351 ILE A O 1
ATOM 2723 N N . GLY A 1 352 ? 15.484 0.203 2.674 1.00 90.12 352 GLY A N 1
ATOM 2724 C CA . GLY A 1 352 ? 16.204 -0.654 3.614 1.00 90.12 352 GLY A CA 1
ATOM 2725 C C . GLY A 1 352 ? 16.177 -0.110 5.038 1.00 90.12 352 GLY A C 1
ATOM 2726 O O . GLY A 1 352 ? 15.815 -0.832 5.966 1.00 90.12 352 GLY A O 1
ATOM 2727 N N . ALA A 1 353 ? 16.492 1.175 5.211 1.00 88.62 353 ALA A N 1
ATOM 2728 C CA . ALA A 1 353 ? 16.437 1.838 6.511 1.00 88.62 353 ALA A CA 1
ATOM 2729 C C . ALA A 1 353 ? 15.015 1.826 7.100 1.00 88.62 353 ALA A C 1
ATOM 2731 O O . ALA A 1 353 ? 14.837 1.442 8.261 1.00 88.62 353 ALA A O 1
ATOM 2732 N N . GLY A 1 354 ? 14.007 2.145 6.280 1.00 90.25 354 GLY A N 1
ATOM 2733 C CA . GLY A 1 354 ? 12.596 2.042 6.650 1.00 90.25 354 GLY A CA 1
ATOM 2734 C C . GLY A 1 354 ? 12.215 0.631 7.087 1.00 90.25 354 GLY A C 1
ATOM 2735 O O . GLY A 1 354 ? 11.605 0.449 8.139 1.00 90.25 354 GLY A O 1
ATOM 2736 N N . ALA A 1 355 ? 12.638 -0.385 6.337 1.00 93.50 355 ALA A N 1
ATOM 2737 C CA . ALA A 1 355 ? 12.316 -1.777 6.622 1.00 93.50 355 ALA A CA 1
ATOM 2738 C C . ALA A 1 355 ? 12.948 -2.278 7.924 1.00 93.50 355 ALA A C 1
ATOM 2740 O O . ALA A 1 355 ? 12.277 -2.975 8.688 1.00 93.50 355 ALA A O 1
ATOM 2741 N N . VAL A 1 356 ? 14.199 -1.896 8.203 1.00 92.38 356 VAL A N 1
ATOM 2742 C CA . VAL A 1 356 ? 14.890 -2.201 9.467 1.00 92.38 356 VAL A CA 1
ATOM 2743 C C . VAL A 1 356 ? 14.176 -1.542 10.643 1.00 92.38 356 VAL A C 1
ATOM 2745 O O . VAL A 1 356 ? 13.924 -2.196 11.660 1.00 92.38 356 VAL A O 1
ATOM 2748 N N . TRP A 1 357 ? 13.813 -0.264 10.513 1.00 92.44 357 TRP A N 1
ATOM 2749 C CA . TRP A 1 357 ? 13.111 0.454 11.573 1.00 92.44 357 TRP A CA 1
ATOM 2750 C C . TRP A 1 357 ? 11.715 -0.131 11.836 1.00 92.44 357 TRP A C 1
ATOM 2752 O O . TRP A 1 357 ? 11.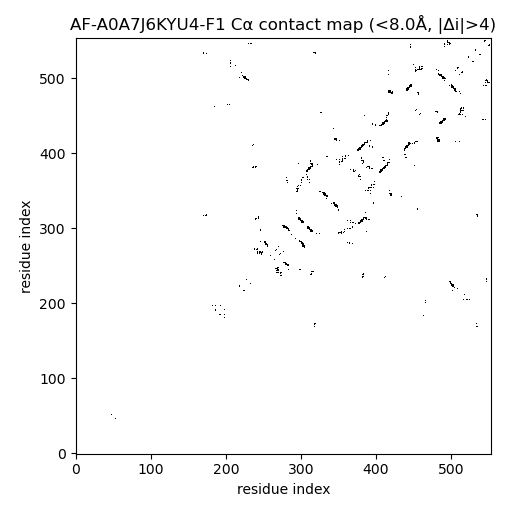376 -0.375 13.000 1.00 92.44 357 TRP A O 1
ATOM 2762 N N . VAL A 1 358 ? 10.940 -0.433 10.786 1.00 94.56 358 VAL A N 1
ATOM 2763 C CA . VAL A 1 358 ? 9.627 -1.088 10.914 1.00 94.56 358 VAL A CA 1
ATOM 2764 C C . VAL A 1 358 ? 9.784 -2.458 11.565 1.00 94.56 358 VAL A C 1
ATOM 2766 O O . VAL A 1 358 ? 9.105 -2.732 12.551 1.00 94.56 358 VAL A O 1
ATOM 2769 N N . ALA A 1 359 ? 10.698 -3.303 11.075 1.00 95.75 359 ALA A N 1
ATOM 2770 C CA . ALA A 1 359 ? 10.910 -4.645 11.616 1.00 95.75 359 ALA A CA 1
ATOM 2771 C C . ALA A 1 359 ? 11.235 -4.596 13.114 1.00 95.75 359 ALA A C 1
ATOM 2773 O O . ALA A 1 359 ? 10.606 -5.299 13.904 1.00 95.75 359 ALA A O 1
ATOM 2774 N N . LYS A 1 360 ? 12.162 -3.719 13.522 1.00 94.75 360 LYS A N 1
ATOM 2775 C CA . LYS A 1 360 ? 12.548 -3.538 14.928 1.00 94.75 360 LYS A CA 1
ATOM 2776 C C . LYS A 1 360 ? 11.380 -3.062 15.794 1.00 94.75 360 LYS A C 1
ATOM 2778 O O . LYS A 1 360 ? 11.192 -3.574 16.895 1.00 94.75 360 LYS A O 1
ATOM 2783 N N . THR A 1 361 ? 10.613 -2.089 15.308 1.00 94.94 361 THR A N 1
ATOM 2784 C CA . THR A 1 361 ? 9.547 -1.436 16.083 1.00 94.94 361 THR A CA 1
ATOM 2785 C C . THR A 1 361 ? 8.286 -2.302 16.164 1.00 94.94 361 THR A C 1
ATOM 2787 O O . THR A 1 361 ? 7.661 -2.377 17.216 1.00 94.94 361 THR A O 1
ATOM 2790 N N . ALA A 1 362 ? 7.927 -2.999 15.085 1.00 96.88 362 ALA A N 1
ATOM 2791 C CA . ALA A 1 362 ? 6.723 -3.826 15.003 1.00 96.88 362 ALA A CA 1
ATOM 2792 C C . ALA A 1 362 ? 6.876 -5.203 15.677 1.00 96.88 362 ALA A C 1
ATOM 2794 O O . ALA A 1 362 ? 5.878 -5.792 16.095 1.00 96.88 362 ALA A O 1
ATOM 2795 N N . MET A 1 363 ? 8.103 -5.738 15.782 1.00 97.00 363 MET A N 1
ATOM 2796 C CA . MET A 1 363 ? 8.353 -7.114 16.238 1.00 97.00 363 MET A CA 1
ATOM 2797 C C . MET A 1 363 ? 7.721 -7.466 17.599 1.00 97.00 363 MET A C 1
ATOM 2799 O O . MET A 1 363 ? 7.136 -8.548 17.685 1.00 97.00 363 MET A O 1
ATOM 2803 N N . PRO A 1 364 ? 7.789 -6.626 18.656 1.00 96.69 364 PRO A N 1
ATOM 2804 C CA . PRO A 1 364 ? 7.164 -6.953 19.941 1.00 96.69 364 PRO A CA 1
ATOM 2805 C C . PRO A 1 364 ? 5.653 -7.192 19.816 1.00 96.69 364 PRO A C 1
ATOM 2807 O O . PRO A 1 364 ? 5.151 -8.212 20.284 1.00 96.69 364 PRO A O 1
ATOM 2810 N N . TYR A 1 365 ? 4.957 -6.315 19.091 1.00 96.56 365 TYR A N 1
ATOM 2811 C CA . TYR A 1 365 ? 3.507 -6.378 18.882 1.00 96.56 365 TYR A CA 1
ATOM 2812 C C . TYR A 1 365 ? 3.100 -7.523 17.952 1.00 96.56 365 TYR A C 1
ATOM 2814 O O . TYR A 1 365 ? 2.072 -8.167 18.152 1.00 96.56 365 TYR A O 1
ATOM 2822 N N . ILE A 1 366 ? 3.934 -7.842 16.960 1.00 97.19 366 ILE A N 1
ATOM 2823 C CA . ILE A 1 366 ? 3.734 -9.022 16.113 1.00 97.19 366 ILE A CA 1
ATOM 2824 C C . ILE A 1 366 ? 3.869 -10.305 16.934 1.00 97.19 366 ILE A C 1
ATOM 2826 O O . ILE A 1 366 ? 3.034 -11.197 16.805 1.00 97.19 366 ILE A O 1
ATOM 2830 N N . ARG A 1 367 ? 4.882 -10.411 17.802 1.00 96.06 367 ARG A N 1
ATOM 2831 C CA . ARG A 1 367 ? 5.050 -11.573 18.691 1.00 96.06 367 ARG A CA 1
ATOM 2832 C C . ARG A 1 367 ? 3.878 -11.712 19.655 1.00 96.06 367 ARG A C 1
ATOM 2834 O O . ARG A 1 367 ? 3.396 -12.826 19.851 1.00 96.06 367 ARG A O 1
ATOM 2841 N N . GLU A 1 368 ? 3.399 -10.601 20.203 1.00 95.19 368 GLU A N 1
ATOM 2842 C CA . GLU A 1 368 ? 2.197 -10.574 21.030 1.00 95.19 368 GLU A CA 1
ATOM 2843 C C . GLU A 1 368 ? 0.979 -11.092 20.257 1.00 95.19 368 GLU A C 1
ATOM 2845 O O . GLU A 1 368 ? 0.358 -12.067 20.685 1.00 95.19 368 GLU A O 1
ATOM 2850 N N . GLY A 1 369 ? 0.686 -10.528 19.083 1.00 95.25 369 GLY A N 1
ATOM 2851 C CA . GLY A 1 369 ? -0.428 -10.971 18.246 1.00 95.25 369 GLY A CA 1
ATOM 2852 C C . GLY A 1 369 ? -0.331 -12.451 17.860 1.00 95.25 369 GLY A C 1
ATOM 2853 O O . GLY A 1 369 ? -1.314 -13.186 17.962 1.00 95.25 369 GLY A O 1
ATOM 2854 N N . LEU A 1 370 ? 0.864 -12.922 17.484 1.00 95.62 370 LEU A N 1
ATOM 2855 C CA . LEU A 1 370 ? 1.098 -14.315 17.090 1.00 95.62 370 LEU A CA 1
ATOM 2856 C C . LEU A 1 370 ? 0.955 -15.280 18.273 1.00 95.62 370 LEU A C 1
ATOM 2858 O O . LEU A 1 370 ? 0.465 -16.392 18.084 1.00 95.62 370 LEU A O 1
ATOM 2862 N N . SER A 1 371 ? 1.331 -14.869 19.489 1.00 93.50 371 SER A N 1
ATOM 2863 C CA . SER A 1 371 ? 1.174 -15.695 20.697 1.00 93.50 371 SER A CA 1
ATOM 2864 C C . SER A 1 371 ? -0.294 -16.016 20.995 1.00 93.50 371 SER A C 1
ATOM 2866 O O . SER A 1 371 ? -0.610 -17.122 21.433 1.00 93.50 371 SER A O 1
ATOM 2868 N N . ARG A 1 372 ? -1.200 -15.086 20.662 1.00 89.56 372 ARG A N 1
ATOM 2869 C CA . ARG A 1 372 ? -2.653 -15.246 20.803 1.00 89.56 372 ARG A CA 1
ATOM 2870 C C . ARG A 1 372 ? -3.263 -16.124 19.699 1.00 89.56 372 ARG A C 1
ATOM 2872 O O . ARG A 1 372 ? -4.342 -16.670 19.895 1.00 89.56 372 ARG A O 1
ATOM 2879 N N . ALA A 1 373 ? -2.586 -16.280 18.557 1.00 80.88 373 ALA A N 1
ATOM 2880 C CA . ALA A 1 373 ? -3.052 -17.073 17.411 1.00 80.88 373 ALA A CA 1
ATOM 2881 C C . ALA A 1 373 ? -2.706 -18.578 17.508 1.00 80.88 373 ALA A C 1
ATOM 2883 O O . ALA A 1 373 ? -3.133 -19.377 16.671 1.00 80.88 373 ALA A O 1
ATOM 2884 N N . GLY A 1 374 ? -1.936 -18.990 18.521 1.00 79.00 374 GLY A N 1
ATOM 2885 C CA . GLY A 1 374 ? -1.550 -20.385 18.742 1.00 79.00 374 GLY A CA 1
ATOM 2886 C C . GLY A 1 374 ? -0.358 -20.857 17.895 1.00 79.00 374 GLY A C 1
ATOM 2887 O O . GLY A 1 374 ? 0.461 -20.079 17.414 1.00 79.00 374 GLY A O 1
ATOM 2888 N N . SER A 1 375 ? -0.216 -22.177 17.731 1.00 72.81 375 SER A N 1
ATOM 2889 C CA . SER A 1 375 ? 1.014 -22.818 17.222 1.00 72.81 375 SER A CA 1
ATOM 2890 C C . SER A 1 375 ? 1.267 -22.689 15.710 1.00 72.81 375 SER A C 1
ATOM 2892 O O . SER A 1 375 ? 2.332 -23.099 15.239 1.00 72.81 375 SER A O 1
ATOM 2894 N N . ARG A 1 376 ? 0.315 -22.128 14.952 1.00 79.19 376 ARG A N 1
ATOM 2895 C CA . ARG A 1 376 ? 0.378 -21.906 13.494 1.00 79.19 376 ARG A CA 1
ATOM 2896 C C . ARG A 1 376 ? 0.032 -20.458 13.143 1.00 79.19 376 ARG A C 1
ATOM 2898 O O . ARG A 1 376 ? -0.880 -20.194 12.362 1.00 79.19 376 ARG A O 1
ATOM 2905 N N . GLY A 1 377 ? 0.749 -19.524 13.762 1.00 89.00 377 GLY A N 1
ATOM 2906 C CA . GLY A 1 377 ? 0.580 -18.101 13.495 1.00 89.00 377 GLY A CA 1
ATOM 2907 C C . GLY A 1 377 ? 0.815 -17.755 12.020 1.00 89.00 377 GLY A C 1
ATOM 2908 O O . GLY A 1 377 ? 1.678 -18.333 11.354 1.00 89.00 377 GLY A O 1
ATOM 2909 N N . ARG A 1 378 ? 0.037 -16.801 11.512 1.00 96.81 378 ARG A N 1
ATOM 2910 C CA . ARG A 1 378 ? 0.167 -16.254 10.159 1.00 96.81 378 ARG A CA 1
ATOM 2911 C C . ARG A 1 378 ? 0.441 -14.762 10.272 1.00 96.81 378 ARG A C 1
ATOM 2913 O O . ARG A 1 378 ? -0.300 -14.064 10.961 1.00 96.81 378 ARG A O 1
ATOM 2920 N N . LEU A 1 379 ? 1.488 -14.298 9.600 1.00 97.94 379 LEU A N 1
ATOM 2921 C CA . LEU A 1 379 ? 1.829 -12.885 9.481 1.00 97.94 379 LEU A CA 1
ATOM 2922 C C . LEU A 1 379 ? 1.616 -12.441 8.035 1.00 97.94 379 LEU A C 1
ATOM 2924 O O . LEU A 1 379 ? 2.254 -12.966 7.122 1.00 97.94 379 LEU A O 1
ATOM 2928 N N . LEU A 1 380 ? 0.739 -11.465 7.841 1.00 98.44 380 LEU A N 1
ATOM 2929 C CA . LEU A 1 380 ? 0.563 -10.751 6.585 1.00 98.44 380 LEU A CA 1
ATOM 2930 C C . LEU A 1 380 ? 1.235 -9.384 6.701 1.00 98.44 380 LEU A C 1
ATOM 2932 O O . LEU A 1 380 ? 0.886 -8.593 7.570 1.00 98.44 380 LEU A O 1
ATOM 2936 N N . ILE A 1 381 ? 2.178 -9.098 5.817 1.00 98.62 381 ILE A N 1
ATOM 2937 C CA . ILE A 1 381 ? 2.814 -7.790 5.684 1.00 98.62 381 ILE A CA 1
ATOM 2938 C C . ILE A 1 381 ? 2.316 -7.182 4.380 1.00 98.62 381 ILE A C 1
ATOM 2940 O O . ILE A 1 381 ? 2.307 -7.856 3.351 1.00 98.62 381 ILE A O 1
ATOM 2944 N N . THR A 1 382 ? 1.862 -5.938 4.409 1.00 98.62 382 THR A N 1
ATOM 2945 C CA . THR A 1 382 ? 1.342 -5.273 3.215 1.00 98.62 382 THR A CA 1
ATOM 2946 C C . THR A 1 382 ? 1.712 -3.802 3.181 1.00 98.62 382 THR A C 1
ATOM 2948 O O . THR A 1 382 ? 2.060 -3.209 4.201 1.00 98.62 382 THR A O 1
ATOM 2951 N N . GLY A 1 383 ? 1.661 -3.223 1.991 1.00 97.00 383 GLY A N 1
ATOM 2952 C CA . GLY A 1 383 ? 1.902 -1.809 1.766 1.00 97.00 383 GLY A CA 1
ATOM 2953 C C . GLY A 1 383 ? 1.725 -1.439 0.300 1.00 97.00 383 GLY A C 1
ATOM 2954 O O . GLY A 1 383 ? 1.708 -2.301 -0.584 1.00 97.00 383 GLY A O 1
ATOM 2955 N N . HIS A 1 384 ? 1.598 -0.140 0.046 1.00 94.94 384 HIS A N 1
ATOM 2956 C CA . HIS A 1 384 ? 1.458 0.427 -1.293 1.00 94.94 384 HIS A CA 1
ATOM 2957 C C . HIS A 1 384 ? 2.598 1.413 -1.599 1.00 94.94 384 HIS A C 1
ATOM 2959 O O . HIS A 1 384 ? 3.083 2.094 -0.691 1.00 94.94 384 HIS A O 1
ATOM 2965 N N . SER A 1 385 ? 3.020 1.513 -2.865 1.00 91.62 385 SER A N 1
ATOM 2966 C CA . SER A 1 385 ? 4.096 2.410 -3.315 1.00 91.62 385 SER A CA 1
ATOM 2967 C C . SER A 1 385 ? 5.387 2.173 -2.507 1.00 91.62 385 SER A C 1
ATOM 2969 O O . SER A 1 385 ? 5.799 1.018 -2.352 1.00 91.62 385 SER A O 1
ATOM 2971 N N . LEU A 1 386 ? 6.003 3.211 -1.921 1.00 90.50 386 LEU A N 1
ATOM 2972 C CA . LEU A 1 386 ? 7.159 3.072 -1.021 1.00 90.50 386 LEU A CA 1
ATOM 2973 C C . LEU A 1 386 ? 6.898 2.044 0.093 1.00 90.50 386 LEU A C 1
ATOM 2975 O O . LEU A 1 386 ? 7.746 1.197 0.365 1.00 90.50 386 LEU A O 1
ATOM 2979 N N . GLY A 1 387 ? 5.707 2.069 0.695 1.00 93.69 387 GLY A N 1
ATOM 2980 C CA . GLY A 1 387 ? 5.320 1.160 1.774 1.00 93.69 387 GLY A CA 1
ATOM 2981 C C . GLY A 1 387 ? 5.264 -0.292 1.309 1.00 93.69 387 GLY A C 1
ATOM 2982 O O . GLY A 1 387 ? 5.573 -1.195 2.080 1.00 93.69 387 GLY A O 1
ATOM 2983 N N . GLY A 1 388 ? 4.957 -0.525 0.029 1.00 95.44 388 GLY A N 1
ATOM 2984 C CA . GLY A 1 388 ? 5.047 -1.838 -0.606 1.00 95.44 388 GLY A CA 1
ATOM 2985 C C . GLY A 1 388 ? 6.494 -2.316 -0.731 1.00 95.44 388 GLY A C 1
ATOM 2986 O O . GLY A 1 388 ? 6.799 -3.456 -0.385 1.00 95.44 388 GLY A O 1
ATOM 2987 N N . GLY A 1 389 ? 7.407 -1.436 -1.150 1.00 93.88 389 GLY A N 1
ATOM 2988 C CA . GLY A 1 389 ? 8.842 -1.731 -1.164 1.00 93.88 389 GLY A CA 1
ATOM 2989 C C . GLY A 1 389 ? 9.379 -2.076 0.230 1.00 93.88 389 GLY A C 1
ATOM 2990 O O . GLY A 1 389 ? 10.044 -3.099 0.408 1.00 93.88 389 GLY A O 1
ATOM 2991 N N . VAL A 1 390 ? 9.015 -1.272 1.236 1.00 94.88 390 VAL A N 1
ATOM 2992 C CA . VAL A 1 390 ? 9.367 -1.512 2.645 1.00 94.88 390 VAL A CA 1
ATOM 2993 C C . VAL A 1 390 ? 8.773 -2.836 3.129 1.00 94.88 390 VAL A C 1
ATOM 2995 O O . VAL A 1 390 ? 9.493 -3.631 3.723 1.00 94.88 390 VAL A O 1
ATOM 2998 N N . ALA A 1 391 ? 7.511 -3.140 2.812 1.00 97.56 391 ALA A N 1
ATOM 2999 C CA . ALA A 1 391 ? 6.856 -4.396 3.179 1.00 97.56 391 ALA A CA 1
ATOM 3000 C C . ALA A 1 391 ? 7.587 -5.638 2.646 1.00 97.56 391 ALA A C 1
ATOM 3002 O O . ALA A 1 391 ? 7.707 -6.640 3.362 1.00 97.56 391 ALA A O 1
ATOM 3003 N N . LEU A 1 392 ? 8.088 -5.599 1.407 1.00 95.75 392 LEU A N 1
ATOM 3004 C CA . LEU A 1 392 ? 8.841 -6.713 0.820 1.00 95.75 392 LEU A CA 1
ATOM 3005 C C . LEU A 1 392 ? 10.153 -6.955 1.575 1.00 95.75 392 LEU A C 1
ATOM 3007 O O . LEU A 1 392 ? 10.432 -8.089 1.972 1.00 95.75 392 LEU A O 1
ATOM 3011 N N . VAL A 1 393 ? 10.922 -5.891 1.828 1.00 94.38 393 VAL A N 1
ATOM 3012 C CA . VAL A 1 393 ? 12.196 -5.982 2.559 1.00 94.38 393 VAL A CA 1
ATOM 3013 C C . VAL A 1 393 ? 11.960 -6.363 4.024 1.00 94.38 393 VAL A C 1
ATOM 3015 O O . VAL A 1 393 ? 12.629 -7.255 4.538 1.00 94.38 393 VAL A O 1
ATOM 3018 N N . THR A 1 394 ? 10.955 -5.796 4.693 1.00 96.00 394 THR A N 1
ATOM 3019 C CA . THR A 1 394 ? 10.573 -6.181 6.061 1.00 96.00 394 THR A CA 1
ATOM 3020 C C . THR A 1 394 ? 10.192 -7.661 6.143 1.00 96.00 394 THR A C 1
ATOM 3022 O O . THR A 1 394 ? 10.595 -8.336 7.088 1.00 96.00 394 THR A O 1
ATOM 3025 N N . GLY A 1 395 ? 9.487 -8.207 5.146 1.00 95.50 395 GLY A N 1
ATOM 3026 C CA . GLY A 1 395 ? 9.189 -9.641 5.081 1.00 95.50 395 GLY A CA 1
ATOM 3027 C C . GLY A 1 395 ? 10.441 -10.514 5.065 1.00 95.50 395 GLY A C 1
ATOM 3028 O O . GLY A 1 395 ? 10.510 -11.486 5.819 1.00 95.50 395 GLY A O 1
ATOM 3029 N N . LEU A 1 396 ? 11.446 -10.130 4.274 1.00 92.38 396 LEU A N 1
ATOM 3030 C CA . LEU A 1 396 ? 12.749 -10.803 4.228 1.00 92.38 396 LEU A CA 1
ATOM 3031 C C . LEU A 1 396 ? 13.473 -10.743 5.582 1.00 92.38 396 LEU A C 1
ATOM 3033 O O . LEU A 1 396 ? 13.994 -11.759 6.040 1.00 92.38 396 LEU A O 1
ATOM 3037 N N . LEU A 1 397 ? 13.447 -9.589 6.254 1.00 91.69 397 LEU A N 1
ATOM 3038 C CA . LEU A 1 397 ? 14.101 -9.398 7.554 1.00 91.69 397 LEU A CA 1
ATOM 3039 C C . LEU A 1 397 ? 13.420 -10.159 8.694 1.00 91.69 397 LEU A C 1
ATOM 3041 O O . LEU A 1 397 ? 14.097 -10.674 9.581 1.00 91.69 397 LEU A O 1
ATOM 3045 N N . MET A 1 398 ? 12.086 -10.207 8.706 1.00 93.38 398 MET A N 1
ATOM 3046 C CA . MET A 1 398 ? 11.327 -10.764 9.829 1.00 93.38 398 MET A CA 1
ATOM 3047 C C . MET A 1 398 ? 11.148 -12.275 9.739 1.00 93.38 398 MET A C 1
ATOM 3049 O O . MET A 1 398 ? 11.089 -12.934 10.777 1.00 93.38 398 MET A O 1
ATOM 3053 N N . ALA A 1 399 ? 11.064 -12.846 8.536 1.00 92.00 399 ALA A N 1
ATOM 3054 C CA . ALA A 1 399 ? 10.769 -14.269 8.383 1.00 92.00 399 ALA A CA 1
ATOM 3055 C C . ALA A 1 399 ? 11.831 -15.187 9.009 1.00 92.00 399 ALA A C 1
ATOM 3057 O O . ALA A 1 399 ? 11.474 -16.242 9.532 1.00 92.00 399 ALA A O 1
ATOM 3058 N N . SER A 1 400 ? 13.099 -14.765 9.027 1.00 86.00 400 SER A N 1
ATOM 3059 C CA . SER A 1 400 ? 14.198 -15.479 9.693 1.00 86.00 400 SER A CA 1
ATOM 3060 C C . SER A 1 400 ? 14.222 -15.300 11.218 1.00 86.00 400 SER A C 1
ATOM 3062 O O . SER A 1 400 ? 14.776 -16.138 11.923 1.00 86.00 400 SER A O 1
ATOM 3064 N N . GLN A 1 401 ? 13.612 -14.232 11.742 1.00 89.81 401 GLN A N 1
ATOM 3065 C CA . GLN A 1 401 ? 13.567 -13.918 13.178 1.00 89.81 401 GLN A CA 1
ATOM 3066 C C . GLN A 1 401 ? 12.351 -14.520 13.895 1.00 89.81 401 GLN A C 1
ATOM 3068 O O . GLN A 1 401 ? 12.265 -14.492 15.129 1.00 89.81 401 GLN A O 1
ATOM 3073 N N . LEU A 1 402 ? 11.375 -15.006 13.132 1.00 91.12 402 LEU A N 1
ATOM 3074 C CA . LEU A 1 402 ? 10.172 -15.648 13.641 1.00 91.12 402 LEU A CA 1
ATOM 3075 C C . LEU A 1 402 ? 10.360 -17.166 13.705 1.00 91.12 402 LEU A C 1
ATOM 3077 O O . LEU A 1 402 ? 11.225 -17.743 13.050 1.00 91.12 402 LEU A O 1
ATOM 3081 N N . SER A 1 403 ? 9.527 -17.831 14.511 1.00 88.88 403 SER A N 1
ATOM 3082 C CA . SER A 1 403 ? 9.505 -19.296 14.548 1.00 88.88 403 SER A CA 1
ATOM 3083 C C . SER A 1 403 ? 9.287 -19.844 13.132 1.00 88.88 403 SER A C 1
ATOM 3085 O O . SER A 1 403 ? 8.382 -19.359 12.452 1.00 88.88 403 SER A O 1
ATOM 3087 N N . PRO A 1 404 ? 10.003 -20.898 12.701 1.00 87.69 404 PRO A N 1
ATOM 3088 C CA . PRO A 1 404 ? 9.807 -21.485 11.375 1.00 87.69 404 PRO A CA 1
ATOM 3089 C C . PRO A 1 404 ? 8.374 -21.997 11.136 1.00 87.69 404 PRO A C 1
ATOM 3091 O O . PRO A 1 404 ? 7.964 -22.212 10.004 1.00 87.69 404 PRO A O 1
ATOM 3094 N N . ARG A 1 405 ? 7.580 -22.187 12.200 1.00 91.00 405 ARG A N 1
ATOM 3095 C CA . ARG A 1 405 ? 6.154 -22.552 12.107 1.00 91.00 405 ARG A CA 1
ATOM 3096 C C . ARG A 1 405 ? 5.235 -21.378 11.758 1.00 91.00 405 ARG A C 1
ATOM 3098 O O . ARG A 1 405 ? 4.068 -21.613 11.454 1.00 91.00 405 ARG A O 1
ATOM 3105 N N . VAL A 1 406 ? 5.728 -20.145 11.844 1.00 94.88 406 VAL A N 1
ATOM 3106 C CA . VAL A 1 406 ? 4.984 -18.943 11.467 1.00 94.88 406 VAL A CA 1
ATOM 3107 C C . VAL A 1 406 ? 5.117 -18.749 9.969 1.00 94.88 406 VAL A C 1
ATOM 3109 O O . VAL A 1 406 ? 6.223 -18.589 9.453 1.00 94.88 406 VAL A O 1
ATOM 3112 N N . TRP A 1 407 ? 3.980 -18.745 9.283 1.00 95.94 407 TRP A N 1
ATOM 3113 C CA . TRP A 1 407 ? 3.932 -18.447 7.858 1.00 95.94 407 TRP A CA 1
ATOM 3114 C C . TRP A 1 407 ? 3.895 -16.936 7.646 1.00 95.94 407 TRP A C 1
ATOM 3116 O O . TRP A 1 407 ? 2.996 -16.266 8.159 1.00 95.94 407 TRP A O 1
ATOM 3126 N N . VAL A 1 408 ? 4.852 -16.408 6.887 1.00 96.94 408 VAL A N 1
ATOM 3127 C CA . VAL A 1 408 ? 4.965 -14.985 6.566 1.00 96.94 408 VAL A CA 1
ATOM 3128 C C . VAL A 1 408 ? 4.617 -14.770 5.101 1.00 96.94 408 VAL A C 1
ATOM 3130 O O . VAL A 1 408 ? 5.178 -15.392 4.199 1.00 96.94 408 VAL A O 1
ATOM 3133 N N . GLN A 1 409 ? 3.697 -13.855 4.844 1.00 97.81 409 GLN A N 1
ATOM 3134 C CA . GLN A 1 409 ? 3.329 -13.444 3.502 1.00 97.81 409 GLN A CA 1
ATOM 3135 C C . GLN A 1 409 ? 3.485 -11.935 3.391 1.00 97.81 409 GLN A C 1
ATOM 3137 O O . GLN A 1 409 ? 2.844 -11.208 4.138 1.00 97.81 409 GLN A O 1
ATOM 3142 N N . SER A 1 410 ? 4.314 -11.468 2.462 1.00 98.19 410 SER A N 1
ATOM 3143 C CA . SER A 1 410 ? 4.407 -10.050 2.120 1.00 98.19 410 SER A CA 1
ATOM 3144 C C . SER A 1 410 ? 3.730 -9.809 0.775 1.00 98.19 410 SER A C 1
ATOM 3146 O O . SER A 1 410 ? 4.094 -10.442 -0.221 1.00 98.19 410 SER A O 1
ATOM 3148 N N . ILE A 1 411 ? 2.707 -8.957 0.763 1.00 98.38 411 ILE A N 1
ATOM 3149 C CA . ILE A 1 411 ? 1.940 -8.580 -0.426 1.00 98.38 411 ILE A CA 1
ATOM 3150 C C . ILE A 1 411 ? 2.090 -7.078 -0.630 1.00 98.38 411 ILE A C 1
ATOM 3152 O O . ILE A 1 411 ? 1.611 -6.293 0.174 1.00 98.38 411 ILE A O 1
ATOM 3156 N N . ALA A 1 412 ? 2.732 -6.676 -1.717 1.00 97.81 412 ALA A N 1
ATOM 3157 C CA . ALA A 1 412 ? 2.943 -5.273 -2.039 1.00 97.81 412 ALA A CA 1
ATOM 3158 C C . ALA A 1 412 ? 2.109 -4.837 -3.245 1.00 97.81 412 ALA A C 1
ATOM 3160 O O . ALA A 1 412 ? 1.924 -5.602 -4.192 1.00 97.81 412 ALA A O 1
ATOM 3161 N N . PHE A 1 413 ? 1.662 -3.587 -3.233 1.00 97.06 413 PHE A N 1
ATOM 3162 C CA . PHE A 1 413 ? 0.992 -2.936 -4.357 1.00 97.06 413 PHE A CA 1
ATOM 3163 C C . PHE A 1 413 ? 1.850 -1.782 -4.850 1.00 97.06 413 PHE A C 1
ATOM 3165 O O . PHE A 1 413 ? 2.347 -1.008 -4.033 1.00 97.06 413 PHE A O 1
ATOM 3172 N N . ALA A 1 414 ? 2.046 -1.665 -6.160 1.00 94.38 414 ALA A N 1
ATOM 3173 C CA . ALA A 1 414 ? 2.900 -0.624 -6.732 1.00 94.38 414 ALA A CA 1
ATOM 3174 C C . ALA A 1 414 ? 4.325 -0.532 -6.131 1.00 94.38 414 ALA A C 1
ATOM 3176 O O . ALA A 1 414 ? 4.833 0.586 -6.017 1.00 94.38 414 ALA A O 1
ATOM 3177 N N . PRO A 1 415 ? 4.990 -1.618 -5.674 1.00 93.94 415 PRO A N 1
ATOM 3178 C CA . PRO A 1 415 ? 6.320 -1.454 -5.101 1.00 93.94 415 PRO A CA 1
ATOM 3179 C C . PRO A 1 415 ? 7.295 -0.997 -6.195 1.00 93.94 415 PRO A C 1
ATOM 3181 O O . PRO A 1 415 ? 7.269 -1.572 -7.287 1.00 93.94 415 PRO A O 1
ATOM 3184 N N . PRO A 1 416 ? 8.180 -0.022 -5.927 1.00 91.44 416 PRO A N 1
ATOM 3185 C CA . PRO A 1 416 ? 9.309 0.216 -6.815 1.00 91.44 416 PRO A CA 1
ATOM 3186 C C . PRO A 1 416 ? 10.248 -1.006 -6.818 1.00 91.44 416 PRO A C 1
ATOM 3188 O O . PRO A 1 416 ? 10.169 -1.848 -5.918 1.00 91.44 416 PRO A O 1
ATOM 3191 N N . PRO A 1 417 ? 11.169 -1.130 -7.783 1.00 90.38 417 PRO A N 1
ATOM 3192 C CA . PRO A 1 417 ? 12.278 -2.071 -7.692 1.00 90.38 417 PRO A CA 1
ATOM 3193 C C . PRO A 1 417 ? 13.161 -1.744 -6.474 1.00 90.38 417 PRO A C 1
ATOM 3195 O O . PRO A 1 417 ? 13.545 -0.591 -6.279 1.00 90.38 417 PRO A O 1
ATOM 3198 N N . VAL A 1 418 ? 13.470 -2.740 -5.633 1.00 89.19 418 VAL A N 1
ATOM 3199 C CA . VAL A 1 418 ? 14.087 -2.511 -4.305 1.00 89.19 418 VAL A CA 1
ATOM 3200 C C . VAL A 1 418 ? 15.370 -3.288 -4.030 1.00 89.19 418 VAL A C 1
ATOM 3202 O O . VAL A 1 418 ? 16.107 -2.880 -3.136 1.00 89.19 418 VAL A O 1
ATOM 3205 N N . LEU A 1 419 ? 15.648 -4.387 -4.737 1.00 88.00 419 LEU A N 1
ATOM 3206 C CA . LEU A 1 419 ? 16.847 -5.213 -4.517 1.00 88.00 419 LEU A CA 1
ATOM 3207 C C . LEU A 1 419 ? 17.825 -5.064 -5.676 1.00 88.00 419 LEU A C 1
ATOM 3209 O O . LEU A 1 419 ? 17.405 -5.267 -6.808 1.00 88.00 419 LEU A O 1
ATOM 3213 N N . SER A 1 420 ? 19.096 -4.759 -5.414 1.00 79.31 420 SER A N 1
ATOM 3214 C CA . SER A 1 420 ? 20.135 -4.650 -6.456 1.00 79.31 420 SER A CA 1
ATOM 3215 C C . SER A 1 420 ? 20.867 -5.951 -6.705 1.00 79.31 420 SER A C 1
ATOM 3217 O O . SER A 1 420 ? 21.503 -6.082 -7.738 1.00 79.31 420 SER A O 1
ATOM 3219 N N . ASP A 1 421 ? 20.806 -6.921 -5.797 1.00 66.56 421 ASP A N 1
ATOM 3220 C CA . ASP A 1 421 ? 21.570 -8.145 -5.995 1.00 66.56 421 ASP A CA 1
ATOM 3221 C C . ASP A 1 421 ? 20.924 -8.998 -7.096 1.00 66.56 421 ASP A C 1
ATOM 3223 O O . ASP A 1 421 ? 19.835 -9.565 -6.930 1.00 66.56 421 ASP A O 1
ATOM 3227 N N . THR A 1 422 ? 21.573 -9.034 -8.266 1.00 54.19 422 THR A N 1
ATOM 3228 C CA . THR A 1 422 ? 21.099 -9.807 -9.410 1.00 54.19 422 THR A CA 1
ATOM 3229 C C . THR A 1 422 ? 20.945 -11.260 -9.018 1.00 54.19 422 THR A C 1
ATOM 3231 O O . THR A 1 422 ? 21.827 -11.902 -8.450 1.00 54.19 422 THR A O 1
ATOM 3234 N N . LEU A 1 423 ? 19.815 -11.809 -9.436 1.00 47.66 423 LEU A N 1
ATOM 3235 C CA . LEU A 1 423 ? 19.454 -13.200 -9.302 1.00 47.66 423 LEU A CA 1
ATOM 3236 C C . LEU A 1 423 ? 20.402 -14.179 -10.033 1.00 47.66 423 LEU A C 1
ATOM 3238 O O . LEU A 1 423 ? 19.926 -15.234 -10.417 1.00 47.66 423 LEU A O 1
ATOM 3242 N N . GLU A 1 424 ? 21.702 -13.960 -10.242 1.00 45.03 424 GLU A N 1
ATOM 3243 C CA . GLU A 1 424 ? 22.576 -15.120 -10.518 1.00 45.03 424 GLU A CA 1
ATOM 3244 C C . GLU A 1 424 ? 22.551 -16.088 -9.321 1.00 45.03 424 GLU A C 1
ATOM 3246 O O . GLU A 1 424 ? 22.437 -17.301 -9.506 1.00 45.03 424 GLU A O 1
ATOM 3251 N N . GLY A 1 425 ? 22.415 -15.552 -8.101 1.00 46.47 425 GLY A N 1
ATOM 3252 C CA . GLY A 1 425 ? 22.062 -16.324 -6.906 1.00 46.47 425 GLY A CA 1
ATOM 3253 C C . GLY A 1 425 ? 20.623 -16.863 -6.869 1.00 46.47 425 GLY A C 1
ATOM 3254 O O . GLY A 1 425 ? 20.341 -17.736 -6.059 1.00 46.47 425 GLY A O 1
ATOM 3255 N N . PHE A 1 426 ? 19.708 -16.398 -7.734 1.00 47.28 426 PHE A N 1
ATOM 3256 C CA . PHE A 1 426 ? 18.283 -16.788 -7.723 1.00 47.28 426 PHE A CA 1
ATOM 3257 C C . PHE A 1 426 ? 17.806 -17.574 -8.961 1.00 47.28 426 PHE A C 1
ATOM 3259 O O . PHE A 1 426 ? 16.842 -18.332 -8.882 1.00 47.28 426 PHE A O 1
ATOM 3266 N N . ARG A 1 427 ? 18.464 -17.422 -10.113 1.00 41.00 427 ARG A N 1
ATOM 3267 C CA . ARG A 1 427 ? 18.214 -18.140 -11.374 1.00 41.00 427 ARG A CA 1
ATOM 3268 C C . ARG A 1 427 ? 18.935 -19.491 -11.399 1.00 41.00 427 ARG A C 1
ATOM 3270 O O . ARG A 1 427 ? 18.482 -20.384 -12.105 1.00 41.00 427 ARG A O 1
ATOM 3277 N N . GLY A 1 428 ? 19.985 -19.676 -10.590 1.00 39.41 428 GLY A N 1
ATOM 3278 C CA . GLY A 1 428 ? 20.658 -20.965 -10.366 1.00 39.41 428 GLY A CA 1
ATOM 3279 C C . GLY A 1 428 ? 20.038 -21.856 -9.270 1.00 39.41 428 GLY A C 1
ATOM 3280 O O . GLY A 1 428 ? 20.609 -22.893 -8.937 1.00 39.41 428 GLY A O 1
ATOM 3281 N N . LEU A 1 429 ? 18.894 -21.471 -8.680 1.00 44.81 429 LEU A N 1
ATOM 3282 C CA . LEU A 1 429 ? 18.322 -22.049 -7.448 1.00 44.81 429 LEU A CA 1
ATOM 3283 C C . LEU A 1 429 ? 17.655 -23.424 -7.620 1.00 44.81 429 LEU A C 1
ATOM 3285 O O . LEU A 1 429 ? 16.446 -23.589 -7.457 1.00 44.81 429 LEU A O 1
ATOM 3289 N N . GLY A 1 430 ? 18.478 -24.444 -7.841 1.00 35.94 430 GLY A N 1
ATOM 3290 C CA . GLY A 1 430 ? 18.166 -25.804 -7.402 1.00 35.94 430 GLY A CA 1
ATOM 3291 C 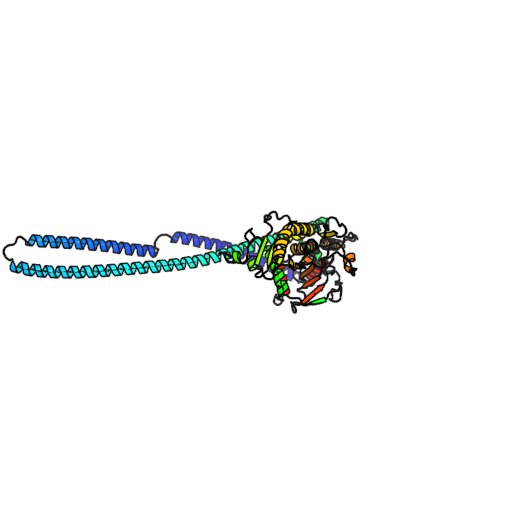C . GLY A 1 430 ? 18.369 -26.014 -5.892 1.00 35.94 430 GLY A C 1
ATOM 3292 O O . GLY A 1 430 ? 17.842 -26.977 -5.350 1.00 35.94 430 GLY A O 1
ATOM 3293 N N . SER A 1 431 ? 19.120 -25.143 -5.199 1.00 43.62 431 SER A N 1
ATOM 3294 C CA . SER A 1 431 ? 19.440 -25.279 -3.767 1.00 43.62 431 SER A CA 1
ATOM 3295 C C . SER A 1 431 ? 20.277 -24.082 -3.272 1.00 43.62 431 SER A C 1
ATOM 3297 O O . SER A 1 431 ? 21.467 -24.078 -3.562 1.00 43.62 431 SER A O 1
ATOM 3299 N N . SER A 1 432 ? 19.696 -23.083 -2.573 1.00 41.88 432 SER A N 1
ATOM 3300 C CA . SER A 1 432 ? 20.307 -22.369 -1.411 1.00 41.88 432 SER A CA 1
ATOM 3301 C C . SER A 1 432 ? 19.626 -21.037 -0.984 1.00 41.88 432 SER A C 1
ATOM 3303 O O . SER A 1 432 ? 19.664 -20.020 -1.666 1.00 41.88 432 SER A O 1
ATOM 3305 N N . THR A 1 433 ? 19.034 -21.078 0.217 1.00 49.84 433 THR A N 1
ATOM 3306 C CA . THR A 1 433 ? 19.235 -20.183 1.389 1.00 49.84 433 THR A CA 1
ATOM 3307 C C . THR A 1 433 ? 18.794 -18.711 1.479 1.00 49.84 433 THR A C 1
ATOM 3309 O O . THR A 1 433 ? 18.713 -18.261 2.619 1.00 49.84 433 THR A O 1
ATOM 3312 N N . ILE A 1 434 ? 18.466 -17.947 0.428 1.00 63.38 434 ILE A N 1
ATOM 3313 C CA . ILE A 1 434 ? 18.227 -16.489 0.639 1.00 63.38 434 ILE A CA 1
ATOM 3314 C C . ILE A 1 434 ? 16.802 -16.149 1.110 1.00 63.38 434 ILE A C 1
ATOM 3316 O O . ILE A 1 434 ? 16.625 -15.356 2.031 1.00 63.38 434 ILE A O 1
ATOM 3320 N N . VAL A 1 435 ? 15.766 -16.744 0.509 1.00 77.69 435 VAL A N 1
ATOM 3321 C CA . VAL A 1 435 ? 14.379 -16.521 0.953 1.00 77.69 435 VAL A CA 1
ATOM 3322 C C . VAL A 1 435 ? 14.021 -17.590 1.982 1.00 77.69 435 VAL A C 1
ATOM 3324 O O . VAL A 1 435 ? 14.061 -18.777 1.641 1.00 77.69 435 VAL A O 1
ATOM 3327 N N . PRO A 1 436 ? 13.651 -17.217 3.220 1.00 84.44 436 PRO A N 1
ATOM 3328 C CA . PRO A 1 436 ? 13.179 -18.179 4.205 1.00 84.44 436 PRO A CA 1
ATOM 3329 C C . PRO A 1 436 ? 12.026 -19.014 3.639 1.00 84.44 436 PRO A C 1
ATOM 3331 O O . PRO A 1 436 ? 11.116 -18.490 3.002 1.00 84.44 436 PRO A O 1
ATOM 3334 N N . TRP A 1 437 ? 12.042 -20.328 3.860 1.00 88.50 437 TRP A N 1
ATOM 3335 C CA . TRP A 1 437 ? 11.043 -21.243 3.287 1.00 88.50 437 TRP A CA 1
ATOM 3336 C C . TRP A 1 437 ? 9.610 -20.959 3.770 1.00 88.50 437 TRP A C 1
ATOM 3338 O O . TRP A 1 437 ? 8.642 -21.348 3.118 1.00 88.50 437 TRP A O 1
ATOM 3348 N N . ASN A 1 438 ? 9.479 -20.287 4.914 1.00 92.56 438 ASN A N 1
ATOM 3349 C CA . ASN A 1 438 ? 8.224 -19.828 5.497 1.00 92.56 438 ASN A CA 1
ATOM 3350 C C . ASN A 1 438 ? 7.792 -18.439 4.990 1.00 92.56 438 ASN A C 1
ATOM 3352 O O . ASN A 1 438 ? 6.811 -17.903 5.503 1.00 92.56 438 ASN A O 1
ATOM 3356 N N . LEU A 1 439 ? 8.508 -17.847 4.025 1.00 93.81 439 LEU A N 1
ATOM 3357 C CA . LEU A 1 439 ? 8.215 -16.538 3.448 1.00 93.81 439 LEU A CA 1
ATOM 3358 C C . LEU A 1 439 ? 7.687 -16.654 2.018 1.00 93.81 439 LEU A C 1
ATOM 3360 O O . LEU A 1 439 ? 8.288 -17.281 1.146 1.00 93.81 439 LEU A O 1
ATOM 3364 N N . ARG A 1 440 ? 6.592 -15.944 1.743 1.00 95.62 440 ARG A N 1
ATOM 3365 C CA . ARG A 1 440 ? 6.064 -15.738 0.393 1.00 95.62 440 ARG A CA 1
ATOM 3366 C C . ARG A 1 440 ? 6.004 -14.251 0.058 1.00 95.62 440 ARG A C 1
ATOM 3368 O O . ARG A 1 440 ? 5.310 -13.502 0.734 1.00 95.62 440 ARG A O 1
ATOM 3375 N N . LEU A 1 441 ? 6.668 -13.859 -1.027 1.00 95.69 441 LEU A N 1
ATOM 3376 C CA . LEU A 1 441 ? 6.665 -12.494 -1.559 1.00 95.69 441 LEU A CA 1
ATOM 3377 C C . LEU A 1 441 ? 5.769 -12.406 -2.802 1.00 95.69 441 LEU A C 1
ATOM 3379 O O . LEU A 1 441 ? 5.915 -13.203 -3.740 1.00 95.69 441 LEU A O 1
ATOM 3383 N N . ILE A 1 442 ? 4.822 -11.472 -2.788 1.00 97.19 442 ILE A N 1
ATOM 3384 C CA . ILE A 1 442 ? 3.876 -11.202 -3.873 1.00 97.19 442 ILE A CA 1
ATOM 3385 C C . ILE A 1 442 ? 3.843 -9.699 -4.126 1.00 97.19 442 ILE A C 1
ATOM 3387 O O . ILE A 1 442 ? 3.744 -8.912 -3.189 1.00 97.19 442 ILE A O 1
ATOM 3391 N N . SER A 1 443 ? 3.850 -9.303 -5.388 1.00 97.31 443 SER A N 1
ATOM 3392 C CA . SER A 1 443 ? 3.638 -7.918 -5.790 1.00 97.31 443 SER A CA 1
ATOM 3393 C C . SER A 1 443 ? 2.544 -7.838 -6.839 1.00 97.31 443 SER A C 1
ATOM 3395 O O . SER A 1 443 ? 2.516 -8.647 -7.764 1.00 97.31 443 SER A O 1
ATOM 3397 N N . TYR A 1 444 ? 1.659 -6.862 -6.703 1.00 97.31 444 TYR A N 1
ATOM 3398 C CA . TYR A 1 444 ? 0.701 -6.477 -7.728 1.00 97.31 444 TYR A CA 1
ATOM 3399 C C . TYR A 1 444 ? 1.161 -5.166 -8.346 1.00 97.31 444 TYR A C 1
ATOM 3401 O O . TYR A 1 444 ? 1.448 -4.207 -7.626 1.00 97.31 444 TYR A O 1
ATOM 3409 N N . VAL A 1 445 ? 1.215 -5.135 -9.673 1.00 94.88 445 VAL A N 1
ATOM 3410 C CA . VAL A 1 445 ? 1.574 -3.948 -10.446 1.00 94.88 445 VAL A CA 1
ATOM 3411 C C . VAL A 1 445 ? 0.469 -3.687 -11.456 1.00 94.88 445 VAL A C 1
ATOM 3413 O O . VAL A 1 445 ? 0.138 -4.558 -12.255 1.00 94.88 445 VAL A O 1
ATOM 3416 N N . ASN A 1 446 ? -0.128 -2.502 -11.414 1.00 92.81 446 ASN A N 1
ATOM 3417 C CA . ASN A 1 446 ? -1.016 -2.059 -12.479 1.00 92.81 446 ASN A CA 1
ATOM 3418 C C . ASN A 1 446 ? -0.161 -1.741 -13.714 1.00 92.81 446 ASN A C 1
ATOM 3420 O O . ASN A 1 446 ? 0.863 -1.076 -13.591 1.00 92.81 446 ASN A O 1
ATOM 3424 N N . ASP A 1 447 ? -0.550 -2.219 -14.894 1.00 88.06 447 ASP A N 1
ATOM 3425 C CA . ASP A 1 447 ? 0.218 -2.010 -16.127 1.00 88.06 447 ASP A CA 1
ATOM 3426 C C . ASP A 1 447 ? 0.499 -0.522 -16.398 1.00 88.06 447 ASP A C 1
ATOM 3428 O O . ASP A 1 447 ? 1.600 -0.156 -16.805 1.00 88.06 447 ASP A O 1
ATOM 3432 N N . GLY A 1 448 ? -0.449 0.358 -16.065 1.00 84.69 448 GLY A N 1
ATOM 3433 C CA . GLY A 1 448 ? -0.294 1.810 -16.189 1.00 84.69 448 GLY A CA 1
ATOM 3434 C C . GLY A 1 448 ? 0.544 2.488 -15.095 1.00 84.69 448 GLY A C 1
ATOM 3435 O O . GLY A 1 448 ? 0.590 3.717 -15.056 1.00 84.69 448 GLY A O 1
ATOM 3436 N N . ASP A 1 449 ? 1.143 1.737 -14.172 1.00 86.50 449 ASP A N 1
ATOM 3437 C CA . ASP A 1 449 ? 1.859 2.279 -13.018 1.00 86.50 449 ASP A CA 1
ATOM 3438 C C . ASP A 1 449 ? 3.342 2.525 -13.322 1.00 86.50 449 ASP A C 1
ATOM 3440 O O . ASP A 1 449 ? 4.095 1.610 -13.664 1.00 86.50 449 ASP A O 1
ATOM 3444 N N . ILE A 1 450 ? 3.775 3.777 -13.154 1.00 85.19 450 ILE A N 1
ATOM 3445 C CA . ILE A 1 450 ? 5.173 4.180 -13.335 1.00 85.19 450 ILE A CA 1
ATOM 3446 C C . ILE A 1 450 ? 6.049 3.847 -12.133 1.00 85.19 450 ILE A C 1
ATOM 3448 O O . ILE A 1 450 ? 7.257 3.702 -12.304 1.00 85.19 450 ILE A O 1
ATOM 3452 N N . ILE A 1 451 ? 5.494 3.732 -10.923 1.00 86.62 451 ILE A N 1
ATOM 3453 C CA . ILE A 1 451 ? 6.295 3.592 -9.698 1.00 86.62 451 ILE A CA 1
ATOM 3454 C C . ILE A 1 451 ? 7.059 2.271 -9.720 1.00 86.62 451 ILE A C 1
ATOM 3456 O O . ILE A 1 451 ? 8.266 2.253 -9.499 1.00 86.62 451 ILE A O 1
ATOM 3460 N N . ALA A 1 452 ? 6.390 1.190 -10.118 1.00 89.69 452 ALA A N 1
ATOM 3461 C CA . ALA A 1 452 ? 7.002 -0.126 -10.294 1.00 89.69 452 ALA A CA 1
ATOM 3462 C C . ALA A 1 452 ? 8.048 -0.191 -11.426 1.00 89.69 452 ALA A C 1
ATOM 3464 O O . ALA A 1 452 ? 8.792 -1.163 -11.524 1.00 89.69 452 ALA A O 1
ATOM 3465 N N . ARG A 1 453 ? 8.100 0.836 -12.281 1.00 86.81 453 ARG A N 1
ATOM 3466 C CA . ARG A 1 453 ? 9.045 0.977 -13.401 1.00 86.81 453 ARG A CA 1
ATOM 3467 C C . ARG A 1 453 ? 10.144 1.998 -13.114 1.00 86.81 453 ARG A C 1
ATOM 3469 O O . ARG A 1 453 ? 11.065 2.145 -13.910 1.00 86.81 453 ARG A O 1
ATOM 3476 N N . THR A 1 454 ? 10.027 2.736 -12.012 1.00 83.56 454 THR A N 1
ATOM 3477 C CA . THR A 1 454 ? 10.957 3.802 -11.660 1.00 83.56 454 THR A CA 1
ATOM 3478 C C . THR A 1 454 ? 12.004 3.241 -10.711 1.00 83.56 454 THR A C 1
ATOM 3480 O O . THR A 1 454 ? 11.698 2.626 -9.702 1.00 83.56 454 THR A O 1
ATOM 3483 N N . CYS A 1 455 ? 13.261 3.467 -11.035 1.00 78.94 455 CYS A N 1
ATOM 3484 C CA . CYS A 1 455 ? 14.436 3.274 -10.195 1.00 78.94 455 CYS A CA 1
ATOM 3485 C C . CYS A 1 455 ? 15.512 4.268 -10.650 1.00 78.94 455 CYS A C 1
ATOM 3487 O O . CYS A 1 455 ? 15.404 4.816 -11.754 1.00 78.94 455 CYS A O 1
ATOM 3489 N N . MET A 1 456 ? 16.560 4.483 -9.849 1.00 74.62 456 MET A N 1
ATOM 3490 C CA . MET A 1 456 ? 17.644 5.395 -10.234 1.00 74.62 456 MET A CA 1
ATOM 3491 C C . MET A 1 456 ? 18.182 5.082 -11.636 1.00 74.62 456 MET A C 1
ATOM 3493 O O . MET A 1 456 ? 18.281 5.979 -12.462 1.00 74.62 456 MET A O 1
ATOM 3497 N N . HIS A 1 457 ? 18.401 3.803 -11.959 1.00 74.19 457 HIS A N 1
ATOM 3498 C CA . HIS A 1 457 ? 18.912 3.408 -13.275 1.00 74.19 457 HIS A CA 1
ATOM 3499 C C . HIS A 1 457 ? 17.949 3.756 -14.404 1.00 74.19 457 HIS A C 1
ATOM 3501 O O . HIS A 1 457 ? 18.371 4.208 -15.459 1.00 74.19 457 HIS A O 1
ATOM 3507 N N . SER A 1 458 ? 16.643 3.576 -14.197 1.00 76.81 458 SER A N 1
ATOM 3508 C CA . SER A 1 458 ? 15.660 3.940 -15.218 1.00 76.81 458 SER A CA 1
ATOM 3509 C C . SER A 1 458 ? 15.601 5.447 -15.461 1.00 76.81 458 SER A C 1
ATOM 3511 O O . SER A 1 458 ? 15.387 5.880 -16.593 1.00 76.81 458 SER A O 1
ATOM 3513 N N . LEU A 1 459 ? 15.849 6.249 -14.420 1.00 75.19 459 LEU A N 1
ATOM 3514 C CA . LEU A 1 459 ? 15.957 7.698 -14.530 1.00 75.19 459 LEU A CA 1
ATOM 3515 C C . LEU A 1 459 ? 17.267 8.085 -15.214 1.00 75.19 459 LEU A C 1
ATOM 3517 O O . LEU A 1 459 ? 17.245 8.858 -16.163 1.00 75.19 459 LEU A O 1
ATOM 3521 N N . GLU A 1 460 ? 18.398 7.515 -14.813 1.00 74.81 460 GLU A N 1
ATOM 3522 C CA . GLU A 1 460 ? 19.690 7.739 -15.467 1.00 74.81 460 GLU A CA 1
ATOM 3523 C C . GLU A 1 460 ? 19.655 7.337 -16.939 1.00 74.81 460 GLU A C 1
ATOM 3525 O O . GLU A 1 460 ? 20.136 8.088 -17.783 1.00 74.81 460 GLU A O 1
ATOM 3530 N N . TYR A 1 461 ? 19.025 6.211 -17.272 1.00 76.12 461 TYR A N 1
ATOM 3531 C CA . TYR A 1 461 ? 18.834 5.756 -18.644 1.00 76.12 461 TYR A CA 1
ATOM 3532 C C . TYR A 1 461 ? 17.921 6.703 -19.432 1.00 76.12 461 TYR A C 1
ATOM 3534 O O . TYR A 1 461 ? 18.231 7.049 -20.573 1.00 76.12 461 TYR A O 1
ATOM 3542 N N . LEU A 1 462 ? 16.827 7.178 -18.827 1.00 75.94 462 LEU A N 1
ATOM 3543 C CA . LEU A 1 462 ? 15.955 8.208 -19.401 1.00 75.94 462 LEU A CA 1
ATOM 3544 C C . LEU A 1 462 ? 16.746 9.490 -19.720 1.00 75.94 462 LEU A C 1
ATOM 3546 O O . LEU A 1 462 ? 16.611 10.041 -20.814 1.00 75.94 462 LEU A O 1
ATOM 3550 N N . VAL A 1 463 ? 17.612 9.931 -18.804 1.00 73.75 463 VAL A N 1
ATOM 3551 C CA . VAL A 1 463 ? 18.475 11.111 -18.982 1.00 73.75 463 VAL A CA 1
ATOM 3552 C C . VAL A 1 463 ? 19.572 10.865 -20.021 1.00 73.75 463 VAL A C 1
ATOM 3554 O O . VAL A 1 463 ? 19.832 11.723 -20.865 1.00 73.75 463 VAL A O 1
ATOM 3557 N N . ALA A 1 464 ? 20.223 9.704 -19.989 1.00 71.00 4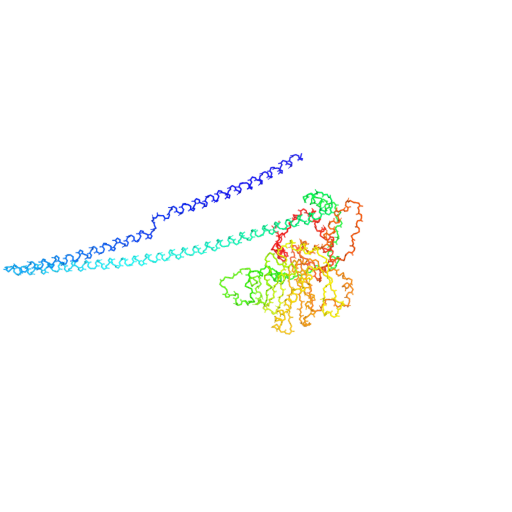64 ALA A N 1
ATOM 3558 C CA . ALA A 1 464 ? 21.312 9.349 -20.891 1.00 71.00 464 ALA A CA 1
ATOM 3559 C C . ALA A 1 464 ? 20.811 9.175 -22.328 1.00 71.00 464 ALA A C 1
ATOM 3561 O O . ALA A 1 464 ? 21.400 9.740 -23.248 1.00 71.00 464 ALA A O 1
ATOM 3562 N N . GLY A 1 465 ? 19.692 8.473 -22.525 1.00 67.81 465 GLY A N 1
ATOM 3563 C CA . GLY A 1 465 ? 19.055 8.302 -23.832 1.00 67.81 465 GLY A CA 1
ATOM 3564 C C . GLY A 1 465 ? 18.696 9.635 -24.488 1.00 67.81 465 GLY A C 1
ATOM 3565 O O . GLY A 1 465 ? 18.845 9.785 -25.699 1.00 67.81 465 GLY A O 1
ATOM 3566 N N . TRP A 1 466 ? 18.330 10.639 -23.687 1.00 67.56 466 TRP A N 1
ATOM 3567 C CA . TRP A 1 466 ? 18.086 11.991 -24.183 1.00 67.56 466 TRP A CA 1
ATOM 3568 C C . TRP A 1 466 ? 19.372 12.688 -24.678 1.00 67.56 466 TRP A C 1
ATOM 3570 O O . TRP A 1 466 ? 19.332 13.431 -25.660 1.00 67.56 466 TRP A O 1
ATOM 3580 N N . ARG A 1 467 ? 20.538 12.401 -24.081 1.00 66.25 467 ARG A N 1
ATOM 3581 C CA . ARG A 1 467 ? 21.835 12.978 -24.492 1.00 66.25 467 ARG A CA 1
ATOM 3582 C C . ARG A 1 467 ? 22.419 12.375 -25.767 1.00 66.25 467 ARG A C 1
ATOM 3584 O O . ARG A 1 467 ? 23.165 13.063 -26.456 1.00 66.25 467 ARG A O 1
ATOM 3591 N N . VAL A 1 468 ? 22.115 11.117 -26.094 1.00 58.19 468 VAL A N 1
ATOM 3592 C CA . VAL A 1 468 ? 22.780 10.369 -27.189 1.00 58.19 468 VAL A CA 1
ATOM 3593 C C . VAL A 1 468 ? 22.463 10.916 -28.593 1.00 58.19 468 VAL A C 1
ATOM 3595 O O . VAL A 1 468 ? 23.185 10.613 -29.540 1.00 58.19 468 VAL A O 1
ATOM 3598 N N . ASN A 1 469 ? 21.513 11.846 -28.739 1.00 54.88 469 ASN A N 1
ATOM 3599 C CA . ASN A 1 469 ? 21.426 12.665 -29.958 1.00 54.88 469 ASN A CA 1
ATOM 3600 C C . ASN A 1 469 ? 22.667 13.562 -30.196 1.00 54.88 469 ASN A C 1
ATOM 3602 O O . ASN A 1 469 ? 22.817 14.099 -31.290 1.00 54.88 469 ASN A O 1
ATOM 3606 N N . ASN A 1 470 ? 23.586 13.672 -29.226 1.00 49.69 470 ASN A N 1
ATOM 3607 C CA . ASN A 1 470 ? 24.822 14.453 -29.300 1.00 49.69 470 ASN A CA 1
ATOM 3608 C C . ASN A 1 470 ? 26.098 13.581 -29.288 1.00 49.69 470 ASN A C 1
ATOM 3610 O O . ASN A 1 470 ? 26.974 13.825 -28.474 1.00 49.69 470 ASN A O 1
ATOM 3614 N N . ASN A 1 471 ? 26.241 12.586 -30.174 1.00 51.00 471 ASN A N 1
ATOM 3615 C CA . ASN A 1 471 ? 27.510 11.918 -30.567 1.00 51.00 471 ASN A CA 1
ATOM 3616 C C . ASN A 1 471 ? 28.501 11.406 -29.483 1.00 51.00 471 ASN A C 1
ATOM 3618 O O . ASN A 1 471 ? 29.563 10.895 -29.842 1.00 51.00 471 ASN A O 1
ATOM 3622 N N . THR A 1 472 ? 28.213 11.489 -28.185 1.00 52.12 472 THR A N 1
ATOM 3623 C CA . THR A 1 472 ? 29.098 11.011 -27.121 1.00 52.12 472 THR A CA 1
ATOM 3624 C C . THR A 1 472 ? 28.596 9.676 -26.595 1.00 52.12 472 THR A C 1
ATOM 3626 O O . THR A 1 472 ? 27.560 9.572 -25.939 1.00 52.12 472 THR A O 1
ATOM 3629 N N . SER A 1 473 ? 29.355 8.622 -26.888 1.00 51.72 473 SER A N 1
ATOM 3630 C CA . SER A 1 473 ? 29.180 7.298 -26.300 1.00 51.72 473 SER A CA 1
ATOM 3631 C C . SER A 1 473 ? 29.539 7.351 -24.813 1.00 51.72 473 SER A C 1
ATOM 3633 O O . SER A 1 473 ? 30.678 7.083 -24.428 1.00 51.72 473 SER A O 1
ATOM 3635 N N . HIS A 1 474 ? 28.591 7.747 -23.968 1.00 52.16 474 HIS A N 1
ATOM 3636 C CA . HIS A 1 474 ? 28.714 7.534 -22.534 1.00 52.16 474 HIS A CA 1
ATOM 3637 C C . HIS A 1 474 ? 28.423 6.063 -22.238 1.00 52.16 474 HIS A C 1
ATOM 3639 O O . HIS A 1 474 ? 27.293 5.602 -22.377 1.00 52.16 474 HIS A O 1
ATOM 3645 N N . THR A 1 475 ? 29.456 5.328 -21.838 1.00 53.03 475 THR A N 1
ATOM 3646 C CA . THR A 1 475 ? 29.317 4.049 -21.147 1.00 53.03 475 THR A CA 1
ATOM 3647 C C . THR A 1 475 ? 28.639 4.336 -19.811 1.00 53.03 475 THR A C 1
ATOM 3649 O O . THR A 1 475 ? 29.260 4.897 -18.909 1.00 53.03 475 THR A O 1
ATOM 3652 N N . VAL A 1 476 ? 27.344 4.023 -19.708 1.00 55.69 476 VAL A N 1
ATOM 3653 C CA . VAL A 1 476 ? 26.658 3.950 -18.413 1.00 55.69 476 VAL A CA 1
ATOM 3654 C C . VAL A 1 476 ? 27.440 2.934 -17.587 1.00 55.69 476 VAL A C 1
ATOM 3656 O O . VAL A 1 476 ? 27.718 1.833 -18.062 1.00 55.69 476 VAL A O 1
ATOM 3659 N N . GLN A 1 477 ? 27.912 3.356 -16.417 1.00 58.28 477 GLN A N 1
ATOM 3660 C CA . GLN A 1 477 ? 28.665 2.502 -15.507 1.00 58.28 477 GLN A CA 1
ATOM 3661 C C . GLN A 1 477 ? 27.803 1.266 -15.203 1.00 58.28 477 GLN A C 1
ATOM 3663 O O . GLN A 1 477 ? 26.608 1.420 -14.979 1.00 58.28 477 GLN A O 1
ATOM 3668 N N . GLU A 1 478 ? 28.377 0.060 -15.260 1.00 59.66 478 GLU A N 1
ATOM 3669 C CA . GLU A 1 478 ? 27.665 -1.209 -15.027 1.00 59.66 478 GLU A CA 1
ATOM 3670 C C . GLU A 1 478 ? 27.223 -1.316 -13.558 1.00 59.66 478 GLU A C 1
ATOM 3672 O O . GLU A 1 478 ? 27.842 -1.994 -12.739 1.00 59.66 478 GLU A O 1
ATOM 3677 N N . SER A 1 479 ? 26.184 -0.583 -13.184 1.00 61.22 479 SER A N 1
ATOM 3678 C CA . SER A 1 479 ? 25.508 -0.729 -11.908 1.00 61.22 479 SER A CA 1
ATOM 3679 C C . SER A 1 479 ? 24.419 -1.796 -12.034 1.00 61.22 479 SER A C 1
ATOM 3681 O O . SER A 1 479 ? 23.819 -2.000 -13.091 1.00 61.22 479 SER A O 1
ATOM 3683 N N . VAL A 1 480 ? 24.230 -2.563 -10.962 1.00 69.75 480 VAL A N 1
ATOM 3684 C CA . VAL A 1 480 ? 23.351 -3.731 -10.985 1.00 69.75 480 VAL A CA 1
ATOM 3685 C C . VAL A 1 480 ? 21.892 -3.262 -10.889 1.00 69.75 480 VAL A C 1
ATOM 3687 O O . VAL A 1 480 ? 21.559 -2.525 -9.955 1.00 69.75 480 VAL A O 1
ATOM 3690 N N . PRO A 1 481 ? 21.005 -3.660 -11.823 1.00 75.25 481 PRO A N 1
ATOM 3691 C CA . PRO A 1 481 ? 19.640 -3.154 -11.859 1.00 75.25 481 PRO A CA 1
ATOM 3692 C C . PRO A 1 481 ? 18.851 -3.573 -10.614 1.00 75.25 481 PRO A C 1
ATOM 3694 O O . PRO A 1 481 ? 18.890 -4.732 -10.197 1.00 75.25 481 PRO A O 1
ATOM 3697 N N . LEU A 1 482 ? 18.080 -2.633 -10.058 1.00 82.19 482 LEU A N 1
ATOM 3698 C CA . LEU A 1 482 ? 17.126 -2.926 -8.989 1.00 82.19 482 LEU A CA 1
ATOM 3699 C C . LEU A 1 482 ? 15.942 -3.750 -9.517 1.00 82.19 482 LEU A C 1
ATOM 3701 O O . LEU A 1 482 ? 15.466 -3.512 -10.626 1.00 82.19 482 LEU A O 1
ATOM 3705 N N . VAL A 1 483 ? 15.431 -4.683 -8.707 1.00 88.88 483 VAL A N 1
ATOM 3706 C CA . VAL A 1 483 ? 14.332 -5.598 -9.069 1.00 88.88 483 VAL A CA 1
ATOM 3707 C C . VAL A 1 483 ? 13.263 -5.676 -7.978 1.00 88.88 483 VAL A C 1
ATOM 3709 O O . VAL A 1 483 ? 13.515 -5.384 -6.804 1.00 88.88 483 VAL A O 1
ATOM 3712 N N . ILE A 1 484 ? 12.056 -6.110 -8.352 1.00 90.88 484 ILE A N 1
ATOM 3713 C CA . ILE A 1 484 ? 10.958 -6.393 -7.412 1.00 90.88 484 ILE A CA 1
ATOM 3714 C C . ILE A 1 484 ? 11.042 -7.866 -6.952 1.00 90.88 484 ILE A C 1
ATOM 3716 O O . ILE A 1 484 ? 10.858 -8.779 -7.759 1.00 90.88 484 ILE A O 1
ATOM 3720 N N . PRO A 1 485 ? 11.312 -8.176 -5.674 1.00 90.81 485 PRO A N 1
ATOM 3721 C CA . PRO A 1 485 ? 11.481 -9.564 -5.258 1.00 90.81 485 PRO A CA 1
ATOM 3722 C C . PRO A 1 485 ? 10.178 -10.371 -5.283 1.00 90.81 485 PRO A C 1
ATOM 3724 O O . PRO A 1 485 ? 9.110 -9.896 -4.904 1.00 90.81 485 PRO A O 1
ATOM 3727 N N . GLY A 1 486 ? 10.292 -11.656 -5.628 1.00 90.94 486 GLY A N 1
ATOM 3728 C CA . GLY A 1 486 ? 9.189 -12.613 -5.552 1.00 90.94 486 GLY A CA 1
ATOM 3729 C C . GLY A 1 486 ? 8.356 -12.731 -6.828 1.00 90.94 486 GLY A C 1
ATOM 3730 O O . GLY A 1 486 ? 8.861 -12.599 -7.944 1.00 90.94 486 GLY A O 1
ATOM 3731 N N . LYS A 1 487 ? 7.075 -13.078 -6.653 1.00 93.94 487 LYS A N 1
ATOM 3732 C CA . LYS A 1 487 ? 6.112 -13.219 -7.755 1.00 93.94 487 LYS A CA 1
ATOM 3733 C C . LYS A 1 487 ? 5.447 -11.879 -8.027 1.00 93.94 487 LYS A C 1
ATOM 3735 O O . LYS A 1 487 ? 4.855 -11.315 -7.111 1.00 93.94 487 LYS A O 1
ATOM 3740 N N . VAL A 1 488 ? 5.461 -11.436 -9.278 1.00 94.62 488 VAL A N 1
ATOM 3741 C CA . VAL A 1 488 ? 4.821 -10.185 -9.697 1.00 94.62 488 VAL A CA 1
ATOM 3742 C C . VAL A 1 488 ? 3.602 -10.503 -10.557 1.00 94.62 488 VAL A C 1
ATOM 3744 O O . VAL A 1 488 ? 3.690 -11.313 -11.475 1.00 94.62 488 VAL A O 1
ATOM 3747 N N . TYR A 1 489 ? 2.466 -9.891 -10.245 1.00 96.19 489 TYR A N 1
ATOM 3748 C CA . TYR A 1 489 ? 1.209 -10.012 -10.976 1.00 96.19 489 TYR A CA 1
ATOM 3749 C C . TYR A 1 489 ? 0.906 -8.668 -11.629 1.00 96.19 489 TYR A C 1
ATOM 3751 O O . TYR A 1 489 ? 0.607 -7.696 -10.932 1.00 96.19 489 TYR A O 1
ATOM 3759 N N . ILE A 1 490 ? 0.986 -8.619 -12.956 1.00 94.31 490 ILE A N 1
ATOM 3760 C CA . ILE A 1 490 ? 0.604 -7.440 -13.733 1.00 94.31 490 ILE A CA 1
ATOM 3761 C C . ILE A 1 490 ? -0.904 -7.493 -13.970 1.00 94.31 490 ILE A C 1
ATOM 3763 O O . ILE A 1 490 ? -1.403 -8.453 -14.565 1.00 94.31 490 ILE A O 1
ATOM 3767 N N . ILE A 1 491 ? -1.618 -6.486 -13.476 1.00 94.75 491 ILE A N 1
ATOM 3768 C CA . ILE A 1 491 ? -3.078 -6.355 -13.561 1.00 94.75 491 ILE A CA 1
ATOM 3769 C C . ILE A 1 491 ? -3.467 -5.175 -14.459 1.00 94.75 491 ILE A C 1
ATOM 3771 O O . ILE A 1 491 ? -2.644 -4.308 -14.749 1.00 94.75 491 ILE A O 1
ATOM 3775 N N . GLY A 1 492 ? -4.728 -5.129 -14.893 1.00 87.31 492 GLY A N 1
ATOM 3776 C CA . GLY A 1 492 ? -5.251 -4.026 -15.711 1.00 87.31 492 GLY A CA 1
ATOM 3777 C C . GLY A 1 492 ? -4.872 -4.082 -17.195 1.00 87.31 492 GLY A C 1
ATOM 3778 O O . GLY A 1 492 ? -5.215 -3.167 -17.934 1.00 87.31 492 GLY A O 1
ATOM 3779 N N . MET A 1 493 ? -4.203 -5.150 -17.648 1.00 82.06 493 MET A N 1
ATOM 3780 C CA . MET A 1 493 ? -3.867 -5.339 -19.068 1.00 82.06 493 MET A CA 1
ATOM 3781 C C . MET A 1 493 ? -5.071 -5.745 -19.921 1.00 82.06 493 MET A C 1
ATOM 3783 O O . MET A 1 493 ? -5.150 -5.383 -21.092 1.00 82.06 493 MET A O 1
ATOM 3787 N N . ASP A 1 494 ? -5.997 -6.508 -19.341 1.00 81.69 494 ASP A N 1
ATOM 3788 C CA . ASP A 1 494 ? -7.189 -7.006 -20.017 1.00 81.69 494 ASP A CA 1
ATOM 3789 C C . ASP A 1 494 ? -8.435 -6.601 -19.225 1.00 81.69 494 ASP A C 1
ATOM 3791 O O . ASP A 1 494 ? -8.793 -7.219 -18.223 1.00 81.69 494 ASP A O 1
ATOM 3795 N N . HIS A 1 495 ? -9.085 -5.530 -19.678 1.00 77.62 495 HIS A N 1
ATOM 3796 C CA . HIS A 1 495 ? -10.312 -5.012 -19.074 1.00 77.62 495 HIS A CA 1
ATOM 3797 C C . HIS A 1 495 ? -11.500 -5.970 -19.243 1.00 77.62 495 HIS A C 1
ATOM 3799 O O . HIS A 1 495 ? -12.453 -5.882 -18.475 1.00 77.62 495 HIS A O 1
ATOM 3805 N N . LEU A 1 496 ? -11.442 -6.908 -20.198 1.00 79.50 496 LEU A N 1
ATOM 3806 C CA . LEU A 1 496 ? -12.483 -7.920 -20.395 1.00 79.50 496 LEU A CA 1
ATOM 3807 C C . LEU A 1 496 ? -12.355 -9.080 -19.399 1.00 79.50 496 LEU A C 1
ATOM 3809 O O . LEU A 1 496 ? -13.323 -9.807 -19.176 1.00 79.50 496 LEU A O 1
ATOM 3813 N N . HIS A 1 497 ? -11.183 -9.250 -18.781 1.00 86.19 497 HIS A N 1
ATOM 3814 C CA . HIS A 1 497 ? -10.899 -10.341 -17.850 1.00 86.19 497 HIS A CA 1
ATOM 3815 C C . HIS A 1 497 ? -10.207 -9.827 -16.572 1.00 86.19 497 HIS A C 1
ATOM 3817 O O . HIS A 1 497 ? -9.044 -10.154 -16.323 1.00 86.19 497 HIS A O 1
ATOM 3823 N N . PRO A 1 498 ? -10.907 -9.066 -15.709 1.00 86.00 498 PRO A N 1
ATOM 3824 C CA . PRO A 1 498 ? -10.318 -8.462 -14.503 1.00 86.00 498 PRO A CA 1
ATOM 3825 C C . PRO A 1 498 ? -9.820 -9.474 -13.459 1.00 86.00 498 PRO A C 1
ATOM 3827 O O . PRO A 1 498 ? -9.029 -9.149 -12.576 1.00 86.00 498 PRO A O 1
ATOM 3830 N N . ASN A 1 499 ? -10.252 -10.733 -13.562 1.00 91.75 499 ASN A N 1
ATOM 3831 C CA . ASN A 1 499 ? -9.761 -11.844 -12.751 1.00 91.75 499 ASN A CA 1
ATOM 3832 C C . ASN A 1 499 ? -8.484 -12.497 -13.306 1.00 91.75 499 ASN A C 1
ATOM 3834 O O . ASN A 1 499 ? -8.004 -13.468 -12.717 1.00 91.75 499 ASN A O 1
ATOM 3838 N N . LYS A 1 500 ? -7.934 -12.004 -14.418 1.00 93.88 500 LYS A N 1
ATOM 3839 C CA . LYS A 1 500 ? -6.678 -12.476 -14.996 1.00 93.88 500 LYS A CA 1
ATOM 3840 C C . LYS A 1 500 ? -5.548 -11.496 -14.698 1.00 93.88 500 LYS A C 1
ATOM 3842 O O . LYS A 1 500 ? -5.725 -10.283 -14.683 1.00 93.88 500 LYS A O 1
ATOM 3847 N N . ALA A 1 501 ? -4.357 -12.041 -14.500 1.00 94.75 501 ALA A N 1
ATOM 3848 C CA . ALA A 1 501 ? -3.126 -11.274 -14.380 1.00 94.75 501 ALA A CA 1
ATOM 3849 C C . ALA A 1 501 ? -2.002 -11.960 -15.153 1.00 94.75 501 ALA A C 1
ATOM 3851 O O . ALA A 1 501 ? -2.006 -13.186 -15.315 1.00 94.75 501 ALA A O 1
ATOM 3852 N N . ILE A 1 502 ? -1.003 -11.192 -15.581 1.00 92.94 502 ILE A N 1
ATOM 3853 C CA . ILE A 1 502 ? 0.253 -11.771 -16.058 1.00 92.94 502 ILE A CA 1
ATOM 3854 C C . ILE A 1 502 ? 1.148 -12.018 -14.848 1.00 92.94 502 ILE A C 1
ATOM 3856 O O . ILE A 1 502 ? 1.652 -11.086 -14.227 1.00 92.94 502 ILE A O 1
ATOM 3860 N N . LEU A 1 503 ? 1.354 -13.287 -14.515 1.00 93.56 503 LEU A N 1
ATOM 3861 C CA . LEU A 1 503 ? 2.354 -13.714 -13.549 1.00 93.56 503 LEU A CA 1
ATOM 3862 C C . LEU A 1 503 ? 3.740 -13.667 -14.189 1.00 93.56 503 LEU A C 1
ATOM 3864 O O . LEU A 1 503 ? 3.979 -14.318 -15.204 1.00 93.56 503 LEU A O 1
ATOM 3868 N N . THR A 1 504 ? 4.656 -12.961 -13.543 1.00 91.69 504 THR A N 1
ATOM 3869 C CA . THR A 1 504 ? 6.070 -12.862 -13.900 1.00 91.69 504 THR A CA 1
ATOM 3870 C C . THR A 1 504 ? 6.938 -12.791 -12.631 1.00 91.69 504 THR A C 1
ATOM 3872 O O . THR A 1 504 ? 6.471 -13.058 -11.516 1.00 91.69 504 THR A O 1
ATOM 3875 N N . ASN A 1 505 ? 8.222 -12.482 -12.780 1.00 88.69 505 ASN A N 1
ATOM 3876 C CA . ASN A 1 505 ? 9.144 -12.166 -11.687 1.00 88.69 505 ASN A CA 1
ATOM 3877 C C . ASN A 1 505 ? 9.632 -10.713 -11.821 1.00 88.69 505 ASN A C 1
ATOM 3879 O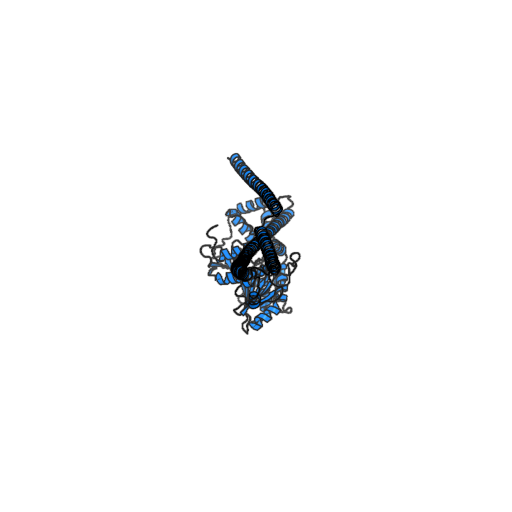 O . ASN A 1 505 ? 9.450 -10.096 -12.864 1.00 88.69 505 ASN A O 1
ATOM 3883 N N . GLY A 1 506 ? 10.267 -10.144 -10.796 1.00 83.81 506 GLY A N 1
ATOM 3884 C CA . GLY A 1 506 ? 10.727 -8.751 -10.883 1.00 83.81 506 GLY A CA 1
ATOM 3885 C C . GLY A 1 506 ? 11.932 -8.489 -11.781 1.00 83.81 506 GLY A C 1
ATOM 3886 O O . GLY A 1 506 ? 12.349 -7.342 -11.847 1.00 83.81 506 GLY A O 1
ATOM 3887 N N . MET A 1 507 ? 12.485 -9.505 -12.458 1.00 82.56 507 MET A N 1
ATOM 3888 C CA . MET A 1 507 ? 13.456 -9.314 -13.549 1.00 82.56 507 MET A CA 1
ATOM 3889 C C . MET A 1 507 ? 12.770 -9.131 -14.902 1.00 82.56 507 MET A C 1
ATOM 3891 O O . MET A 1 507 ? 13.452 -9.095 -15.929 1.00 82.56 507 MET A O 1
ATOM 3895 N N . ASP A 1 508 ? 11.438 -9.137 -14.937 1.00 85.38 508 ASP A N 1
ATOM 3896 C CA . ASP A 1 508 ? 10.717 -8.843 -16.158 1.00 85.38 508 ASP A CA 1
ATOM 3897 C C . ASP A 1 508 ? 11.206 -7.495 -16.707 1.00 85.38 508 ASP A C 1
ATOM 3899 O O . ASP A 1 508 ? 11.214 -6.515 -15.956 1.00 85.38 508 ASP A O 1
ATOM 3903 N N . PRO A 1 509 ? 11.629 -7.405 -17.980 1.00 82.94 509 PRO A N 1
ATOM 3904 C CA . PRO A 1 509 ? 12.155 -6.153 -18.489 1.00 82.94 509 PRO A CA 1
ATOM 3905 C C . PRO A 1 509 ? 11.119 -5.016 -18.490 1.00 82.94 509 PRO A C 1
ATOM 3907 O O . PRO A 1 509 ? 11.530 -3.870 -18.631 1.00 82.94 509 PRO A O 1
ATOM 3910 N N . THR A 1 510 ? 9.819 -5.268 -18.244 1.00 83.19 510 THR A N 1
ATOM 3911 C CA . THR A 1 510 ? 8.844 -4.191 -17.949 1.00 83.19 510 THR A CA 1
ATOM 3912 C C . THR A 1 510 ? 9.118 -3.448 -16.652 1.00 83.19 510 THR A C 1
ATOM 3914 O O . THR A 1 510 ? 8.500 -2.415 -16.430 1.00 83.19 510 THR A O 1
ATOM 3917 N N . PHE A 1 511 ? 10.012 -3.952 -15.807 1.00 85.31 511 PHE A N 1
ATOM 3918 C CA . PHE A 1 511 ? 10.495 -3.286 -14.596 1.00 85.31 511 PHE A CA 1
ATOM 3919 C C . PHE A 1 511 ? 11.994 -2.969 -14.681 1.00 85.31 511 PHE A C 1
ATOM 3921 O O . PHE A 1 511 ? 12.590 -2.525 -13.706 1.00 85.31 511 PHE A O 1
ATOM 3928 N N . GLY A 1 512 ? 12.614 -3.225 -15.838 1.00 80.56 512 GLY A N 1
ATOM 3929 C CA . GLY A 1 512 ? 14.032 -2.978 -16.071 1.00 80.56 512 GLY A CA 1
ATOM 3930 C C . GLY A 1 512 ? 14.357 -1.504 -16.301 1.00 80.56 512 GLY A C 1
ATOM 3931 O O . GLY A 1 512 ? 13.477 -0.650 -16.405 1.00 80.56 512 GLY A O 1
ATOM 3932 N N . GLU A 1 513 ? 15.647 -1.214 -16.444 1.00 74.25 513 GLU A N 1
ATOM 3933 C CA . GLU A 1 513 ? 16.190 0.140 -16.640 1.00 74.25 513 GLU A CA 1
ATOM 3934 C C . GLU A 1 513 ? 15.548 0.885 -17.821 1.00 74.25 513 GLU A C 1
ATOM 3936 O O . GLU A 1 513 ? 15.249 2.072 -17.745 1.00 74.25 513 GLU A O 1
ATOM 3941 N N . THR A 1 514 ? 15.247 0.183 -18.910 1.00 79.88 514 THR A N 1
ATOM 3942 C CA . THR A 1 514 ? 14.646 0.795 -20.100 1.00 79.88 514 THR A CA 1
ATOM 3943 C C . THR A 1 514 ? 13.130 0.945 -20.008 1.00 79.88 514 THR A C 1
ATOM 3945 O O . THR A 1 514 ? 12.539 1.678 -20.805 1.00 79.88 514 THR A O 1
ATOM 3948 N N . SER A 1 515 ? 12.495 0.290 -19.033 1.00 81.94 515 SER A N 1
ATOM 3949 C CA . SER A 1 515 ? 11.043 0.133 -18.975 1.00 81.94 515 SER A CA 1
ATOM 3950 C C . SER A 1 515 ? 10.294 1.445 -18.831 1.00 81.94 515 SER A C 1
ATOM 3952 O O . SER A 1 515 ? 9.232 1.613 -19.429 1.00 81.94 515 SER A O 1
ATOM 3954 N N . LEU A 1 516 ? 10.857 2.384 -18.070 1.00 82.44 516 LEU A N 1
ATOM 3955 C CA . LEU A 1 516 ? 10.268 3.696 -17.854 1.00 82.44 516 LEU A CA 1
ATOM 3956 C C . LEU A 1 516 ? 10.236 4.496 -19.159 1.00 82.44 516 LEU A C 1
ATOM 3958 O O . LEU A 1 516 ? 9.220 5.102 -19.498 1.00 82.44 516 LEU A O 1
ATOM 3962 N N . VAL A 1 517 ? 11.331 4.455 -19.925 1.00 82.69 517 VAL A N 1
ATOM 3963 C CA . VAL A 1 517 ? 11.411 5.122 -21.230 1.00 82.69 517 VAL A CA 1
ATOM 3964 C C . VAL A 1 517 ? 10.448 4.473 -22.211 1.00 82.69 517 VAL A C 1
ATOM 3966 O O . VAL A 1 517 ? 9.677 5.172 -22.865 1.00 82.69 517 VAL A O 1
ATOM 3969 N N . ASP A 1 518 ? 10.469 3.144 -22.298 1.00 82.88 518 ASP A N 1
ATOM 3970 C CA . ASP A 1 518 ? 9.598 2.399 -23.204 1.00 82.88 518 ASP A CA 1
ATOM 3971 C C . ASP A 1 518 ? 8.119 2.655 -22.882 1.00 82.88 518 ASP A C 1
ATOM 3973 O O . ASP A 1 518 ? 7.338 2.908 -23.800 1.00 82.88 518 ASP A O 1
ATOM 3977 N N . PHE A 1 519 ? 7.761 2.710 -21.596 1.00 83.12 519 PHE A N 1
ATOM 3978 C CA . PHE A 1 519 ? 6.422 3.057 -21.124 1.00 83.12 519 PHE A CA 1
ATOM 3979 C C . PHE A 1 519 ? 5.990 4.455 -21.569 1.00 83.12 519 PHE A C 1
ATOM 3981 O O . PHE A 1 519 ? 4.936 4.619 -22.186 1.00 83.12 519 PHE A O 1
ATOM 3988 N N . PHE A 1 520 ? 6.807 5.478 -21.307 1.00 82.06 520 PHE A N 1
ATOM 3989 C CA . PHE A 1 520 ? 6.477 6.837 -21.732 1.00 82.06 520 PHE A CA 1
ATOM 3990 C C . PHE A 1 520 ? 6.393 6.959 -23.251 1.00 82.06 520 PHE A C 1
ATOM 3992 O O . PHE A 1 520 ? 5.524 7.667 -23.764 1.00 82.06 520 PHE A O 1
ATOM 3999 N N . CYS A 1 521 ? 7.249 6.251 -23.984 1.00 83.75 521 CYS A N 1
ATOM 4000 C CA . CYS A 1 521 ? 7.197 6.262 -25.435 1.00 83.75 521 CYS A CA 1
ATOM 4001 C C . CYS A 1 521 ? 5.967 5.540 -25.986 1.00 83.75 521 CYS A C 1
ATOM 4003 O O . CYS A 1 521 ? 5.405 5.978 -26.989 1.00 83.75 521 CYS A O 1
ATOM 4005 N N . GLU A 1 522 ? 5.502 4.475 -25.341 1.00 82.38 522 GLU A N 1
ATOM 4006 C CA . GLU A 1 522 ? 4.230 3.832 -25.670 1.00 82.38 522 GLU A CA 1
ATOM 4007 C C . GLU A 1 522 ? 3.039 4.771 -25.426 1.00 82.38 522 GLU A C 1
ATOM 4009 O O . GLU A 1 522 ? 2.184 4.927 -26.305 1.00 82.38 522 GLU A O 1
ATOM 4014 N N . ILE A 1 523 ? 3.013 5.481 -24.294 1.00 79.31 523 ILE A N 1
ATOM 4015 C CA . ILE A 1 523 ? 1.978 6.490 -24.019 1.00 79.31 523 ILE A CA 1
ATOM 4016 C C . ILE A 1 523 ? 2.017 7.609 -25.068 1.00 79.31 523 ILE A C 1
ATOM 4018 O O . ILE A 1 523 ? 0.990 7.946 -25.658 1.00 79.31 523 ILE A O 1
ATOM 4022 N N . ALA A 1 524 ? 3.204 8.144 -25.361 1.00 79.94 524 ALA A N 1
ATOM 4023 C CA . ALA A 1 524 ? 3.381 9.224 -26.329 1.00 79.94 524 ALA A CA 1
ATOM 4024 C C . ALA A 1 524 ? 2.956 8.832 -27.756 1.00 79.94 524 ALA A C 1
ATOM 4026 O O . ALA A 1 524 ? 2.485 9.688 -28.510 1.00 79.94 524 ALA A O 1
ATOM 4027 N N . ARG A 1 525 ? 3.115 7.556 -28.140 1.00 81.56 525 ARG A N 1
ATOM 4028 C CA . ARG A 1 525 ? 2.680 7.027 -29.447 1.00 81.56 525 ARG A CA 1
ATOM 4029 C C . ARG A 1 525 ? 1.189 6.718 -29.500 1.00 81.56 525 ARG A C 1
ATOM 4031 O O . ARG A 1 525 ? 0.569 6.921 -30.538 1.00 81.56 525 ARG A O 1
ATOM 4038 N N . SER A 1 526 ? 0.613 6.238 -28.401 1.00 76.12 526 SER A N 1
ATOM 4039 C CA . SER A 1 526 ? -0.807 5.875 -28.331 1.00 76.12 526 SER A CA 1
ATOM 4040 C C . SER A 1 526 ? -1.745 7.083 -28.218 1.00 76.12 526 SER A C 1
ATOM 4042 O O . SER A 1 526 ? -2.958 6.894 -28.170 1.00 76.12 526 SER A O 1
ATOM 4044 N N . ASN A 1 527 ? -1.211 8.315 -28.174 1.00 69.56 527 ASN A N 1
ATOM 4045 C CA . ASN A 1 527 ? -1.956 9.548 -27.883 1.00 69.56 527 ASN A CA 1
ATOM 4046 C C . ASN A 1 527 ? -2.805 9.447 -26.603 1.00 69.56 527 ASN A C 1
ATOM 4048 O O . ASN A 1 527 ? -3.759 10.206 -26.421 1.00 69.56 527 ASN A O 1
ATOM 4052 N N . ARG A 1 528 ? -2.460 8.522 -25.699 1.00 65.56 528 ARG A N 1
ATOM 4053 C CA . ARG A 1 528 ? -3.103 8.433 -24.394 1.00 65.56 528 ARG A CA 1
ATOM 4054 C C . ARG A 1 528 ? -2.656 9.644 -23.578 1.00 65.56 528 ARG A C 1
ATOM 4056 O O . ARG A 1 528 ? -1.464 9.965 -23.583 1.00 65.56 528 ARG A O 1
ATOM 4063 N N . PRO A 1 529 ? -3.569 10.341 -22.884 1.00 56.03 529 PRO A N 1
ATOM 4064 C CA . PRO A 1 529 ? -3.162 11.421 -22.005 1.00 56.03 529 PRO A CA 1
ATOM 4065 C C . PRO A 1 529 ? -2.203 10.857 -20.950 1.00 56.03 529 PRO A C 1
ATOM 4067 O O . PRO A 1 529 ? -2.550 9.934 -20.212 1.00 56.03 529 PRO A O 1
ATOM 4070 N N . MET A 1 530 ? -0.988 11.412 -20.878 1.00 54.22 530 MET A N 1
ATOM 4071 C CA . MET A 1 530 ? -0.127 11.244 -19.709 1.00 54.22 530 MET A CA 1
ATOM 4072 C C . MET A 1 530 ? -0.840 11.930 -18.552 1.00 54.22 530 MET A C 1
ATOM 4074 O O . MET A 1 530 ? -0.708 13.136 -18.365 1.00 54.22 530 MET A O 1
ATOM 4078 N N . VAL A 1 531 ? -1.649 11.183 -17.811 1.00 49.22 531 VAL A N 1
ATOM 4079 C CA . VAL A 1 531 ? -2.205 11.663 -16.553 1.00 49.22 531 VAL A CA 1
ATOM 4080 C C . VAL A 1 531 ? -1.222 11.224 -15.475 1.00 49.22 531 VAL A C 1
ATOM 4082 O O . VAL A 1 531 ? -1.281 10.065 -15.061 1.00 49.22 531 VAL A O 1
ATOM 4085 N N . PRO A 1 532 ? -0.290 12.087 -15.020 1.00 51.53 532 PRO A N 1
ATOM 4086 C CA . PRO A 1 532 ? 0.389 11.835 -13.763 1.00 51.53 532 PRO A CA 1
ATOM 4087 C C . PRO A 1 532 ? -0.711 11.785 -12.703 1.00 51.53 532 PRO A C 1
ATOM 4089 O O . PRO A 1 532 ? -1.284 12.812 -12.339 1.00 51.53 532 PRO A O 1
ATOM 4092 N N . LYS A 1 533 ? -1.092 10.576 -12.281 1.00 53.78 533 LYS A N 1
ATOM 4093 C CA . LYS A 1 533 ? -2.088 10.381 -11.229 1.00 53.78 533 LYS A CA 1
ATOM 4094 C C . LYS A 1 533 ? -1.447 10.833 -9.919 1.00 53.78 533 LYS A C 1
ATOM 4096 O O . LYS A 1 533 ? -0.793 10.064 -9.226 1.00 53.78 533 LYS A O 1
ATOM 4101 N N . ALA A 1 534 ? -1.554 12.129 -9.655 1.00 46.66 534 ALA A N 1
ATOM 4102 C CA . ALA A 1 534 ? -1.033 12.781 -8.469 1.00 46.66 534 ALA A CA 1
ATOM 4103 C C . ALA A 1 534 ? -1.928 12.422 -7.275 1.00 46.66 534 ALA A C 1
ATOM 4105 O O . ALA A 1 534 ? -3.093 12.807 -7.240 1.00 46.66 534 ALA A O 1
ATOM 4106 N N . GLY A 1 535 ? -1.382 11.667 -6.321 1.00 60.94 535 GLY A N 1
ATOM 4107 C CA . GLY A 1 535 ? -2.036 11.324 -5.055 1.00 60.94 535 GLY A CA 1
ATOM 4108 C C . GLY A 1 535 ? -2.241 9.819 -4.869 1.00 60.94 535 GLY A C 1
ATOM 4109 O O . GLY A 1 535 ? -2.652 9.104 -5.785 1.00 60.94 535 GLY A O 1
ATOM 4110 N N . PHE A 1 536 ? -1.979 9.330 -3.655 1.00 67.31 536 PHE A N 1
ATOM 4111 C CA . PHE A 1 536 ? -2.101 7.908 -3.313 1.00 67.31 536 PHE A CA 1
ATOM 4112 C C . PHE A 1 536 ? -3.531 7.379 -3.507 1.00 67.31 536 PHE A C 1
ATOM 4114 O O . PHE A 1 536 ? -3.699 6.250 -3.960 1.00 67.31 536 PHE A O 1
ATOM 4121 N N . ALA A 1 537 ? -4.552 8.207 -3.250 1.00 72.19 537 ALA A N 1
ATOM 4122 C CA . ALA A 1 537 ? -5.953 7.839 -3.447 1.00 72.19 537 ALA A CA 1
ATOM 4123 C C . ALA A 1 537 ? -6.244 7.467 -4.911 1.00 72.19 537 ALA A C 1
ATOM 4125 O O . ALA A 1 537 ? -6.913 6.475 -5.176 1.00 72.19 537 ALA A O 1
ATOM 4126 N N . HIS A 1 538 ? -5.681 8.207 -5.872 1.00 74.06 538 HIS A N 1
ATOM 4127 C CA . HIS A 1 538 ? -5.847 7.901 -7.294 1.00 74.06 538 HIS A CA 1
ATOM 4128 C C . HIS A 1 538 ? -5.111 6.627 -7.717 1.00 74.06 538 HIS A C 1
ATOM 4130 O O . HIS A 1 538 ? -5.589 5.911 -8.601 1.00 74.06 538 HIS A O 1
ATOM 4136 N N . LEU A 1 539 ? -3.959 6.341 -7.103 1.00 80.50 539 LEU A N 1
ATOM 4137 C CA . LEU A 1 539 ? -3.222 5.107 -7.355 1.00 80.50 539 LEU A CA 1
ATOM 4138 C C . LEU A 1 539 ? -3.991 3.907 -6.803 1.00 80.50 539 LEU A C 1
ATOM 4140 O O . LEU A 1 539 ? -4.328 3.025 -7.585 1.00 80.50 539 LEU A O 1
ATOM 4144 N N . ILE A 1 540 ? -4.382 3.910 -5.527 1.00 87.38 540 ILE A N 1
ATOM 4145 C CA . ILE A 1 540 ? -5.174 2.826 -4.919 1.00 87.38 540 ILE A CA 1
ATOM 4146 C C . ILE A 1 540 ? -6.467 2.584 -5.704 1.00 87.38 540 ILE A C 1
ATOM 4148 O O . ILE A 1 540 ? -6.778 1.441 -6.040 1.00 87.38 540 ILE A O 1
ATOM 4152 N N . GLU A 1 541 ? -7.174 3.649 -6.082 1.00 89.62 541 GLU A N 1
ATOM 4153 C CA . GLU A 1 541 ? -8.391 3.541 -6.884 1.00 89.62 541 GLU A CA 1
ATOM 4154 C C . GLU A 1 541 ? -8.128 2.911 -8.256 1.00 89.62 541 GLU A C 1
ATOM 4156 O O . GLU A 1 541 ? -8.910 2.094 -8.732 1.00 89.62 541 GLU A O 1
ATOM 4161 N N . SER A 1 542 ? -6.989 3.209 -8.888 1.00 88.81 542 SER A N 1
ATOM 4162 C CA . SER A 1 542 ? -6.625 2.554 -10.148 1.00 88.81 542 SER A CA 1
ATOM 4163 C C . SER A 1 542 ? -6.406 1.046 -9.994 1.00 88.81 542 SER A C 1
ATOM 4165 O O . SER A 1 542 ? -6.743 0.290 -10.901 1.00 88.81 542 SER A O 1
ATOM 4167 N N . TYR A 1 543 ? -5.889 0.590 -8.849 1.00 92.94 543 TYR A N 1
ATOM 4168 C CA . TYR A 1 543 ? -5.769 -0.839 -8.553 1.00 92.94 543 TYR A CA 1
ATOM 4169 C C . TYR A 1 543 ? -7.141 -1.467 -8.292 1.00 92.94 543 TYR A C 1
ATOM 4171 O O . TYR A 1 543 ? -7.392 -2.568 -8.779 1.00 92.94 543 TYR A O 1
ATOM 4179 N N . LYS A 1 544 ? -8.048 -0.766 -7.596 1.00 94.06 544 LYS A N 1
ATOM 4180 C CA . LYS A 1 544 ? -9.440 -1.213 -7.419 1.00 94.06 544 LYS A CA 1
ATOM 4181 C C . LYS A 1 544 ? -10.135 -1.380 -8.770 1.00 94.06 544 LYS A C 1
ATOM 4183 O O . LYS A 1 544 ? -10.589 -2.481 -9.070 1.00 94.06 544 LYS A O 1
ATOM 4188 N N . LYS A 1 545 ? -10.093 -0.356 -9.631 1.00 91.56 545 LYS A N 1
ATOM 4189 C CA . LYS A 1 545 ? -10.636 -0.411 -11.000 1.00 91.56 545 LYS A CA 1
ATOM 4190 C C . LYS A 1 545 ? -10.043 -1.566 -11.814 1.00 91.56 545 LYS A C 1
ATOM 4192 O O . LYS A 1 545 ? -10.784 -2.275 -12.488 1.00 91.56 545 LYS A O 1
ATOM 4197 N N . ALA A 1 546 ? -8.732 -1.807 -11.718 1.00 90.06 546 ALA A N 1
ATOM 4198 C CA . ALA A 1 546 ? -8.072 -2.922 -12.407 1.00 90.06 546 ALA A CA 1
ATOM 4199 C C . ALA A 1 546 ? -8.520 -4.301 -11.918 1.00 90.06 546 ALA A C 1
ATOM 4201 O O . ALA A 1 546 ? -8.666 -5.209 -12.731 1.00 90.06 546 ALA A O 1
ATOM 4202 N N . LEU A 1 547 ? -8.754 -4.459 -10.616 1.00 92.38 547 LEU A N 1
ATOM 4203 C CA . LEU A 1 547 ? -9.219 -5.715 -10.023 1.00 92.38 547 LEU A CA 1
ATOM 4204 C C . LEU A 1 547 ? -10.721 -5.952 -10.237 1.00 92.38 547 LEU A C 1
ATOM 4206 O O . LEU A 1 547 ? -11.153 -7.103 -10.256 1.00 92.38 547 LEU A O 1
ATOM 4210 N N . LEU A 1 548 ? -11.506 -4.882 -10.379 1.00 92.62 548 LEU A N 1
ATOM 4211 C CA . LEU A 1 548 ? -12.956 -4.934 -10.587 1.00 92.62 548 LEU A CA 1
ATOM 4212 C C . LEU A 1 548 ? -13.356 -4.944 -12.072 1.00 92.62 548 LEU A C 1
ATOM 4214 O O . LEU A 1 548 ? -14.458 -5.372 -12.397 1.00 92.62 548 LEU A O 1
ATOM 4218 N N . GLY A 1 549 ? -12.467 -4.523 -12.976 1.00 87.56 549 GLY A N 1
ATOM 4219 C CA . GLY A 1 549 ? -12.751 -4.432 -14.414 1.00 87.56 549 GLY A CA 1
ATOM 4220 C C . GLY A 1 549 ? -13.541 -3.190 -14.820 1.00 87.56 549 GLY A C 1
ATOM 4221 O O . GLY A 1 549 ? -14.132 -3.161 -15.891 1.00 87.56 549 GLY A O 1
ATOM 4222 N N . GLU A 1 550 ? -13.537 -2.143 -13.997 1.00 85.94 550 GLU A N 1
ATOM 4223 C CA . GLU A 1 550 ? -14.358 -0.933 -14.178 1.00 85.94 550 GLU A CA 1
ATOM 4224 C C . GLU A 1 550 ? -13.782 0.072 -15.200 1.00 85.94 550 GLU A C 1
ATOM 4226 O O . GLU A 1 550 ? -14.099 1.257 -15.173 1.00 85.94 550 GLU A O 1
ATOM 4231 N N . TYR A 1 551 ? -12.922 -0.371 -16.119 1.00 67.38 551 TYR A N 1
ATOM 4232 C CA . TYR A 1 551 ? -12.338 0.489 -17.161 1.00 67.38 551 TYR A CA 1
ATOM 4233 C C . TYR A 1 551 ? -13.256 0.702 -18.379 1.00 67.38 551 TYR A C 1
ATOM 4235 O O . TYR A 1 551 ? -12.822 1.290 -19.362 1.00 67.38 551 TYR A O 1
ATOM 4243 N N . ALA A 1 552 ? -14.494 0.201 -18.350 1.00 48.50 552 ALA A N 1
ATOM 4244 C CA . ALA A 1 552 ? -15.316 0.047 -19.549 1.00 48.50 552 ALA A CA 1
ATOM 4245 C C . ALA A 1 552 ? -15.952 1.342 -20.107 1.00 48.50 552 ALA A C 1
ATOM 4247 O O . ALA A 1 552 ? -16.367 1.318 -21.261 1.00 48.50 552 ALA A O 1
ATOM 4248 N N . ASP A 1 553 ? -15.995 2.453 -19.355 1.00 45.09 553 ASP A N 1
ATOM 4249 C CA . ASP A 1 553 ? -16.855 3.609 -19.698 1.00 45.09 553 ASP A CA 1
ATOM 4250 C C . ASP A 1 553 ? -16.163 5.001 -19.742 1.00 45.09 553 ASP A C 1
ATOM 4252 O O . ASP A 1 553 ? -16.852 6.010 -19.909 1.00 45.09 553 ASP A O 1
ATOM 4256 N N . GLU A 1 554 ? -14.830 5.096 -19.613 1.00 45.03 554 GLU A N 1
ATOM 4257 C CA . GLU A 1 554 ? -14.045 6.350 -19.780 1.00 45.03 554 GLU A CA 1
ATOM 4258 C C . GLU A 1 554 ? -13.244 6.340 -21.089 1.00 45.03 554 GLU A C 1
ATOM 4260 O O . GLU A 1 554 ? -13.239 7.385 -21.786 1.00 45.03 554 GLU A O 1
#

Organism: Perkinsus chesapeaki (NCBI:txid330153)

InterPro domains:
  IPR002921 Fungal lipase-type domain [PF01764] (310-454)
  IPR029058 Alpha/Beta hydrolase fold [G3DSA:3.40.50.1820] (237-487)
  IPR029058 Alpha/Beta hydrolase fold [SSF53474] (261-461)
  IPR052214 Diacylglycerol Lipase-Related [PTHR45792] (11-462)

Sequence (554 aa):
MLLFEVSSHLACATVALSRVYSRRVTYCEEQQQQQQVREEAEENSSSNTPSDRLKKIANDLETESLRLSDRAAELKQEAFDLAAQESDITSHKDKILHAAEEVGNRVSETVDQAVTVAESAKRAAEAARVAADSVTSAARAQWDEFGATARAAVANAKLKAAQAKERQREAQVNIDMVQSVWRRIGDYGKEDKGPQQVMYEFVNMCRSRPSNTPDWSPNKFGRKLVDINPSATLSTLALAEAAYECDAISKEPMSREEYDKLSDKSERSIFSICPDIDEVLFMSPEGGFEGTDPLKPRFFVARRNDGVVVLSIRGTATVADAITDMLCDDVEVYTGDESSKSNNLRVHRGIGAGAVWVAKTAMPYIREGLSRAGSRGRLLITGHSLGGGVALVTGLLMASQLSPRVWVQSIAFAPPPVLSDTLEGFRGLGSSTIVPWNLRLISYVNDGDIIARTCMHSLEYLVAGWRVNNNTSHTVQESVPLVIPGKVYIIGMDHLHPNKAILTNGMDPTFGETSLVDFFCEIARSNRPMVPKAGFAHLIESYKKALLGEYADE

pLDDT: mean 73.89, std 16.91, range [27.23, 98.62]

Nearest PDB structures (foldseek):
  8yn1-assembly1_B  TM=5.950E-01  e=3.666E-06  Arabidopsis thaliana
  8yn0-assembly2_C  TM=5.247E-01  e=2.059E-05  Arabidopsis thaliana
  4nfu-assembly1_B  TM=5.074E-01  e=6.055E-05  Arabidopsis thaliana

Foldseek 3Di:
DVVVVVVVVVVVVVVVVVVVVVVVVVVVVVVVVVVVVVVVVVVPPPDDDVVVVVVVVLVVVVVVLVVVVVVVVVVVVVVVVVVVVVPPDPPPVPVVVVVVVVVVVVVVVVVVVVVVVSVVVVVVSVVVVVVVVVVVVVVVVVVVVVVVVVVVVVVVVVVVVVVVVVLVVLVVLVVVLVQVLLVVLVVVPPDPDHSVRVVVLLLVLLVPPPPVQPPLDCVPQVKDKDFDDLVVVQLQLLLQQLQVLLVVDDQDKDFPVRLVPDPDRDCSHSCNSRVQWGIWLHWDDDPDPVGPPLLAFTWTWTAGPLLAIEIHTEDDQHVSSLVVLLQAAWDWDDQEDPVDPPATFTWRPSLRSNLVNSLVVCVVSQVVSQVVSPQQYEYEYEHEQSSLSNQQNNLSNVCRVDDLSYAYEREYELYAQITQPDCVVPVPPPDDDHGRPSYAYEYEYELLRCSNQDHNLLSVCSSVSSCVVPPDPDDPPPGRWGWRAHWYWYFQPDLPCLSITTIHGRVSCCNTSNNNSSSVSVCSVVVPPPDPQRGPVSSSVSSSCRNVSVPPPD

Mean predicted aligned error: 15.38 Å